Protein AF-A0A5D0HUU2-F1 (afdb_monomer_lite)

pLDDT: mean 89.28, std 7.08, range [41.19, 98.06]

Foldseek 3Di:
DDDDDPVRVVVVLVCCLVPVVVDDLVVLVVQLVCCLPPVLQPLSLLVQCLPDPSSVVRRHALSSLQSNLVCVLVVNRDAPDPVDRLVVVLSNLSSVLSHDVVSCDQSSLLSVLVSLLVNVVCCCVVDQVVVNCVVCVVSLVSSVSVLLVSLQPHDDDPVSVVSNVVSLVSLVCSCCPPNRPRNLSSVQVNLSCAVSPNDDPVSNVCSLPVVLSVLVSDPDLPSVVVSCVVRDDLLVVCVVRVSNVVSLLVCLLVDLNSLQSCLVSDDLVSNQVSLLSQQDAPNPHDLVSSVSSCVSCPLVNSDLLVSLQSLVVRLVPDPDLVSNLSSVVVSVSSVDDLVSLLPHCPQVCLLVQCLDLPVSSVVSSLVCCVPPVSNHDLVVLQVSVLVSVLVCLLAVVSRLVSVLSCLVGPSVHALVSLQCSCVVDVSSLVNLLVNCQVQLDQSSLVSSVVSHDLQSNLVSLQVNLVPDDADPRNVNNLVVCLVCCVVSVHDPVSNVSSVVSVVVD

Radius of gyration: 42.27 Å; chains: 1; bounding box: 96×46×114 Å

Structure (mmCIF, N/CA/C/O backbone):
data_AF-A0A5D0HUU2-F1
#
_entry.id   AF-A0A5D0HUU2-F1
#
loop_
_atom_site.group_PDB
_atom_site.id
_atom_site.type_symbol
_atom_site.label_atom_id
_atom_site.label_alt_id
_atom_site.label_comp_id
_atom_site.label_asym_id
_atom_site.label_entity_id
_atom_site.label_seq_id
_atom_site.pdbx_PDB_ins_code
_atom_site.Cartn_x
_atom_site.Cartn_y
_atom_site.Cartn_z
_atom_site.occupancy
_atom_site.B_iso_or_equiv
_atom_site.auth_seq_id
_atom_site.auth_comp_id
_atom_site.auth_asym_id
_atom_site.auth_atom_id
_atom_site.pdbx_PDB_model_num
ATOM 1 N N . MET A 1 1 ? -49.785 -19.272 50.748 1.00 41.19 1 MET A N 1
ATOM 2 C CA . MET A 1 1 ? -50.166 -18.572 49.500 1.00 41.19 1 MET A CA 1
ATOM 3 C C . MET A 1 1 ? -49.820 -19.509 48.365 1.00 41.19 1 MET A C 1
ATOM 5 O O . MET A 1 1 ? -48.668 -19.909 48.309 1.00 41.19 1 MET A O 1
ATOM 9 N N . ALA A 1 2 ? -50.800 -19.926 47.565 1.00 46.53 2 ALA A N 1
ATOM 10 C CA . ALA A 1 2 ? -50.538 -20.751 46.389 1.00 46.53 2 ALA A CA 1
ATOM 11 C C . ALA A 1 2 ? -49.686 -19.955 45.386 1.00 46.53 2 ALA A C 1
ATOM 13 O O . ALA A 1 2 ? -49.955 -18.769 45.179 1.00 46.53 2 ALA A O 1
ATOM 14 N N . ASP A 1 3 ? -48.660 -20.584 44.813 1.00 62.78 3 ASP A N 1
ATOM 15 C CA . ASP A 1 3 ? -47.908 -19.994 43.707 1.00 62.78 3 ASP A CA 1
ATOM 16 C C . ASP A 1 3 ? -48.813 -19.925 42.474 1.00 62.78 3 ASP A C 1
ATOM 18 O O . ASP A 1 3 ? -49.464 -20.903 42.108 1.00 62.78 3 ASP A O 1
ATOM 22 N N . LEU A 1 4 ? -48.882 -18.744 41.862 1.00 70.19 4 LEU A N 1
ATOM 23 C CA . LEU A 1 4 ? -49.635 -18.524 40.630 1.00 70.19 4 LEU A CA 1
ATOM 24 C C . LEU A 1 4 ? -48.918 -19.224 39.473 1.00 70.19 4 LEU A C 1
ATOM 26 O O . LEU A 1 4 ? -47.693 -19.142 39.362 1.00 70.19 4 LEU A O 1
ATOM 30 N N . ASP A 1 5 ? -49.652 -19.868 38.571 1.00 79.00 5 ASP A N 1
ATOM 31 C CA . ASP A 1 5 ? -49.052 -20.389 37.339 1.00 79.00 5 ASP A CA 1
ATOM 32 C C . ASP A 1 5 ? -48.636 -19.243 36.386 1.00 79.00 5 ASP A C 1
ATOM 34 O O . ASP A 1 5 ? -48.906 -18.060 36.625 1.00 79.00 5 ASP A O 1
ATOM 38 N N . GLU A 1 6 ? -47.904 -19.567 35.319 1.00 70.94 6 GLU A N 1
ATOM 39 C CA . GLU A 1 6 ? -47.414 -18.577 34.350 1.00 70.94 6 GLU A CA 1
ATOM 40 C C . GLU A 1 6 ? -48.557 -17.801 33.674 1.00 70.94 6 GLU A C 1
ATOM 42 O O . GLU A 1 6 ? -48.507 -16.573 33.576 1.00 70.94 6 GLU A O 1
ATOM 47 N N . LYS A 1 7 ? -49.625 -18.496 33.257 1.00 77.56 7 LYS A N 1
ATOM 48 C CA . LYS A 1 7 ? -50.785 -17.875 32.599 1.00 77.56 7 LYS A CA 1
ATOM 49 C C . LYS A 1 7 ? -51.502 -16.917 33.542 1.00 77.56 7 LYS A C 1
ATOM 51 O O . LYS A 1 7 ? -51.958 -15.862 33.108 1.00 77.56 7 LYS A O 1
ATOM 56 N N . GLN A 1 8 ? -51.603 -17.264 34.819 1.00 80.19 8 GLN A N 1
ATOM 57 C CA . GLN A 1 8 ? -52.198 -16.426 35.852 1.00 80.19 8 GLN A CA 1
ATOM 58 C C . GLN A 1 8 ? -51.351 -15.178 36.116 1.00 80.19 8 GLN A C 1
ATOM 60 O O . GLN A 1 8 ? -51.899 -14.077 36.155 1.00 80.19 8 GLN A O 1
ATOM 65 N N . ARG A 1 9 ? -50.023 -15.321 36.234 1.00 74.44 9 ARG A N 1
ATOM 66 C CA . ARG A 1 9 ? -49.088 -14.190 36.387 1.00 74.44 9 ARG A CA 1
ATOM 67 C C . ARG A 1 9 ? -49.177 -13.215 35.214 1.00 74.44 9 ARG A C 1
ATOM 69 O O . ARG A 1 9 ? -49.318 -12.012 35.425 1.00 74.44 9 ARG A O 1
ATOM 76 N N . SER A 1 10 ? -49.147 -13.738 33.992 1.00 72.56 10 SER A N 1
ATOM 77 C CA . SER A 1 10 ? -49.221 -12.946 32.761 1.00 72.56 10 SER A CA 1
ATOM 78 C C . SER A 1 10 ? -50.565 -12.214 32.625 1.00 72.56 10 SER A C 1
ATOM 80 O O . SER A 1 10 ? -50.578 -11.000 32.434 1.00 72.56 10 SER A O 1
ATOM 82 N N . ARG A 1 11 ? -51.692 -12.893 32.884 1.00 80.12 11 ARG A N 1
ATOM 83 C CA . ARG A 1 11 ? -53.027 -12.263 32.916 1.00 80.12 11 ARG A CA 1
ATOM 84 C C . ARG A 1 11 ? -53.148 -11.155 33.958 1.00 80.12 11 ARG A C 1
ATOM 86 O O . ARG A 1 11 ? -53.824 -10.160 33.711 1.00 80.12 11 ARG A O 1
ATOM 93 N N . LEU A 1 12 ? -52.533 -11.327 35.128 1.00 79.25 12 LEU A N 1
ATOM 94 C CA . LEU A 1 12 ? -52.546 -10.301 36.170 1.00 79.25 12 LEU A CA 1
ATOM 95 C C . LEU A 1 12 ? -51.761 -9.065 35.729 1.00 79.25 12 LEU A C 1
ATOM 97 O O . LEU A 1 12 ? -52.286 -7.961 35.837 1.00 79.25 12 LEU A O 1
ATOM 101 N N . LEU A 1 13 ? -50.552 -9.240 35.187 1.00 81.12 13 LEU A N 1
ATOM 102 C CA . LEU A 1 13 ? -49.765 -8.125 34.649 1.00 81.12 13 LEU A CA 1
ATOM 103 C C . LEU A 1 13 ? -50.507 -7.396 33.518 1.00 81.12 13 LEU A C 1
ATOM 105 O O . LEU A 1 13 ? -50.524 -6.167 33.504 1.00 81.12 13 LEU A O 1
ATOM 109 N N . ASP A 1 14 ? -51.180 -8.126 32.627 1.00 81.25 14 ASP A N 1
ATOM 110 C CA . ASP A 1 14 ? -51.993 -7.531 31.558 1.00 81.25 14 ASP A CA 1
ATOM 111 C C . ASP A 1 14 ? -53.165 -6.725 32.098 1.00 81.25 14 ASP A C 1
ATOM 113 O O . ASP A 1 14 ? -53.433 -5.626 31.621 1.00 81.25 14 ASP A O 1
ATOM 117 N N . ASN A 1 15 ? -53.843 -7.233 33.127 1.00 84.19 15 ASN A N 1
ATOM 118 C CA . ASN A 1 15 ? -54.938 -6.509 33.755 1.00 84.19 15 ASN A CA 1
ATOM 119 C C . ASN A 1 15 ? -54.452 -5.162 34.317 1.00 84.19 15 ASN A C 1
ATOM 121 O O . ASN A 1 15 ? -55.028 -4.117 34.011 1.00 84.19 15 ASN A O 1
ATOM 125 N N . PHE A 1 16 ? -53.325 -5.165 35.034 1.00 83.44 16 PHE A N 1
ATOM 126 C CA . PHE A 1 16 ? -52.700 -3.932 35.513 1.00 83.44 16 PHE A CA 1
ATOM 127 C C . PHE A 1 16 ? -52.261 -2.992 34.370 1.00 83.44 16 PHE A C 1
ATOM 129 O O . PHE A 1 16 ? -52.280 -1.775 34.551 1.00 83.44 16 PHE A O 1
ATOM 136 N N . LEU A 1 17 ? -51.885 -3.511 33.191 1.00 80.50 17 LEU A N 1
ATOM 137 C CA . LEU A 1 17 ? -51.526 -2.695 32.016 1.00 80.50 17 LEU A CA 1
ATOM 138 C C . LEU A 1 17 ? -52.728 -2.082 31.304 1.00 80.50 17 LEU A C 1
ATOM 140 O O . LEU A 1 17 ? -52.629 -0.960 30.790 1.00 80.50 17 LEU A O 1
ATOM 144 N N . SER A 1 18 ? -53.823 -2.829 31.216 1.00 81.50 18 SER A N 1
ATOM 145 C CA . SER A 1 18 ? -55.033 -2.435 30.498 1.00 81.50 18 SER A CA 1
ATOM 146 C C . SER A 1 18 ? -55.937 -1.530 31.331 1.00 81.50 18 SER A C 1
ATOM 148 O O . SER A 1 18 ? -56.608 -0.681 30.756 1.00 81.50 18 SER A O 1
ATOM 150 N N . ASN A 1 19 ? -55.906 -1.648 32.661 1.00 84.19 19 ASN A N 1
ATOM 151 C CA . ASN A 1 19 ? -56.810 -0.937 33.571 1.00 84.19 19 ASN A CA 1
ATOM 152 C C . ASN A 1 19 ? -56.056 -0.000 34.527 1.00 84.19 19 ASN A C 1
ATOM 154 O O . ASN A 1 19 ? -56.311 0.008 35.725 1.00 84.19 19 ASN A O 1
ATOM 158 N N . VAL A 1 20 ? -55.106 0.788 34.010 1.00 81.31 20 VAL A N 1
ATOM 159 C CA . VAL A 1 20 ? -54.230 1.640 34.842 1.00 81.31 20 VAL A CA 1
ATOM 160 C C . VAL A 1 20 ? -55.020 2.606 35.729 1.00 81.31 20 VAL A C 1
ATOM 162 O O . VAL A 1 20 ? -54.658 2.783 36.886 1.00 81.31 20 VAL A O 1
ATOM 165 N N . ASP A 1 21 ? -56.113 3.170 35.212 1.00 83.25 21 ASP A N 1
ATOM 166 C CA . ASP A 1 21 ? -56.949 4.148 35.923 1.00 83.25 21 ASP A CA 1
ATOM 167 C C . ASP A 1 21 ? -57.823 3.520 37.022 1.00 83.25 21 ASP A C 1
ATOM 169 O O . ASP A 1 21 ? -58.372 4.233 37.859 1.00 83.25 21 ASP A O 1
ATOM 173 N N . PHE A 1 22 ? -57.963 2.190 37.025 1.00 83.81 22 PHE A N 1
ATOM 174 C CA . PHE A 1 22 ? -58.721 1.457 38.040 1.00 83.81 22 PHE A CA 1
ATOM 175 C C . PHE A 1 22 ? -57.921 1.255 39.334 1.00 83.81 22 PHE A C 1
ATOM 177 O O . PHE A 1 22 ? -58.512 1.082 40.396 1.00 83.81 22 PHE A O 1
ATOM 184 N N . TYR A 1 23 ? -56.589 1.269 39.247 1.00 82.94 23 TYR A N 1
ATOM 185 C CA . TYR A 1 23 ? -55.704 0.943 40.361 1.00 82.94 23 TYR A CA 1
ATOM 186 C C . TYR A 1 23 ? -55.071 2.191 40.969 1.00 82.94 23 TYR A C 1
ATOM 188 O O . TYR A 1 23 ? -54.572 3.079 40.273 1.00 82.94 23 TYR A O 1
ATOM 196 N N . GLU A 1 24 ? -55.002 2.229 42.294 1.00 83.12 24 GLU A N 1
ATOM 197 C CA . GLU A 1 24 ? -54.299 3.296 42.990 1.00 83.12 24 GLU A CA 1
ATOM 198 C C . GLU A 1 24 ? -52.780 3.139 42.841 1.00 83.12 24 GLU A C 1
ATOM 200 O O . GLU A 1 24 ? -52.225 2.037 42.810 1.00 83.12 24 GLU A O 1
ATOM 205 N N . LYS A 1 25 ? -52.051 4.261 42.860 1.00 79.75 25 LYS A N 1
ATOM 206 C CA . LYS A 1 25 ? -50.578 4.264 42.812 1.00 79.75 25 LYS A CA 1
ATOM 207 C C . LYS A 1 25 ? -49.946 3.332 43.862 1.00 79.75 25 LYS A C 1
ATOM 209 O O . LYS A 1 25 ? -48.964 2.649 43.571 1.00 79.75 25 LYS A O 1
ATOM 214 N N . GLY A 1 26 ? -50.526 3.273 45.064 1.00 81.56 26 GLY A N 1
ATOM 215 C CA . GLY A 1 26 ? -50.055 2.411 46.150 1.00 81.56 26 GLY A CA 1
ATOM 216 C C . GLY A 1 26 ? -50.175 0.910 45.856 1.00 81.56 26 GLY A C 1
ATOM 217 O O . GLY A 1 26 ? -49.399 0.120 46.399 1.00 81.56 26 GLY A O 1
ATOM 218 N N . GLU A 1 27 ? -51.096 0.500 44.982 1.00 84.44 27 GLU A N 1
ATOM 219 C CA . GLU A 1 27 ? -51.244 -0.892 44.548 1.00 84.44 27 GLU A CA 1
ATOM 220 C C . GLU A 1 27 ? -50.119 -1.291 43.595 1.00 84.44 27 GLU A C 1
ATOM 222 O O . GLU A 1 27 ? -49.478 -2.322 43.809 1.00 84.44 27 GLU A O 1
ATOM 227 N N . PHE A 1 28 ? -49.775 -0.429 42.633 1.00 86.25 28 PHE A N 1
ATOM 228 C CA . PHE A 1 28 ? -48.599 -0.632 41.782 1.00 86.25 28 PHE A CA 1
ATOM 229 C C . PHE A 1 28 ? -47.306 -0.733 42.605 1.00 86.25 28 PHE A C 1
ATOM 231 O O . PHE A 1 28 ? -46.468 -1.595 42.339 1.00 86.25 28 PHE A O 1
ATOM 238 N N . ASP A 1 29 ? -47.153 0.069 43.663 1.00 86.06 29 ASP A N 1
ATOM 239 C CA . ASP A 1 29 ? -45.990 -0.009 44.559 1.00 86.06 29 ASP A CA 1
ATOM 240 C C . ASP A 1 29 ? -45.944 -1.316 45.376 1.00 86.06 29 ASP A C 1
ATOM 242 O O . ASP A 1 29 ? -44.866 -1.812 45.726 1.00 86.06 29 ASP A O 1
ATOM 246 N N . ARG A 1 30 ? -47.099 -1.918 45.692 1.00 86.44 30 ARG A N 1
ATOM 247 C CA . ARG A 1 30 ? -47.159 -3.265 46.289 1.00 86.44 30 ARG A CA 1
ATOM 248 C C . ARG A 1 30 ? -46.770 -4.330 45.267 1.00 86.44 30 ARG A C 1
ATOM 250 O O . ARG A 1 30 ? -45.947 -5.184 45.590 1.00 86.44 30 ARG A O 1
ATOM 257 N N . VAL A 1 31 ? -47.295 -4.249 44.044 1.00 88.06 31 VAL A N 1
ATOM 258 C CA . VAL A 1 31 ? -46.964 -5.178 42.950 1.00 88.06 31 VAL A CA 1
ATOM 259 C C . VAL A 1 31 ? -45.462 -5.162 42.664 1.00 88.06 31 VAL A C 1
ATOM 261 O O . VAL A 1 31 ? -44.833 -6.218 42.684 1.00 88.06 31 VAL A O 1
ATOM 264 N N . LYS A 1 32 ? -44.849 -3.980 42.528 1.00 91.00 32 LYS A N 1
ATOM 265 C CA . LYS A 1 32 ? -43.392 -3.818 42.355 1.00 91.00 32 LYS A CA 1
ATOM 266 C C . LYS A 1 32 ? -42.580 -4.518 43.444 1.00 91.00 32 LYS A C 1
ATOM 268 O O . LYS A 1 32 ? -41.596 -5.192 43.147 1.00 91.00 32 LYS A O 1
ATOM 273 N N . ARG A 1 33 ? -42.991 -4.390 44.712 1.00 90.06 33 ARG A N 1
ATOM 274 C CA . ARG A 1 33 ? -42.326 -5.059 45.845 1.00 90.06 33 ARG A CA 1
ATOM 275 C C . ARG A 1 33 ? -42.474 -6.577 45.795 1.00 90.06 33 ARG A C 1
ATOM 277 O O . ARG A 1 33 ? -41.518 -7.291 46.094 1.00 90.06 33 ARG A O 1
ATOM 284 N N . VAL A 1 34 ? -43.645 -7.082 45.412 1.00 89.31 34 VAL A N 1
ATOM 285 C CA . VAL A 1 34 ? -43.867 -8.525 45.233 1.00 89.31 34 VAL A CA 1
ATOM 286 C C . VAL A 1 34 ? -42.999 -9.063 44.098 1.00 89.31 34 VAL A C 1
ATOM 288 O O . VAL A 1 34 ? -42.329 -10.074 44.287 1.00 89.31 34 VAL A O 1
ATOM 291 N N . ILE A 1 35 ? -42.941 -8.363 42.962 1.00 90.75 35 ILE A N 1
ATOM 292 C CA . ILE A 1 35 ? -42.085 -8.735 41.830 1.00 90.75 35 ILE A CA 1
ATOM 293 C C . ILE A 1 35 ? -40.617 -8.779 42.264 1.00 90.75 35 ILE A C 1
ATOM 295 O O . ILE A 1 35 ? -39.972 -9.813 42.119 1.00 90.75 35 ILE A O 1
ATOM 299 N N . ALA A 1 36 ? -40.113 -7.714 42.893 1.00 91.88 36 ALA A N 1
ATOM 300 C CA . ALA A 1 36 ? -38.730 -7.654 43.362 1.00 91.88 36 ALA A CA 1
ATOM 301 C C . ALA A 1 36 ? -38.387 -8.727 44.413 1.00 91.88 36 ALA A C 1
ATOM 303 O O . ALA A 1 36 ? -37.258 -9.200 44.457 1.00 91.88 36 ALA A O 1
ATOM 304 N N . SER A 1 37 ? -39.331 -9.123 45.271 1.00 88.75 37 SER A N 1
ATOM 305 C CA . SER A 1 37 ? -39.059 -10.090 46.348 1.00 88.75 37 SER A CA 1
ATOM 306 C C . SER A 1 37 ? -39.228 -11.550 45.933 1.00 88.75 37 SER A C 1
ATOM 308 O O . SER A 1 37 ? -38.483 -12.396 46.425 1.00 88.75 37 SER A O 1
ATOM 310 N N . LYS A 1 38 ? -40.188 -11.857 45.052 1.00 87.25 38 LYS A N 1
ATOM 311 C CA . LYS A 1 38 ? -40.573 -13.240 44.719 1.00 87.25 38 LYS A CA 1
ATOM 312 C C . LYS A 1 38 ? -40.295 -13.649 43.279 1.00 87.25 38 LYS A C 1
ATOM 314 O O . LYS A 1 38 ? -40.115 -14.833 43.032 1.00 87.25 38 LYS A O 1
ATOM 319 N N . TYR A 1 39 ? -40.266 -12.695 42.353 1.00 89.44 39 TYR A N 1
ATOM 320 C CA . TYR A 1 39 ? -40.248 -12.960 40.912 1.00 89.44 39 TYR A CA 1
ATOM 321 C C . TYR A 1 39 ? -39.049 -12.323 40.202 1.00 89.44 39 TYR A C 1
ATOM 323 O O . TYR A 1 39 ? -39.049 -12.171 38.985 1.00 89.44 39 TYR A O 1
ATOM 331 N N . TYR A 1 40 ? -38.007 -11.949 40.949 1.00 89.69 40 TYR A N 1
ATOM 332 C CA . TYR A 1 40 ? -36.815 -11.305 40.395 1.00 89.69 40 TYR A CA 1
ATOM 333 C C . TYR A 1 40 ? -36.016 -12.213 39.448 1.00 89.69 40 TYR A C 1
ATOM 335 O O . TYR A 1 40 ? -35.188 -11.707 38.708 1.00 89.69 40 TYR A O 1
ATOM 343 N N . ASN A 1 41 ? -36.236 -13.529 39.476 1.00 87.81 41 ASN A N 1
ATOM 344 C CA . ASN A 1 41 ? -35.607 -14.532 38.609 1.00 87.81 41 ASN A CA 1
ATOM 345 C C . ASN A 1 41 ? -36.612 -15.223 37.666 1.00 87.81 41 ASN A C 1
ATOM 347 O O . ASN A 1 41 ? -36.292 -16.239 37.056 1.00 87.81 41 ASN A O 1
ATOM 351 N N . ASP A 1 42 ? -37.834 -14.694 37.554 1.00 88.81 42 ASP A N 1
ATOM 352 C CA . ASP A 1 42 ? -38.853 -15.210 36.642 1.00 88.81 42 ASP A CA 1
ATOM 353 C C . ASP A 1 42 ? -38.698 -14.542 35.269 1.00 88.81 42 ASP A C 1
ATOM 355 O O . ASP A 1 42 ? -39.109 -13.396 35.067 1.00 88.81 42 ASP A O 1
ATOM 359 N N . PHE A 1 43 ? -38.081 -15.255 34.326 1.00 86.69 43 PHE A N 1
ATOM 360 C CA . PHE A 1 43 ? -37.769 -14.734 32.992 1.00 86.69 43 PHE A CA 1
ATOM 361 C C . PHE A 1 43 ? -39.007 -14.265 32.225 1.00 86.69 43 PHE A C 1
ATOM 363 O O . PHE A 1 43 ? -38.941 -13.223 31.581 1.00 86.69 43 PHE A O 1
ATOM 370 N N . ASN A 1 44 ? -40.148 -14.945 32.363 1.00 85.00 44 ASN A N 1
ATOM 371 C CA . ASN A 1 44 ? -41.381 -14.552 31.678 1.00 85.00 44 ASN A CA 1
ATOM 372 C C . ASN A 1 44 ? -41.894 -13.205 32.203 1.00 85.00 44 ASN A C 1
ATOM 374 O O . ASN A 1 44 ? -42.350 -12.355 31.438 1.00 85.00 44 ASN A O 1
ATOM 378 N N . ILE A 1 45 ? -41.792 -12.980 33.518 1.00 87.19 45 ILE A N 1
ATOM 379 C CA . ILE A 1 45 ? -42.129 -11.687 34.125 1.00 87.19 45 ILE A CA 1
ATOM 380 C C . ILE A 1 45 ? -41.129 -10.610 33.688 1.00 87.19 45 ILE A C 1
ATOM 382 O O . ILE A 1 45 ? -41.546 -9.523 33.286 1.00 87.19 45 ILE A O 1
ATOM 386 N N . ILE A 1 46 ? -39.826 -10.894 33.741 1.00 89.25 46 ILE A N 1
ATOM 387 C CA . ILE A 1 46 ? -38.758 -9.962 33.342 1.00 89.25 46 ILE A CA 1
ATOM 388 C C . ILE A 1 46 ? -38.940 -9.523 31.884 1.00 89.25 46 ILE A C 1
ATOM 390 O O . ILE A 1 46 ? -38.930 -8.322 31.594 1.00 89.25 46 ILE A O 1
ATOM 394 N N . GLU A 1 47 ? -39.155 -10.470 30.970 1.00 87.81 47 GLU A N 1
ATOM 395 C CA . GLU A 1 47 ? -39.371 -10.198 29.550 1.00 87.81 47 GLU A CA 1
ATOM 396 C C . GLU A 1 47 ? -40.600 -9.321 29.336 1.00 87.81 47 GLU A C 1
ATOM 398 O O . GLU A 1 47 ? -40.473 -8.270 28.701 1.00 87.81 47 GLU A O 1
ATOM 403 N N . ARG A 1 48 ? -41.736 -9.672 29.954 1.00 85.88 48 ARG A N 1
ATOM 404 C CA . ARG A 1 48 ? -42.992 -8.918 29.826 1.00 85.88 48 ARG A CA 1
ATOM 405 C C . ARG A 1 48 ? -42.874 -7.494 30.361 1.00 85.88 48 ARG A C 1
ATOM 407 O O . ARG A 1 48 ? -43.339 -6.543 29.737 1.00 85.88 48 ARG A O 1
ATOM 414 N N . ILE A 1 49 ? -42.191 -7.303 31.494 1.00 89.44 49 ILE A N 1
ATOM 415 C CA . ILE A 1 49 ? -41.895 -5.959 32.012 1.00 89.44 49 ILE A CA 1
ATOM 416 C C . ILE A 1 49 ? -41.084 -5.167 30.980 1.00 89.44 49 ILE A C 1
ATOM 418 O O . ILE A 1 49 ? -41.343 -3.980 30.788 1.00 89.44 49 ILE A O 1
ATOM 422 N N . SER A 1 50 ? -40.145 -5.813 30.286 1.00 88.25 50 SER A N 1
ATOM 423 C CA . SER A 1 50 ? -39.234 -5.176 29.332 1.00 88.25 50 SER A CA 1
ATOM 424 C C . SER A 1 50 ? -39.875 -4.741 28.005 1.00 88.25 50 SER A C 1
ATOM 426 O O . SER A 1 50 ? -39.263 -3.942 27.290 1.00 88.25 50 SER A O 1
ATOM 428 N N . GLU A 1 51 ? -41.063 -5.246 27.657 1.00 87.75 51 GLU A N 1
ATOM 429 C CA . GLU A 1 51 ? -41.677 -5.083 26.329 1.00 87.75 51 GLU A CA 1
ATOM 430 C C . GLU A 1 51 ? -41.930 -3.620 25.952 1.00 87.75 51 GLU A C 1
ATOM 432 O O . GLU A 1 51 ? -41.570 -3.192 24.856 1.00 87.75 51 GLU A O 1
ATOM 437 N N . THR A 1 52 ? -42.501 -2.828 26.862 1.00 88.19 52 THR A N 1
ATOM 438 C CA . THR A 1 52 ? -42.921 -1.448 26.581 1.00 88.19 52 THR A CA 1
ATOM 439 C C . THR A 1 52 ? -42.446 -0.476 27.660 1.00 88.19 52 THR A C 1
ATOM 441 O O . THR A 1 52 ? -42.178 -0.849 28.800 1.00 88.19 52 THR A O 1
ATOM 444 N N . GLU A 1 53 ? -42.363 0.815 27.335 1.00 88.00 53 GLU A N 1
ATOM 445 C CA . GLU A 1 53 ? -42.088 1.847 28.347 1.00 88.00 53 GLU A CA 1
ATOM 446 C C . GLU A 1 53 ? -43.187 1.910 29.419 1.00 88.00 53 GLU A C 1
ATOM 448 O O . GLU A 1 53 ? -42.904 2.132 30.602 1.00 88.00 53 GLU A O 1
ATOM 453 N N . LYS A 1 54 ? -44.441 1.647 29.024 1.00 87.50 54 LYS A N 1
ATOM 454 C CA . LYS A 1 54 ? -45.589 1.587 29.933 1.00 87.50 54 LYS A CA 1
ATOM 455 C C . LYS A 1 54 ? -45.419 0.463 30.960 1.00 87.50 54 LYS A C 1
ATOM 457 O O . LYS A 1 54 ? -45.522 0.722 32.158 1.00 87.50 54 LYS A O 1
ATOM 462 N N . SER A 1 55 ? -45.089 -0.753 30.517 1.00 89.19 55 SER A N 1
ATOM 463 C CA . SER A 1 55 ? -44.859 -1.899 31.409 1.00 89.19 55 SER A CA 1
ATOM 464 C C . SER A 1 55 ? -43.670 -1.683 32.339 1.00 89.19 55 SER A C 1
ATOM 466 O O . SER A 1 55 ? -43.798 -1.894 33.547 1.00 89.19 55 SER A O 1
ATOM 468 N N . ARG A 1 56 ? -42.549 -1.158 31.829 1.00 91.31 56 ARG A N 1
ATOM 469 C CA . ARG A 1 56 ? -41.403 -0.794 32.678 1.00 91.31 56 ARG A CA 1
ATOM 470 C C . ARG A 1 56 ? -41.782 0.256 33.714 1.00 91.31 56 ARG A C 1
ATOM 472 O O . ARG A 1 56 ? -41.416 0.126 34.880 1.00 91.31 56 ARG A O 1
ATOM 479 N N . THR A 1 57 ? -42.569 1.258 33.325 1.00 87.44 57 THR A N 1
ATOM 480 C CA . THR A 1 57 ? -42.974 2.328 34.240 1.00 87.44 57 THR A CA 1
ATOM 481 C C . THR A 1 57 ? -43.840 1.820 35.398 1.00 87.44 57 THR A C 1
ATOM 483 O O . THR A 1 57 ? -43.651 2.225 36.556 1.00 87.44 57 THR A O 1
ATOM 486 N N . LEU A 1 58 ? -44.759 0.905 35.092 1.00 87.81 58 LEU A N 1
ATOM 487 C CA . LEU A 1 58 ? -45.739 0.378 36.039 1.00 87.81 58 LEU A CA 1
ATOM 488 C C . LEU A 1 58 ? -45.203 -0.745 36.926 1.00 87.81 58 LEU A C 1
ATOM 490 O O . LEU A 1 58 ? -45.625 -0.834 38.075 1.00 87.81 58 LEU A O 1
ATOM 494 N N . PHE A 1 59 ? -44.266 -1.567 36.447 1.00 90.44 59 PHE A N 1
ATOM 495 C CA . PHE A 1 59 ? -43.864 -2.786 37.164 1.00 90.44 59 PHE A CA 1
ATOM 496 C C . PHE A 1 59 ? -42.389 -2.873 37.521 1.00 90.44 59 PHE A C 1
ATOM 498 O O . PHE A 1 59 ? -42.030 -3.661 38.395 1.00 90.44 59 PHE A O 1
ATOM 505 N N . SER A 1 60 ? -41.532 -2.070 36.891 1.00 91.06 60 SER A N 1
ATOM 506 C CA . SER A 1 60 ? -40.122 -2.045 37.259 1.00 91.06 60 SER A CA 1
ATOM 507 C C . SER A 1 60 ? -39.877 -1.192 38.503 1.00 91.06 60 SER A C 1
ATOM 509 O O . SER A 1 60 ? -40.646 -0.281 38.844 1.00 91.06 60 SER A O 1
ATOM 511 N N . SER A 1 61 ? -38.785 -1.491 39.200 1.00 92.38 61 SER A N 1
ATOM 512 C CA . SER A 1 61 ? -38.369 -0.797 40.415 1.00 92.38 61 SER A CA 1
ATOM 513 C C . SER A 1 61 ? -36.859 -0.869 40.606 1.00 92.38 61 SER A C 1
ATOM 515 O O . SER A 1 61 ? -36.190 -1.771 40.103 1.00 92.38 61 SER A O 1
ATOM 517 N N . LYS A 1 62 ? -36.310 0.082 41.369 1.00 93.38 62 LYS A N 1
ATOM 518 C CA . LYS A 1 62 ? -34.882 0.083 41.722 1.00 93.38 62 LYS A CA 1
ATOM 519 C C . LYS A 1 62 ? -34.527 -1.186 42.497 1.00 93.38 62 LYS A C 1
ATOM 521 O O . LYS A 1 62 ? -33.476 -1.776 42.277 1.00 93.38 62 LYS A O 1
ATOM 526 N N . GLU A 1 63 ? -35.436 -1.619 43.365 1.00 93.81 63 GLU A N 1
ATOM 527 C CA . GLU A 1 63 ? -35.327 -2.832 44.164 1.00 93.81 63 GLU A CA 1
ATOM 528 C C . GLU A 1 63 ? -35.234 -4.081 43.287 1.00 93.81 63 GLU A C 1
ATOM 530 O O . GLU A 1 63 ? -34.410 -4.940 43.575 1.00 93.81 63 GLU A O 1
ATOM 535 N N . LEU A 1 64 ? -36.023 -4.173 42.209 1.00 94.56 64 LEU A N 1
ATOM 536 C CA . LEU A 1 64 ? -35.968 -5.298 41.275 1.00 94.56 64 LEU A CA 1
ATOM 537 C C . LEU A 1 64 ? -34.601 -5.378 40.590 1.00 94.56 64 LEU A C 1
ATOM 539 O O . LEU A 1 64 ? -33.959 -6.425 40.635 1.00 94.56 64 LEU A O 1
ATOM 543 N N . LEU A 1 65 ? -34.134 -4.269 40.005 1.00 94.56 65 LEU A N 1
ATOM 544 C CA . LEU A 1 65 ? -32.838 -4.229 39.320 1.00 94.56 65 LEU A CA 1
ATOM 545 C C . LEU A 1 65 ? -31.689 -4.559 40.283 1.00 94.56 65 LEU A C 1
ATOM 547 O O . LEU A 1 65 ? -30.837 -5.386 39.967 1.00 94.56 65 LEU A O 1
ATOM 551 N N . TYR A 1 66 ? -31.693 -3.951 41.474 1.00 94.44 66 TYR A N 1
ATOM 552 C CA . TYR A 1 66 ? -30.701 -4.224 42.514 1.00 94.44 66 TYR A CA 1
ATOM 553 C C . TYR A 1 66 ? -30.714 -5.697 42.939 1.00 94.44 66 TYR A C 1
ATOM 555 O O . TYR A 1 66 ? -29.658 -6.318 43.042 1.00 94.44 66 TYR A O 1
ATOM 563 N N . LYS A 1 67 ? -31.904 -6.273 43.152 1.00 94.38 67 LYS A N 1
ATOM 564 C CA . LYS A 1 67 ? -32.054 -7.668 43.572 1.00 94.38 67 LYS A CA 1
ATOM 565 C C . LYS A 1 67 ? -31.516 -8.633 42.520 1.00 94.38 67 LYS A C 1
ATOM 567 O O . LYS A 1 67 ? -30.785 -9.542 42.887 1.00 94.38 67 LYS A O 1
ATOM 572 N N . ILE A 1 68 ? -31.822 -8.412 41.240 1.00 93.88 68 ILE A N 1
ATOM 573 C CA . ILE A 1 68 ? -31.293 -9.225 40.134 1.00 93.88 68 ILE A CA 1
ATOM 574 C C . ILE A 1 68 ? -29.760 -9.239 40.168 1.00 93.88 68 ILE A C 1
ATOM 576 O O . ILE A 1 68 ? -29.164 -10.310 40.224 1.00 93.88 68 ILE A O 1
ATOM 580 N N . ILE A 1 69 ? -29.132 -8.059 40.206 1.00 93.50 69 ILE A N 1
ATOM 581 C CA . ILE A 1 69 ? -27.668 -7.914 40.201 1.00 93.50 69 ILE A CA 1
ATOM 582 C C . ILE A 1 69 ? -27.037 -8.642 41.397 1.00 93.50 69 ILE A C 1
ATOM 584 O O . ILE A 1 69 ? -26.160 -9.484 41.216 1.00 93.50 69 ILE A O 1
ATOM 588 N N . VAL A 1 70 ? -27.522 -8.371 42.612 1.00 92.38 70 VAL A N 1
ATOM 589 C CA . VAL A 1 70 ? -26.940 -8.920 43.849 1.00 92.38 70 VAL A CA 1
ATOM 590 C C . VAL A 1 70 ? -27.138 -10.430 43.969 1.00 92.38 70 VAL A C 1
ATOM 592 O O . VAL A 1 70 ? -26.246 -11.137 44.442 1.00 92.38 70 VAL A O 1
ATOM 595 N N . GLU A 1 71 ? -28.294 -10.954 43.561 1.00 91.94 71 GLU A N 1
ATOM 596 C CA . GLU A 1 71 ? -28.559 -12.395 43.628 1.00 91.94 71 GLU A CA 1
ATOM 597 C C . GLU A 1 71 ? -27.743 -13.166 42.586 1.00 91.94 71 GLU A C 1
ATOM 599 O O . GLU A 1 71 ? -27.300 -14.275 42.887 1.00 91.94 71 GLU A O 1
ATOM 604 N N . ILE A 1 72 ? -27.482 -12.585 41.405 1.00 89.94 72 ILE A N 1
ATOM 605 C CA . ILE A 1 72 ? -26.565 -13.186 40.422 1.00 89.94 72 ILE A CA 1
ATOM 606 C C . ILE A 1 72 ? -25.142 -13.218 40.982 1.00 89.94 72 ILE A C 1
ATOM 608 O O . ILE A 1 72 ? -24.508 -14.268 40.962 1.00 89.94 72 ILE A O 1
ATOM 612 N N . GLN A 1 73 ? -24.664 -12.104 41.547 1.00 86.38 73 GLN A N 1
ATOM 613 C CA . GLN A 1 73 ? -23.339 -12.033 42.179 1.00 86.38 73 GLN A CA 1
ATOM 614 C C . GLN A 1 73 ? -23.166 -13.026 43.328 1.00 86.38 73 GLN A C 1
ATOM 616 O O . GLN A 1 73 ? -22.077 -13.541 43.538 1.00 86.38 73 GLN A O 1
ATOM 621 N N . SER A 1 74 ? -24.239 -13.282 44.076 1.00 86.75 74 SER A N 1
ATOM 622 C CA . SER A 1 74 ? -24.230 -14.217 45.203 1.00 86.75 74 SER A CA 1
ATOM 623 C C . SER A 1 74 ? -24.475 -15.674 44.787 1.00 86.75 74 SER A C 1
ATOM 625 O O . SER A 1 74 ? -24.726 -16.493 45.666 1.00 86.75 74 SER A O 1
ATOM 627 N N . GLU A 1 75 ? -24.528 -15.982 43.485 1.00 85.00 75 GLU A N 1
ATOM 628 C CA . GLU A 1 75 ? -24.861 -17.310 42.934 1.00 85.00 75 GLU A CA 1
ATOM 629 C C . GLU A 1 75 ? -26.222 -17.881 43.383 1.00 85.00 75 GLU A C 1
ATOM 631 O O . GLU A 1 75 ? -26.491 -19.078 43.291 1.00 85.00 75 GLU A O 1
ATOM 636 N N . ARG A 1 76 ? -27.124 -17.018 43.856 1.00 86.62 76 ARG A N 1
ATOM 637 C CA . ARG A 1 76 ? -28.465 -17.386 44.340 1.00 86.62 76 ARG A CA 1
ATOM 638 C C . ARG A 1 76 ? -29.551 -17.188 43.284 1.00 86.62 76 ARG A C 1
ATOM 640 O O . ARG A 1 76 ? -30.685 -17.642 43.461 1.00 86.62 76 ARG A O 1
ATOM 647 N N . PHE A 1 77 ? -29.214 -16.529 42.179 1.00 86.31 77 PHE A N 1
ATOM 648 C CA . PHE A 1 77 ? -30.106 -16.369 41.041 1.00 86.31 77 PHE A CA 1
ATOM 649 C C . PHE A 1 77 ? -30.353 -17.711 40.341 1.00 86.31 77 PHE A C 1
ATOM 651 O O . PHE A 1 77 ? -29.421 -18.441 40.006 1.00 86.31 77 PHE A O 1
ATOM 658 N N . LYS A 1 78 ? -31.628 -18.038 40.110 1.00 86.75 78 LYS A N 1
ATOM 659 C CA . LYS A 1 78 ? -32.031 -19.298 39.476 1.00 86.75 78 LYS A CA 1
ATOM 660 C C . LYS A 1 78 ? -32.138 -19.102 37.967 1.00 86.75 78 LYS A C 1
ATOM 662 O O . LYS A 1 78 ? -33.100 -18.507 37.495 1.00 86.75 78 LYS A O 1
ATOM 667 N N . PHE A 1 79 ? -31.152 -19.609 37.239 1.00 85.75 79 PHE A N 1
ATOM 668 C CA . PHE A 1 79 ? -31.160 -19.676 35.776 1.00 85.75 79 PHE A CA 1
ATOM 669 C C . PHE A 1 79 ? -32.075 -20.815 35.289 1.00 85.75 79 PHE A C 1
ATOM 671 O O . PHE A 1 79 ? -32.261 -21.800 36.008 1.00 85.75 79 PHE A O 1
ATOM 678 N N . ARG A 1 80 ? -32.653 -20.693 34.085 1.00 84.31 80 ARG A N 1
ATOM 679 C CA . ARG A 1 80 ? -33.512 -21.722 33.465 1.00 84.31 80 ARG A CA 1
ATOM 680 C C . ARG A 1 80 ? -32.720 -22.987 33.156 1.00 84.31 80 ARG A C 1
ATOM 682 O O . ARG A 1 80 ? -33.240 -24.085 33.333 1.00 84.31 80 ARG A O 1
ATOM 689 N N . ASN A 1 81 ? -31.466 -22.827 32.735 1.00 76.81 81 ASN A N 1
ATOM 690 C CA . ASN A 1 81 ? -30.534 -23.923 32.508 1.00 76.81 81 ASN A CA 1
ATOM 691 C C . ASN A 1 81 ? -29.274 -23.730 33.364 1.00 76.81 81 ASN A C 1
ATOM 693 O O . ASN A 1 81 ? -28.553 -22.745 33.233 1.00 76.81 81 ASN A O 1
ATOM 697 N N . THR A 1 82 ? -28.995 -24.678 34.260 1.00 69.62 82 THR A N 1
ATOM 698 C CA . THR A 1 82 ? -27.802 -24.631 35.119 1.00 69.62 82 THR A CA 1
ATOM 699 C C . THR A 1 82 ? -26.504 -24.914 34.370 1.00 69.62 82 THR A C 1
ATOM 701 O O . THR A 1 82 ? -25.452 -24.503 34.857 1.00 69.62 82 THR A O 1
ATOM 704 N N . ASN A 1 83 ? -26.576 -25.587 33.217 1.00 67.56 83 ASN A N 1
ATOM 705 C CA . ASN A 1 83 ? -25.415 -26.022 32.436 1.00 67.56 83 ASN A CA 1
ATOM 706 C C . ASN A 1 83 ? -25.064 -25.061 31.291 1.00 67.56 83 ASN A C 1
ATOM 708 O O . ASN A 1 83 ? -23.944 -25.103 30.801 1.00 67.56 83 ASN A O 1
ATOM 712 N N . ASP A 1 84 ? -25.998 -24.199 30.883 1.00 71.19 84 ASP A N 1
ATOM 713 C CA . ASP A 1 84 ? -25.777 -23.135 29.900 1.00 71.19 84 ASP A CA 1
ATOM 714 C C . ASP A 1 84 ? -26.512 -21.875 30.368 1.00 71.19 84 ASP A C 1
ATOM 716 O O . ASP A 1 84 ? -27.696 -21.667 30.099 1.00 71.19 84 ASP A O 1
ATOM 720 N N . LYS A 1 85 ? -25.811 -21.073 31.174 1.00 82.25 85 LYS A N 1
ATOM 721 C CA . LYS A 1 85 ? -26.356 -19.857 31.796 1.00 82.25 85 LYS A CA 1
ATOM 722 C C . LYS A 1 85 ? -26.228 -18.634 30.885 1.00 82.25 85 LYS A C 1
ATOM 724 O O . LYS A 1 85 ? -26.757 -17.573 31.213 1.00 82.25 85 LYS A O 1
ATOM 729 N N . LEU A 1 86 ? -25.496 -18.756 29.779 1.00 82.31 86 LEU A N 1
ATOM 730 C CA . LEU A 1 86 ? -25.020 -17.629 28.986 1.00 82.31 86 LEU A CA 1
ATOM 731 C C . LEU A 1 86 ? -26.184 -16.859 28.345 1.00 82.31 86 LEU A C 1
ATOM 733 O O . LEU A 1 86 ? -26.257 -15.632 28.413 1.00 82.31 86 LEU A O 1
ATOM 737 N N . GLU A 1 87 ? -27.143 -17.591 27.781 1.00 84.69 87 GLU A N 1
ATOM 738 C CA . GLU A 1 87 ? -28.312 -17.018 27.113 1.00 84.69 87 GLU A CA 1
ATOM 739 C C . GLU A 1 87 ? -29.228 -16.264 28.093 1.00 84.69 87 GLU A C 1
ATOM 741 O O . GLU A 1 87 ? -29.687 -15.151 27.821 1.00 84.69 87 GLU A O 1
ATOM 746 N N . ASP A 1 88 ? -29.412 -16.827 29.286 1.00 87.50 88 ASP A N 1
ATOM 747 C CA . ASP A 1 88 ? -30.155 -16.201 30.376 1.00 87.50 88 ASP A CA 1
ATOM 748 C C . ASP A 1 88 ? -29.461 -14.936 30.899 1.00 87.50 88 ASP A C 1
ATOM 750 O O . ASP A 1 88 ? -30.121 -13.931 31.181 1.00 87.50 88 ASP A O 1
ATOM 754 N N . PHE A 1 89 ? -28.128 -14.947 30.983 1.00 87.50 89 PHE A N 1
ATOM 755 C CA . PHE A 1 89 ? -27.345 -13.753 31.290 1.00 87.50 89 PHE A CA 1
ATOM 756 C C . PHE A 1 89 ? -27.623 -12.643 30.272 1.00 87.50 89 PHE A C 1
ATOM 758 O O . PHE A 1 89 ? -27.918 -11.510 30.660 1.00 87.50 89 PHE A O 1
ATOM 765 N N . PHE A 1 90 ? -27.621 -12.947 28.973 1.00 89.00 90 PHE A N 1
ATOM 766 C CA . PHE A 1 90 ? -27.915 -11.940 27.951 1.00 89.00 90 PHE A CA 1
ATOM 767 C C . PHE A 1 90 ? -29.334 -11.390 28.034 1.00 89.00 90 PHE A C 1
ATOM 769 O O . PHE A 1 90 ? -29.527 -10.191 27.818 1.00 89.00 90 PHE A O 1
ATOM 776 N N . LEU A 1 91 ? -30.322 -12.209 28.401 1.00 89.00 91 LEU A N 1
ATOM 777 C CA . LEU A 1 91 ? -31.677 -11.720 28.668 1.00 89.00 91 LEU A CA 1
ATOM 778 C C . LEU A 1 91 ? -31.704 -10.726 29.830 1.00 89.00 91 LEU A C 1
ATOM 780 O O . LEU A 1 91 ? -32.340 -9.675 29.716 1.00 89.00 91 LEU A O 1
ATOM 784 N N . VAL A 1 92 ? -30.960 -10.996 30.905 1.00 91.44 92 VAL A N 1
ATOM 785 C CA . VAL A 1 92 ? -30.817 -10.058 32.027 1.00 91.44 92 VAL A CA 1
ATOM 786 C C . VAL A 1 92 ? -30.173 -8.748 31.569 1.00 91.44 92 VAL A C 1
ATOM 788 O O . VAL A 1 92 ? -30.684 -7.674 31.882 1.00 91.44 92 VAL A O 1
ATOM 791 N N . PHE A 1 93 ? -29.104 -8.790 30.773 1.00 92.88 93 PHE A N 1
ATOM 792 C CA . PHE A 1 93 ? -28.486 -7.566 30.254 1.00 92.88 93 PHE A CA 1
ATOM 793 C C . PHE A 1 93 ? -29.413 -6.781 29.318 1.00 92.88 93 PHE A C 1
ATOM 795 O O . PHE A 1 93 ? -29.529 -5.560 29.451 1.00 92.88 93 PHE A O 1
ATOM 802 N N . ARG A 1 94 ? -30.134 -7.458 28.412 1.00 92.25 94 ARG A N 1
ATOM 803 C CA . ARG A 1 94 ? -31.164 -6.826 27.564 1.00 92.25 94 ARG A CA 1
ATOM 804 C C . ARG A 1 94 ? -32.224 -6.145 28.422 1.00 92.25 94 ARG A C 1
ATOM 806 O O . ARG A 1 94 ? -32.598 -5.005 28.144 1.00 92.25 94 ARG A O 1
ATOM 813 N N . PHE A 1 95 ? -32.680 -6.818 29.476 1.00 91.88 95 PHE A N 1
ATOM 814 C CA . PHE A 1 95 ? -33.613 -6.251 30.439 1.00 91.88 95 PHE A CA 1
ATOM 815 C C . PHE A 1 95 ? -33.035 -4.987 31.080 1.00 91.88 95 PHE A C 1
ATOM 817 O O . PHE A 1 95 ? -33.655 -3.928 30.990 1.00 91.88 95 PHE A O 1
ATOM 824 N N . LEU A 1 96 ? -31.833 -5.047 31.657 1.00 92.94 96 LEU A N 1
ATOM 825 C CA . LEU A 1 96 ? -31.188 -3.907 32.317 1.00 92.94 96 LEU A CA 1
ATOM 826 C C . LEU A 1 96 ? -30.986 -2.714 31.366 1.00 92.94 96 LEU A C 1
ATOM 828 O O . LEU A 1 96 ? -31.268 -1.571 31.739 1.00 92.94 96 LEU A O 1
ATOM 832 N N . ASN A 1 97 ? -30.581 -2.965 30.120 1.00 92.19 97 ASN A N 1
ATOM 833 C CA . ASN A 1 97 ? -30.353 -1.920 29.120 1.00 92.19 97 ASN A CA 1
ATOM 834 C C . ASN A 1 97 ? -31.627 -1.176 28.710 1.00 92.19 97 ASN A C 1
ATOM 836 O O . ASN A 1 97 ? -31.571 0.037 28.505 1.00 92.19 97 ASN A O 1
ATOM 840 N N . LYS A 1 98 ? -32.781 -1.853 28.662 1.00 92.00 98 LYS A N 1
ATOM 841 C CA . LYS A 1 98 ? -34.065 -1.226 28.303 1.00 92.00 98 LYS A CA 1
ATOM 842 C C . LYS A 1 98 ? -34.609 -0.254 29.358 1.00 92.00 98 LYS A C 1
ATOM 844 O O . LYS A 1 98 ? -35.488 0.540 29.039 1.00 92.00 98 LYS A O 1
ATOM 849 N N . HIS A 1 99 ? -34.135 -0.305 30.604 1.00 89.81 99 HIS A N 1
ATOM 850 C CA . HIS A 1 99 ? -34.689 0.521 31.682 1.00 89.81 99 HIS A CA 1
ATOM 851 C C . HIS A 1 99 ? -34.221 1.970 31.618 1.00 89.81 99 HIS A C 1
ATOM 853 O O . HIS A 1 99 ? -33.059 2.256 31.349 1.00 89.81 99 HIS A O 1
ATOM 859 N N . GLU A 1 100 ? -35.095 2.911 31.955 1.00 86.88 100 GLU A N 1
ATOM 860 C CA . GLU A 1 100 ? -34.807 4.343 31.942 1.00 86.88 100 GLU A CA 1
ATOM 861 C C . GLU A 1 100 ? -33.837 4.738 33.075 1.00 86.88 100 GLU A C 1
ATOM 863 O O . GLU A 1 100 ? -33.739 4.077 34.112 1.00 86.88 100 GLU A O 1
ATOM 868 N N . SER A 1 101 ? -33.119 5.859 32.922 1.00 83.19 101 SER A N 1
ATOM 869 C CA . SER A 1 101 ? -32.120 6.309 33.915 1.00 83.19 101 SER A CA 1
ATOM 870 C C . SER A 1 101 ? -32.709 6.547 35.314 1.00 83.19 101 SER A C 1
ATOM 872 O O . SER A 1 101 ? -31.997 6.389 36.298 1.00 83.19 101 SER A O 1
ATOM 874 N N . LYS A 1 102 ? -34.015 6.842 35.422 1.00 83.88 102 LYS A N 1
ATOM 875 C CA . LYS A 1 102 ? -34.724 7.015 36.706 1.00 83.88 102 LYS A CA 1
ATOM 876 C C . LYS A 1 102 ? -34.688 5.766 37.603 1.00 83.88 102 LYS A C 1
ATOM 878 O O . LYS A 1 102 ? -34.775 5.896 38.826 1.00 83.88 102 LYS A O 1
ATOM 883 N N . TYR A 1 103 ? -34.529 4.576 37.013 1.00 86.12 103 TYR A N 1
ATOM 884 C CA . TYR A 1 103 ? -34.446 3.299 37.729 1.00 86.12 103 TYR A CA 1
ATOM 885 C C . TYR A 1 103 ? -33.024 2.878 38.081 1.00 86.12 103 TYR A C 1
ATOM 887 O O . TYR A 1 103 ? -32.856 2.017 38.931 1.00 86.12 103 TYR A O 1
ATOM 895 N N . ILE A 1 104 ? -32.002 3.480 37.471 1.00 87.38 104 ILE A N 1
ATOM 896 C CA . ILE A 1 104 ? -30.605 3.106 37.698 1.00 87.38 104 ILE A CA 1
ATOM 897 C C . ILE A 1 104 ? -29.941 4.206 38.520 1.00 87.38 104 ILE A C 1
ATOM 899 O O . ILE A 1 104 ? -29.397 5.170 37.987 1.00 87.38 104 ILE A O 1
ATOM 903 N N . ASN A 1 105 ? -30.058 4.079 39.841 1.00 89.94 105 ASN A N 1
ATOM 904 C CA . ASN A 1 105 ? -29.422 4.984 40.790 1.00 89.94 105 ASN A CA 1
ATOM 905 C C . ASN A 1 105 ? -27.970 4.567 41.072 1.00 89.94 105 ASN A C 1
ATOM 907 O O . ASN A 1 105 ? -27.504 3.513 40.647 1.00 89.94 105 ASN A O 1
ATOM 911 N N . ASN A 1 106 ? -27.270 5.385 41.854 1.00 89.88 106 ASN A N 1
ATOM 912 C CA . ASN A 1 106 ? -25.869 5.139 42.164 1.00 89.88 106 ASN A CA 1
ATOM 913 C C . ASN A 1 106 ? -25.609 3.808 42.890 1.00 89.88 106 ASN A C 1
ATOM 915 O O . ASN A 1 106 ? -24.593 3.173 42.643 1.00 89.88 106 ASN A O 1
ATOM 919 N N . THR A 1 107 ? -26.534 3.358 43.742 1.00 91.12 107 THR A N 1
ATOM 920 C CA . THR A 1 107 ? -26.437 2.058 44.422 1.00 91.12 107 THR A CA 1
ATOM 921 C C . THR A 1 107 ? -26.400 0.909 43.419 1.00 91.12 107 THR A C 1
ATOM 923 O O . THR A 1 107 ? -25.509 0.073 43.490 1.00 91.12 107 THR A O 1
ATOM 926 N N . ILE A 1 108 ? -27.315 0.904 42.445 1.00 92.50 108 ILE A N 1
ATOM 927 C CA . ILE A 1 108 ? -27.347 -0.105 41.377 1.00 92.50 108 ILE A CA 1
ATOM 928 C C . ILE A 1 108 ? -26.063 -0.054 40.550 1.00 92.50 108 ILE A C 1
ATOM 930 O O . ILE A 1 108 ? -25.494 -1.095 40.241 1.00 92.50 108 ILE A O 1
ATOM 934 N N . LEU A 1 109 ? -25.589 1.148 40.214 1.00 91.88 109 LEU A N 1
ATOM 935 C CA . LEU A 1 109 ? -24.363 1.328 39.436 1.00 91.88 109 LEU A CA 1
ATOM 936 C C . LEU A 1 109 ? -23.126 0.790 40.170 1.00 91.88 109 LEU A C 1
ATOM 938 O O . LEU A 1 109 ? -22.319 0.107 39.552 1.00 91.88 109 LEU A O 1
ATOM 942 N N . ILE A 1 110 ? -22.998 1.047 41.477 1.00 91.38 110 ILE A N 1
ATOM 943 C CA . ILE A 1 110 ? -21.905 0.511 42.305 1.00 91.38 110 ILE A CA 1
ATOM 944 C C . ILE A 1 110 ? -21.989 -1.014 42.376 1.00 91.38 110 ILE A C 1
ATOM 946 O O . ILE A 1 110 ? -21.001 -1.688 42.103 1.00 91.38 110 ILE A O 1
ATOM 950 N N . SER A 1 111 ? -23.170 -1.568 42.670 1.00 91.50 111 SER A N 1
ATOM 951 C CA . SER A 1 111 ? -23.365 -3.023 42.690 1.00 91.50 111 SER A CA 1
ATOM 952 C C . SER A 1 111 ? -23.103 -3.665 41.331 1.00 91.50 111 SER A C 1
ATOM 954 O O . SER A 1 111 ? -22.715 -4.822 41.276 1.00 91.50 111 SER A O 1
ATOM 956 N N . SER A 1 112 ? -23.260 -2.928 40.231 1.00 94.50 112 SER A N 1
ATOM 957 C CA . SER A 1 112 ? -22.985 -3.445 38.891 1.00 94.50 112 SER A CA 1
ATOM 958 C C . SER A 1 112 ? -21.492 -3.646 38.607 1.00 94.50 112 SER A C 1
ATOM 960 O O . SER A 1 112 ? -21.176 -4.357 37.661 1.00 94.50 112 SER A O 1
ATOM 962 N N . LEU A 1 113 ? -20.576 -3.054 39.386 1.00 92.88 113 LEU A N 1
ATOM 963 C CA . LEU A 1 113 ? -19.133 -3.157 39.131 1.00 92.88 113 LEU A CA 1
ATOM 964 C C . LEU A 1 113 ? -18.645 -4.607 39.236 1.00 92.88 113 LEU A C 1
ATOM 966 O O . LEU A 1 113 ? -18.127 -5.139 38.259 1.00 92.88 113 LEU A O 1
ATOM 970 N N . ASP A 1 114 ? -18.896 -5.282 40.360 1.00 90.38 114 ASP A N 1
ATOM 971 C CA . ASP A 1 114 ? -18.466 -6.680 40.528 1.00 90.38 114 ASP A CA 1
ATOM 972 C C . ASP A 1 114 ? -19.312 -7.640 39.671 1.00 90.38 114 ASP A C 1
ATOM 974 O O . ASP A 1 114 ? -18.866 -8.708 39.271 1.00 90.38 114 ASP A O 1
ATOM 978 N N . PHE A 1 115 ? -20.551 -7.254 39.344 1.00 92.06 115 PHE A N 1
ATOM 979 C CA . PHE A 1 115 ? -21.421 -8.035 38.460 1.00 92.06 115 PHE A CA 1
ATOM 980 C C . PHE A 1 115 ? -20.871 -8.052 37.035 1.00 92.06 115 PHE A C 1
ATOM 982 O O . PHE A 1 115 ? -20.900 -9.088 36.368 1.00 92.06 115 PHE A O 1
ATOM 989 N N . LEU A 1 116 ? -20.333 -6.917 36.583 1.00 94.38 116 LEU A N 1
ATOM 990 C CA . LEU A 1 116 ? -19.631 -6.826 35.314 1.00 94.38 116 LEU A CA 1
ATOM 991 C C . LEU A 1 116 ? -18.366 -7.684 35.322 1.00 94.38 116 LEU A C 1
ATOM 993 O O . LEU A 1 116 ? -18.181 -8.399 34.350 1.00 94.38 116 LEU A O 1
ATOM 997 N N . ILE A 1 117 ? -17.564 -7.695 36.395 1.00 92.62 117 ILE A N 1
ATOM 998 C CA . ILE A 1 117 ? -16.373 -8.570 36.505 1.00 92.62 117 ILE A CA 1
ATOM 999 C C . ILE A 1 117 ? -16.762 -10.029 36.234 1.00 92.62 117 ILE A C 1
ATOM 1001 O O . ILE A 1 117 ? -16.294 -10.620 35.264 1.00 92.62 117 ILE A O 1
ATOM 1005 N N . ASN A 1 118 ? -17.727 -10.555 36.995 1.00 88.00 118 ASN A N 1
ATOM 1006 C CA . ASN A 1 118 ? -18.193 -11.936 36.835 1.00 88.00 118 ASN A CA 1
ATOM 1007 C C . ASN A 1 118 ? -18.741 -12.214 35.423 1.00 88.00 118 ASN A C 1
ATOM 1009 O O . ASN A 1 118 ? -18.604 -13.313 34.893 1.00 88.00 118 ASN A O 1
ATOM 1013 N N . THR A 1 119 ? -19.382 -11.221 34.802 1.00 89.25 119 THR A N 1
ATOM 1014 C CA . THR A 1 119 ? -19.902 -11.361 33.436 1.00 89.25 119 THR A CA 1
ATOM 1015 C C . THR A 1 119 ? -18.778 -11.398 32.406 1.00 89.25 119 THR A C 1
ATOM 1017 O O . THR A 1 119 ? -18.844 -12.182 31.462 1.00 89.25 119 THR A O 1
ATOM 1020 N N . LEU A 1 120 ? -17.763 -10.545 32.548 1.00 93.06 120 LEU A N 1
ATOM 1021 C CA . LEU A 1 120 ? -16.628 -10.501 31.629 1.00 93.06 120 LEU A CA 1
ATOM 1022 C C . LEU A 1 120 ? -15.847 -11.820 31.667 1.00 93.06 120 LEU A C 1
ATOM 1024 O O . LEU A 1 120 ? -15.462 -12.311 30.608 1.00 93.06 120 LEU A O 1
ATOM 1028 N N . ASP A 1 121 ? -15.715 -12.436 32.843 1.00 89.75 121 ASP A N 1
ATOM 1029 C CA . ASP A 1 121 ? -15.130 -13.772 32.994 1.00 89.75 121 ASP A CA 1
ATOM 1030 C C . ASP A 1 121 ? -15.911 -14.846 32.230 1.00 89.75 121 ASP A C 1
ATOM 1032 O O . ASP A 1 121 ? -15.320 -15.638 31.488 1.00 89.75 121 ASP A O 1
ATOM 1036 N N . LEU A 1 122 ? -17.242 -14.857 32.364 1.00 88.12 122 LEU A N 1
ATOM 1037 C CA . LEU A 1 122 ? -18.113 -15.780 31.627 1.00 88.12 122 LEU A CA 1
ATOM 1038 C C . LEU A 1 122 ? -18.005 -15.561 30.114 1.00 88.12 122 LEU A C 1
ATOM 1040 O O . LEU A 1 122 ? -17.779 -16.508 29.366 1.00 88.12 122 LEU A O 1
ATOM 1044 N N . LEU A 1 123 ? -18.086 -14.306 29.658 1.00 91.50 123 LEU A N 1
ATOM 1045 C CA . LEU A 1 123 ? -17.890 -13.955 28.249 1.00 91.50 123 LEU A CA 1
ATOM 1046 C C . LEU A 1 123 ? -16.538 -14.448 27.724 1.00 91.50 123 LEU A C 1
ATOM 1048 O O . LEU A 1 123 ? -16.450 -14.987 26.620 1.00 91.50 123 LEU A O 1
ATOM 1052 N N . ASN A 1 124 ? -15.474 -14.251 28.500 1.00 92.62 124 ASN A N 1
ATOM 1053 C CA . ASN A 1 124 ? -14.136 -14.630 28.084 1.00 92.62 124 ASN A CA 1
ATOM 1054 C C . ASN A 1 124 ? -14.001 -16.144 27.912 1.00 92.62 124 ASN A C 1
ATOM 1056 O O . ASN A 1 124 ? -13.455 -16.605 26.910 1.00 92.62 124 ASN A O 1
ATOM 1060 N N . ASN A 1 125 ? -14.494 -16.912 28.880 1.00 90.81 125 ASN A N 1
ATOM 1061 C CA . ASN A 1 125 ? -14.336 -18.360 28.879 1.00 90.81 125 ASN A CA 1
ATOM 1062 C C . ASN A 1 125 ? -15.287 -19.051 27.896 1.00 90.81 125 ASN A C 1
ATOM 1064 O O . ASN A 1 125 ? -14.836 -19.931 27.173 1.00 90.81 125 ASN A O 1
ATOM 1068 N N . ASP A 1 126 ? -16.542 -18.610 27.793 1.00 89.75 126 ASP A N 1
ATOM 1069 C CA . ASP A 1 126 ? -17.570 -19.342 27.041 1.00 89.75 126 ASP A CA 1
ATOM 1070 C C . ASP A 1 126 ? -17.718 -18.866 25.584 1.00 89.75 126 ASP A C 1
ATOM 1072 O O . ASP A 1 126 ? -18.256 -19.592 24.739 1.00 89.75 126 ASP A O 1
ATOM 1076 N N . ILE A 1 127 ? -17.249 -17.648 25.272 1.00 90.94 127 ILE A N 1
ATOM 1077 C CA . ILE A 1 127 ? -17.319 -17.066 23.921 1.00 90.94 127 ILE A CA 1
ATOM 1078 C C . ILE A 1 127 ? -15.933 -16.820 23.341 1.00 90.94 127 ILE A C 1
ATOM 1080 O O . ILE A 1 127 ? -15.625 -17.325 22.261 1.00 90.94 127 ILE A O 1
ATOM 1084 N N . VAL A 1 128 ? -15.109 -16.018 24.018 1.00 90.81 128 VAL A N 1
ATOM 1085 C CA . VAL A 1 128 ? -13.870 -15.500 23.419 1.00 90.81 128 VAL A CA 1
ATOM 1086 C C . VAL A 1 128 ? -12.838 -16.611 23.229 1.00 90.81 128 VAL A C 1
ATOM 1088 O O . VAL A 1 128 ? -12.333 -16.793 22.121 1.00 90.81 128 VAL A O 1
ATOM 1091 N N . LYS A 1 129 ? -12.563 -17.404 24.272 1.00 91.38 129 LYS A N 1
ATOM 1092 C CA . LYS A 1 129 ? -11.627 -18.541 24.196 1.00 91.38 129 LYS A CA 1
ATOM 1093 C C . LYS A 1 129 ? -12.138 -19.685 23.317 1.00 91.38 129 LYS A C 1
ATOM 1095 O O . LYS A 1 129 ? -11.331 -20.379 22.704 1.00 91.38 129 LYS A O 1
ATOM 1100 N N . GLU A 1 130 ? -13.456 -19.814 23.190 1.00 91.12 130 GLU A N 1
ATOM 1101 C CA . GLU A 1 130 ? -14.127 -20.785 22.315 1.00 91.12 130 GLU A CA 1
ATOM 1102 C C . GLU A 1 130 ? -14.244 -20.311 20.851 1.00 91.12 130 GLU A C 1
ATOM 1104 O O . GLU A 1 130 ? -14.826 -21.006 20.021 1.00 91.12 130 GLU A O 1
ATOM 1109 N N . ASN A 1 131 ? -13.683 -19.143 20.505 1.00 88.69 131 ASN A N 1
ATOM 1110 C CA . ASN A 1 131 ? -13.727 -18.534 19.168 1.00 88.69 131 ASN A CA 1
ATOM 1111 C C . ASN A 1 131 ? -15.150 -18.290 18.622 1.00 88.69 131 ASN A C 1
ATOM 1113 O O . ASN A 1 131 ? -15.374 -18.333 17.414 1.00 88.69 131 ASN A O 1
ATOM 1117 N N . LYS A 1 132 ? -16.114 -17.990 19.498 1.00 90.56 132 LYS A N 1
ATOM 1118 C CA . LYS A 1 132 ? -17.514 -17.697 19.134 1.00 90.56 132 LYS A CA 1
ATOM 1119 C C . LYS A 1 132 ? -17.811 -16.197 19.016 1.00 90.56 132 LYS A C 1
ATOM 1121 O O . LYS A 1 132 ? -18.969 -15.806 18.909 1.00 90.56 132 LYS A O 1
ATOM 1126 N N . THR A 1 133 ? -16.787 -15.340 19.049 1.00 88.56 133 THR A N 1
ATOM 1127 C CA . THR A 1 133 ? -16.941 -13.874 19.062 1.00 88.56 133 THR A CA 1
ATOM 1128 C C . THR A 1 133 ? -17.767 -13.346 17.888 1.00 88.56 133 THR A C 1
ATOM 1130 O O . THR A 1 133 ? -18.605 -12.474 18.093 1.00 88.56 133 THR A O 1
ATOM 1133 N N . GLU A 1 134 ? -17.562 -13.866 16.672 1.00 86.50 134 GLU A N 1
ATOM 1134 C CA . GLU A 1 134 ? -18.331 -13.423 15.497 1.00 86.50 134 GLU A CA 1
ATOM 1135 C C . GLU A 1 134 ? -19.792 -13.889 15.549 1.00 86.50 134 GLU A C 1
ATOM 1137 O O . GLU A 1 134 ? -20.693 -13.116 15.242 1.00 86.50 134 GLU A O 1
ATOM 1142 N N . GLU A 1 135 ? -20.041 -15.124 15.994 1.00 90.25 135 GLU A N 1
ATOM 1143 C CA . GLU A 1 135 ? -21.397 -15.666 16.159 1.00 90.25 135 GLU A CA 1
ATOM 1144 C C . GLU A 1 135 ? -22.194 -14.893 17.224 1.00 90.25 135 GLU A C 1
ATOM 1146 O O . GLU A 1 135 ? -23.400 -14.704 17.085 1.00 90.25 135 GLU A O 1
ATOM 1151 N N . LYS A 1 136 ? -21.511 -14.427 18.278 1.00 90.88 136 LYS A N 1
ATOM 1152 C CA . LYS A 1 136 ? -22.105 -13.780 19.458 1.00 90.88 136 LYS A CA 1
ATOM 1153 C C . LYS A 1 136 ? -21.863 -12.271 19.528 1.00 90.88 136 LYS A C 1
ATOM 1155 O O . LYS A 1 136 ? -21.919 -11.674 20.604 1.00 90.88 136 LYS A O 1
ATOM 1160 N N . GLU A 1 137 ? -21.588 -11.624 18.395 1.00 89.62 137 GLU A N 1
ATOM 1161 C CA . GLU A 1 137 ? -21.258 -10.193 18.355 1.00 89.62 137 GLU A CA 1
ATOM 1162 C C . GLU A 1 137 ? -22.367 -9.320 18.978 1.00 89.62 137 GLU A C 1
ATOM 1164 O O . GLU A 1 137 ? -22.082 -8.379 19.726 1.00 89.62 137 GLU A O 1
ATOM 1169 N N . GLN A 1 138 ? -23.640 -9.655 18.733 1.00 90.69 138 GLN A N 1
ATOM 1170 C CA . GLN A 1 138 ? -24.788 -8.918 19.277 1.00 90.69 138 GLN A CA 1
ATOM 1171 C C . GLN A 1 138 ? -24.848 -8.989 20.806 1.00 90.69 138 GLN A C 1
ATOM 1173 O O . GLN A 1 138 ? -25.140 -7.997 21.475 1.00 90.69 138 GLN A O 1
ATOM 1178 N N . GLU A 1 139 ? -24.556 -10.148 21.374 1.00 91.00 139 GLU A N 1
ATOM 1179 C CA . GLU A 1 139 ? -24.561 -10.392 22.806 1.00 91.00 139 GLU A CA 1
ATOM 1180 C C . GLU A 1 139 ? -23.411 -9.671 23.511 1.00 91.00 139 GLU A C 1
ATOM 1182 O O . GLU A 1 139 ? -23.623 -9.018 24.537 1.00 91.00 139 GLU A O 1
ATOM 1187 N N . ILE A 1 140 ? -22.212 -9.682 22.922 1.00 91.94 140 ILE A N 1
ATOM 1188 C CA . ILE A 1 140 ? -21.084 -8.899 23.440 1.00 91.94 140 ILE A CA 1
ATOM 1189 C C . ILE A 1 140 ? -21.431 -7.398 23.380 1.00 91.94 140 ILE A C 1
ATOM 1191 O O . ILE A 1 140 ? -21.065 -6.645 24.288 1.00 91.94 140 ILE A O 1
ATOM 1195 N N . ASN A 1 141 ? -22.143 -6.932 22.341 1.00 91.38 141 ASN A N 1
ATOM 1196 C CA . ASN A 1 141 ? -22.607 -5.537 22.235 1.00 91.38 141 ASN A CA 1
ATOM 1197 C C . ASN A 1 141 ? -23.593 -5.175 23.350 1.00 91.38 141 ASN A C 1
ATOM 1199 O O . ASN A 1 141 ? -23.444 -4.133 23.981 1.00 91.38 141 ASN A O 1
ATOM 1203 N N . ILE A 1 142 ? -24.535 -6.066 23.659 1.00 93.31 142 ILE A N 1
ATOM 1204 C CA . ILE A 1 142 ? -25.481 -5.892 24.766 1.00 93.31 142 ILE A CA 1
ATOM 1205 C C . ILE A 1 142 ? -24.746 -5.726 26.105 1.00 93.31 142 ILE A C 1
ATOM 1207 O O . ILE A 1 142 ? -25.095 -4.847 26.900 1.00 93.31 142 ILE A O 1
ATOM 1211 N N . VAL A 1 143 ? -23.715 -6.534 26.365 1.00 94.81 143 VAL A N 1
ATOM 1212 C CA . VAL A 1 143 ? -22.913 -6.390 27.591 1.00 94.81 143 VAL A CA 1
ATOM 1213 C C . VAL A 1 143 ? -22.136 -5.073 27.584 1.00 94.81 143 VAL A C 1
ATOM 1215 O O . VAL A 1 143 ? -22.110 -4.373 28.599 1.00 94.81 143 VAL A O 1
ATOM 1218 N N . PHE A 1 144 ? -21.564 -4.688 26.440 1.00 94.00 144 PHE A N 1
ATOM 1219 C CA . PHE A 1 144 ? -20.846 -3.421 26.297 1.00 94.00 144 PHE A CA 1
ATOM 1220 C C . PHE A 1 144 ? -21.742 -2.196 26.542 1.00 94.00 144 PHE A C 1
ATOM 1222 O O . PHE A 1 144 ? -21.315 -1.263 27.220 1.00 94.00 144 PHE A O 1
ATOM 1229 N N . ASP A 1 145 ? -22.994 -2.207 26.080 1.00 92.88 145 ASP A N 1
ATOM 1230 C CA . ASP A 1 145 ? -23.949 -1.116 26.314 1.00 92.88 145 ASP A CA 1
ATOM 1231 C C . ASP A 1 145 ? -24.228 -0.902 27.808 1.00 92.88 145 ASP A C 1
ATOM 1233 O O . ASP A 1 145 ? -24.251 0.237 28.297 1.00 92.88 145 ASP A O 1
ATOM 1237 N N . PHE A 1 146 ? -24.384 -1.996 28.561 1.00 94.31 146 PHE A N 1
ATOM 1238 C CA . PHE A 1 146 ? -24.587 -1.910 30.005 1.00 94.31 146 PHE A CA 1
ATOM 1239 C C . PHE A 1 146 ? -23.311 -1.462 30.715 1.00 94.31 146 PHE A C 1
ATOM 1241 O O . PHE A 1 146 ? -23.358 -0.567 31.559 1.00 94.31 146 PHE A O 1
ATOM 1248 N N . PHE A 1 147 ? -22.166 -2.031 30.331 1.00 95.06 147 PHE A N 1
ATOM 1249 C CA . PHE A 1 147 ? -20.853 -1.631 30.827 1.00 95.06 147 PHE A CA 1
ATOM 1250 C C . PHE A 1 147 ? -20.631 -0.122 30.653 1.00 95.06 147 PHE A C 1
ATOM 1252 O O . PHE A 1 147 ? -20.368 0.584 31.628 1.00 95.06 147 PHE A O 1
ATOM 1259 N N . LYS A 1 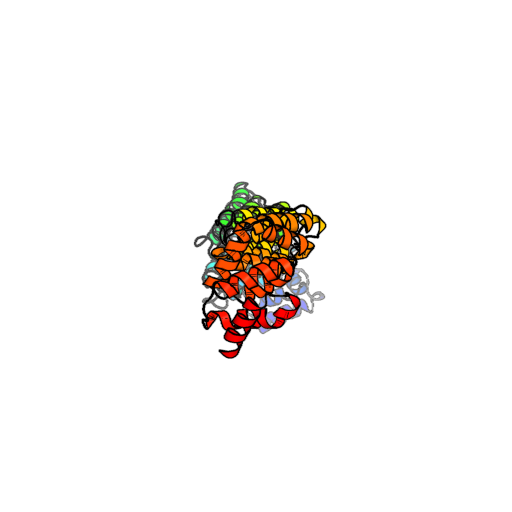148 ? -20.851 0.406 29.444 1.00 92.75 148 LYS A N 1
ATOM 1260 C CA . LYS A 1 148 ? -20.766 1.837 29.130 1.00 92.75 148 LYS A CA 1
ATOM 1261 C C . LYS A 1 148 ? -21.648 2.665 30.056 1.00 92.75 148 LYS A C 1
ATOM 1263 O O . LYS A 1 148 ? -21.187 3.631 30.667 1.00 92.75 148 LYS A O 1
ATOM 1268 N N . ARG A 1 149 ? -22.910 2.261 30.205 1.00 91.38 149 ARG A N 1
ATOM 1269 C CA . ARG A 1 149 ? -23.868 2.942 31.076 1.00 91.38 149 ARG A CA 1
ATOM 1270 C C . ARG A 1 149 ? -23.399 2.985 32.531 1.00 91.38 149 ARG A C 1
ATOM 1272 O O . ARG A 1 149 ? -23.594 4.014 33.184 1.00 91.38 149 ARG A O 1
ATOM 1279 N N . VAL A 1 150 ? -22.799 1.901 33.026 1.00 92.19 150 VAL A N 1
ATOM 1280 C CA . VAL A 1 150 ? -22.248 1.820 34.383 1.00 92.19 150 VAL A CA 1
ATOM 1281 C C . VAL A 1 150 ? -21.066 2.769 34.537 1.00 92.19 150 VAL A C 1
ATOM 1283 O O . VAL A 1 150 ? -21.113 3.671 35.378 1.00 92.19 150 VAL A O 1
ATOM 1286 N N . ILE A 1 151 ? -20.051 2.631 33.683 1.00 91.62 151 ILE A N 1
ATOM 1287 C CA . ILE A 1 151 ? -18.814 3.415 33.764 1.00 91.62 151 ILE A CA 1
ATOM 1288 C C . ILE A 1 151 ? -19.082 4.915 33.599 1.00 91.62 151 ILE A C 1
ATOM 1290 O O . ILE A 1 151 ? -18.537 5.714 34.361 1.00 91.62 151 ILE A O 1
ATOM 1294 N N . GLU A 1 152 ? -19.974 5.331 32.694 1.00 88.69 152 GLU A N 1
ATOM 1295 C CA . GLU A 1 152 ? -20.311 6.749 32.511 1.00 88.69 152 GLU A CA 1
ATOM 1296 C C . GLU A 1 152 ? -20.977 7.349 33.749 1.00 88.69 152 GLU A C 1
ATOM 1298 O O . GLU A 1 152 ? -20.551 8.397 34.240 1.00 88.69 152 GLU A O 1
ATOM 1303 N N . LYS A 1 153 ? -22.004 6.684 34.285 1.00 87.50 153 LYS A N 1
ATOM 1304 C CA . LYS A 1 153 ? -22.929 7.305 35.245 1.00 87.50 153 LYS A CA 1
ATOM 1305 C C . LYS A 1 153 ? -22.554 7.101 36.709 1.00 87.50 153 LYS A C 1
ATOM 1307 O O . LYS A 1 153 ? -23.068 7.827 37.554 1.00 87.50 153 LYS A O 1
ATOM 1312 N N . VAL A 1 154 ? -21.695 6.131 37.034 1.00 85.94 154 VAL A N 1
ATOM 1313 C CA . VAL A 1 154 ? -21.413 5.779 38.436 1.00 85.94 154 VAL A CA 1
ATOM 1314 C C . VAL A 1 154 ? -20.679 6.904 39.180 1.00 85.94 154 VAL A C 1
ATOM 1316 O O . VAL A 1 154 ? -19.604 7.335 38.783 1.00 85.94 154 VAL A O 1
ATOM 1319 N N . SER A 1 155 ? -21.223 7.396 40.282 1.00 86.44 155 SER A N 1
ATOM 1320 C CA . SER A 1 155 ? -20.486 8.243 41.222 1.00 86.44 155 SER A CA 1
ATOM 1321 C C . SER A 1 155 ? -19.876 7.333 42.281 1.00 86.44 155 SER A C 1
ATOM 1323 O O . SER A 1 155 ? -20.619 6.627 42.955 1.00 86.44 155 SER A O 1
ATOM 1325 N N . ILE A 1 156 ? -18.553 7.307 42.448 1.00 82.50 156 ILE A N 1
ATOM 1326 C CA . ILE A 1 156 ? -17.905 6.291 43.301 1.00 82.50 156 ILE A CA 1
ATOM 1327 C C . ILE A 1 156 ? -17.376 6.931 44.591 1.00 82.50 156 ILE A C 1
ATOM 1329 O O . ILE A 1 156 ? -16.379 7.655 44.555 1.00 82.50 156 ILE A O 1
ATOM 1333 N N . PRO A 1 157 ? -18.029 6.685 45.742 1.00 83.81 157 PRO A N 1
ATOM 1334 C CA . PRO A 1 157 ? -17.473 7.014 47.049 1.00 83.81 157 PRO A CA 1
ATOM 1335 C C . PRO A 1 157 ? -16.149 6.280 47.295 1.00 83.81 157 PRO A C 1
ATOM 1337 O O . PRO A 1 157 ? -15.963 5.173 46.791 1.00 83.81 157 PRO A O 1
ATOM 1340 N N . ASN A 1 158 ? -15.287 6.841 48.150 1.00 82.88 158 ASN A N 1
ATOM 1341 C CA . ASN A 1 158 ? -13.956 6.294 48.465 1.00 82.88 158 ASN A CA 1
ATOM 1342 C C . ASN A 1 158 ? -13.964 4.798 48.813 1.00 82.88 158 ASN A C 1
ATOM 1344 O O . ASN A 1 158 ? -13.108 4.050 48.354 1.00 82.88 158 ASN A O 1
ATOM 1348 N N . GLN A 1 159 ? -14.967 4.340 49.563 1.00 84.69 159 GLN A N 1
ATOM 1349 C CA . GLN A 1 159 ? -15.088 2.938 49.976 1.00 84.69 159 GLN A CA 1
ATOM 1350 C C . GLN A 1 159 ? -15.303 1.939 48.820 1.00 84.69 159 GLN A C 1
ATOM 1352 O O . GLN A 1 159 ? -15.142 0.745 49.034 1.00 84.69 159 GLN A O 1
ATOM 1357 N N . TYR A 1 160 ? -15.662 2.403 47.617 1.00 85.25 160 TYR A N 1
ATOM 1358 C CA . TYR A 1 160 ? -15.896 1.563 46.432 1.00 85.25 160 TYR A CA 1
ATOM 1359 C C . TYR A 1 160 ? -14.872 1.801 45.312 1.00 85.25 160 TYR A C 1
ATOM 1361 O O . TYR A 1 160 ? -15.038 1.301 44.198 1.00 85.25 160 TYR A O 1
ATOM 1369 N N . HIS A 1 161 ? -13.806 2.567 45.577 1.00 87.31 161 HIS A N 1
ATOM 1370 C CA . HIS A 1 161 ? -12.734 2.792 44.596 1.00 87.31 161 HIS A CA 1
ATOM 1371 C C . HIS A 1 161 ? -12.065 1.484 44.179 1.00 87.31 161 HIS A C 1
ATOM 1373 O O . HIS A 1 161 ? -11.793 1.291 42.995 1.00 87.31 161 HIS A O 1
ATOM 1379 N N . THR A 1 162 ? -11.870 0.563 45.125 1.00 88.06 162 THR A N 1
ATOM 1380 C CA . THR A 1 162 ? -11.290 -0.758 44.862 1.00 88.06 162 THR A CA 1
ATOM 1381 C C . THR A 1 162 ? -12.114 -1.558 43.856 1.00 88.06 162 THR A C 1
ATOM 1383 O O . THR A 1 162 ? -11.537 -2.119 42.937 1.00 88.06 162 THR A O 1
ATOM 1386 N N . ASN A 1 163 ? -13.448 -1.555 43.942 1.00 89.25 163 ASN A N 1
ATOM 1387 C CA . ASN A 1 163 ? -14.310 -2.281 42.998 1.00 89.25 163 ASN A CA 1
ATOM 1388 C C . ASN A 1 163 ? -14.161 -1.752 41.563 1.00 89.25 163 ASN A C 1
ATOM 1390 O O . ASN A 1 163 ? -14.079 -2.522 40.609 1.00 89.25 163 ASN A O 1
ATOM 1394 N N . TYR A 1 164 ? -14.074 -0.429 41.399 1.00 89.81 164 TYR A N 1
ATOM 1395 C CA . TYR A 1 164 ? -13.852 0.179 40.085 1.00 89.81 164 TYR A CA 1
ATOM 1396 C C . TYR A 1 164 ? -12.472 -0.160 39.517 1.00 89.81 164 TYR A C 1
ATOM 1398 O O . TYR A 1 164 ? -12.354 -0.479 38.335 1.00 89.81 164 TYR A O 1
ATOM 1406 N N . LEU A 1 165 ? -11.438 -0.108 40.364 1.00 89.44 165 LEU A N 1
ATOM 1407 C CA . LEU A 1 165 ? -10.080 -0.503 39.993 1.00 89.44 165 LEU A CA 1
ATOM 1408 C C . LEU A 1 165 ? -10.001 -1.989 39.637 1.00 89.44 165 LEU A C 1
ATOM 1410 O O . LEU A 1 165 ? -9.327 -2.331 38.673 1.00 89.44 165 LEU A O 1
ATOM 1414 N N . ASN A 1 166 ? -10.713 -2.856 40.356 1.00 91.69 166 ASN A N 1
ATOM 1415 C CA . ASN A 1 166 ? -10.786 -4.281 40.050 1.00 91.69 166 ASN A CA 1
ATOM 1416 C C . ASN A 1 166 ? -11.413 -4.519 38.676 1.00 91.69 166 ASN A C 1
ATOM 1418 O O . ASN A 1 166 ? -10.839 -5.253 37.883 1.00 91.69 166 ASN A O 1
ATOM 1422 N N . LEU A 1 167 ? -12.521 -3.844 38.351 1.00 93.69 167 LEU A N 1
ATOM 1423 C CA . LEU A 1 167 ? -13.137 -3.965 37.027 1.00 93.69 167 LEU A CA 1
ATOM 1424 C C . LEU A 1 167 ? -12.208 -3.466 35.913 1.00 93.69 167 LEU A C 1
ATOM 1426 O O . LEU A 1 167 ? -12.097 -4.108 34.871 1.00 93.69 167 LEU A O 1
ATOM 1430 N N . PHE A 1 168 ? -11.504 -2.353 36.135 1.00 93.12 168 PHE A N 1
ATOM 1431 C CA . PHE A 1 168 ? -10.495 -1.879 35.188 1.00 93.12 168 PHE A CA 1
ATOM 1432 C C . PHE A 1 168 ? -9.358 -2.898 35.008 1.00 93.12 168 PHE A C 1
ATOM 1434 O O . PHE A 1 168 ? -8.990 -3.212 33.877 1.00 93.12 168 PHE A O 1
ATOM 1441 N N . ASN A 1 169 ? -8.825 -3.437 36.108 1.00 92.75 169 ASN A N 1
ATOM 1442 C CA . ASN A 1 169 ? -7.758 -4.435 36.080 1.00 92.75 169 ASN A CA 1
ATOM 1443 C C . ASN A 1 169 ? -8.203 -5.734 35.402 1.00 92.75 169 ASN A C 1
ATOM 1445 O O . ASN A 1 169 ? -7.396 -6.337 34.699 1.00 92.75 169 ASN A O 1
ATOM 1449 N N . GLU A 1 170 ? -9.469 -6.126 35.551 1.00 95.50 170 GLU A N 1
ATOM 1450 C CA . GLU A 1 170 ? -10.036 -7.279 34.853 1.00 95.50 170 GLU A CA 1
ATOM 1451 C C . GLU A 1 170 ? -10.075 -7.033 33.344 1.00 95.50 170 GLU A C 1
ATOM 1453 O O . GLU A 1 170 ? -9.475 -7.770 32.567 1.00 95.50 170 GLU A O 1
ATOM 1458 N N . VAL A 1 171 ? -10.665 -5.916 32.906 1.00 95.12 171 VAL A N 1
ATOM 1459 C CA . VAL A 1 171 ? -10.695 -5.542 31.482 1.00 95.12 171 VAL A CA 1
ATOM 1460 C C . VAL A 1 171 ? -9.279 -5.448 30.895 1.00 95.12 171 VAL A C 1
ATOM 1462 O O . VAL A 1 171 ? -9.037 -5.896 29.773 1.00 95.12 171 VAL A O 1
ATOM 1465 N N . LYS A 1 172 ? -8.324 -4.896 31.651 1.00 93.94 172 LYS A N 1
ATOM 1466 C CA . LYS A 1 172 ? -6.905 -4.842 31.278 1.00 93.94 172 LYS A CA 1
ATOM 1467 C C . LYS A 1 172 ? -6.302 -6.241 31.141 1.00 93.94 172 LYS A C 1
ATOM 1469 O O . LYS A 1 172 ? -5.638 -6.510 30.142 1.00 93.94 172 LYS A O 1
ATOM 1474 N N . SER A 1 173 ? -6.532 -7.118 32.115 1.00 94.12 173 SER A N 1
ATOM 1475 C CA . SER A 1 173 ? -6.073 -8.511 32.106 1.00 94.12 173 SER A CA 1
ATOM 1476 C C . SER A 1 173 ? -6.580 -9.241 30.861 1.00 94.12 173 SER A C 1
ATOM 1478 O O . SER A 1 173 ? -5.787 -9.802 30.106 1.00 94.12 173 SER A O 1
ATOM 1480 N N . LEU A 1 174 ? -7.878 -9.126 30.574 1.00 94.94 174 LEU A N 1
ATOM 1481 C CA . LEU A 1 174 ? -8.523 -9.695 29.392 1.00 94.94 174 LEU A CA 1
ATOM 1482 C C . LEU A 1 174 ? -7.951 -9.141 28.081 1.00 94.94 174 LEU A C 1
ATOM 1484 O O . LEU A 1 174 ? -7.693 -9.899 27.146 1.00 94.94 174 LEU A O 1
ATOM 1488 N N . PHE A 1 175 ? -7.689 -7.833 28.013 1.00 92.50 175 PHE A N 1
ATOM 1489 C CA . PHE A 1 175 ? -7.066 -7.206 26.845 1.00 92.50 175 PHE A CA 1
ATOM 1490 C C . PHE A 1 175 ? -5.636 -7.706 26.591 1.00 92.50 175 PHE A C 1
ATOM 1492 O O . PHE A 1 175 ? -5.238 -7.888 25.441 1.00 92.50 175 PHE A O 1
ATOM 1499 N N . GLN A 1 176 ? -4.861 -7.938 27.652 1.00 91.81 176 GLN A N 1
ATOM 1500 C CA . GLN A 1 176 ? -3.466 -8.384 27.566 1.00 91.81 176 GLN A CA 1
ATOM 1501 C C . GLN A 1 176 ? -3.313 -9.914 27.507 1.00 91.81 176 GLN A C 1
ATOM 1503 O O . GLN A 1 176 ? -2.208 -10.406 27.252 1.00 91.81 176 GLN A O 1
ATOM 1508 N N . ALA A 1 177 ? -4.400 -10.662 27.722 1.00 89.38 177 ALA A N 1
ATOM 1509 C CA . ALA A 1 177 ? -4.406 -12.116 27.821 1.00 89.38 177 ALA A CA 1
ATOM 1510 C C . ALA A 1 177 ? -3.784 -12.797 26.593 1.00 89.38 177 ALA A C 1
ATOM 1512 O O . ALA A 1 177 ? -3.939 -12.343 25.455 1.00 89.38 177 ALA A O 1
ATOM 1513 N N . ASP A 1 178 ? -3.071 -13.901 26.841 1.00 85.12 178 ASP A N 1
ATOM 1514 C CA . ASP A 1 178 ? -2.416 -14.726 25.820 1.00 85.12 178 ASP A CA 1
ATOM 1515 C C . ASP A 1 178 ? -1.593 -13.904 24.812 1.00 85.12 178 ASP A C 1
ATOM 1517 O O . ASP 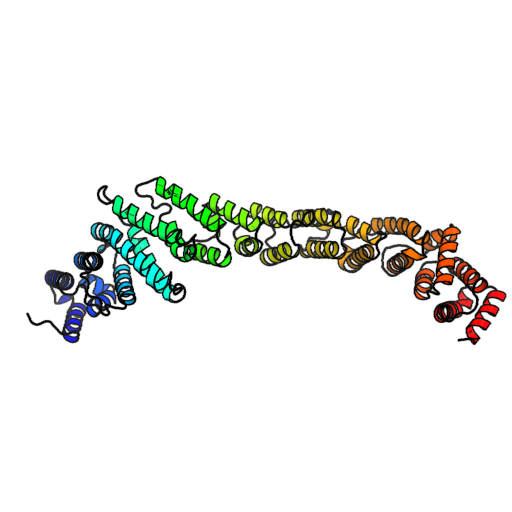A 1 178 ? -1.645 -14.124 23.604 1.00 85.12 178 ASP A O 1
ATOM 1521 N N . SER A 1 179 ? -0.828 -12.923 25.305 1.00 84.69 179 SER A N 1
ATOM 1522 C CA . SER A 1 179 ? -0.045 -11.999 24.467 1.00 84.69 179 SER A CA 1
ATOM 1523 C C . SER A 1 179 ? -0.897 -11.236 23.446 1.00 84.69 179 SER A C 1
ATOM 1525 O O . SER A 1 179 ? -0.498 -11.081 22.291 1.00 84.69 179 SER A O 1
ATOM 1527 N N . TYR A 1 180 ? -2.046 -10.720 23.891 1.00 87.75 180 TYR A N 1
ATOM 1528 C CA . TYR A 1 180 ? -3.018 -9.972 23.087 1.00 87.75 180 TYR A CA 1
ATOM 1529 C C . TYR A 1 180 ? -3.779 -10.801 22.040 1.00 87.75 180 TYR A C 1
ATOM 1531 O O . TYR A 1 180 ? -4.337 -10.232 21.101 1.00 87.75 180 TYR A O 1
ATOM 1539 N N . LYS A 1 181 ? -3.852 -12.132 22.187 1.00 84.81 181 LYS A N 1
ATOM 1540 C CA . LYS A 1 181 ? -4.558 -13.012 21.236 1.00 84.81 181 LYS A CA 1
ATOM 1541 C C . LYS A 1 181 ? -6.018 -12.600 21.004 1.00 84.81 181 LYS A C 1
ATOM 1543 O O . LYS A 1 181 ? -6.509 -12.708 19.886 1.00 84.81 181 LYS A O 1
ATOM 1548 N N . TYR A 1 182 ? -6.696 -12.119 22.046 1.00 86.88 182 TYR A N 1
ATOM 1549 C CA . TYR A 1 182 ? -8.117 -11.747 22.007 1.00 86.88 182 TYR A CA 1
ATOM 1550 C C . TYR A 1 182 ? -8.362 -10.238 22.126 1.00 86.88 182 TYR A C 1
ATOM 1552 O O . TYR A 1 182 ? -9.487 -9.792 22.373 1.00 86.88 182 TYR A O 1
ATOM 1560 N N . ALA A 1 183 ? -7.306 -9.441 21.972 1.00 87.25 183 ALA A N 1
ATOM 1561 C CA . ALA A 1 183 ? -7.330 -8.012 22.241 1.00 87.25 183 ALA A CA 1
ATOM 1562 C C . ALA A 1 183 ? -8.363 -7.251 21.399 1.00 87.25 183 ALA A C 1
ATOM 1564 O O . ALA A 1 183 ? -8.944 -6.297 21.904 1.00 87.25 183 ALA A O 1
ATOM 1565 N N . ASP A 1 184 ? -8.670 -7.691 20.175 1.00 84.44 184 ASP A N 1
ATOM 1566 C CA . ASP A 1 184 ? -9.688 -7.053 19.325 1.00 84.44 184 ASP A CA 1
ATOM 1567 C C . ASP A 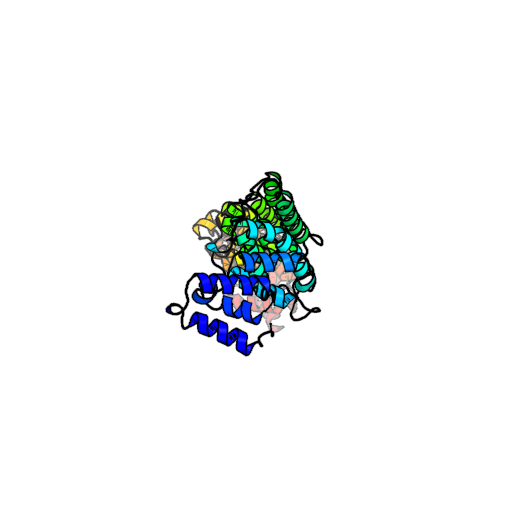1 184 ? -11.081 -7.006 19.975 1.00 84.44 184 ASP A C 1
ATOM 1569 O O . ASP A 1 184 ? -11.798 -6.018 19.820 1.00 84.44 184 ASP A O 1
ATOM 1573 N N . THR A 1 185 ? -11.450 -8.028 20.757 1.00 87.75 185 THR A N 1
ATOM 1574 C CA . THR A 1 185 ? -12.744 -8.059 21.467 1.00 87.75 185 THR A CA 1
ATOM 1575 C C . THR A 1 185 ? -12.751 -7.081 22.640 1.00 87.75 185 THR A C 1
ATOM 1577 O O . THR A 1 185 ? -13.716 -6.347 22.867 1.00 87.75 185 THR A O 1
ATOM 1580 N N . TRP A 1 186 ? -11.651 -7.058 23.392 1.00 91.81 186 TRP A N 1
ATOM 1581 C CA . TRP A 1 186 ? -11.545 -6.321 24.648 1.00 91.81 186 TRP A CA 1
ATOM 1582 C C . TRP A 1 186 ? -11.110 -4.866 24.472 1.00 91.81 186 TRP A C 1
ATOM 1584 O O . TRP A 1 186 ? -11.341 -4.054 25.369 1.00 91.81 186 TRP A O 1
ATOM 1594 N N . LEU A 1 187 ? -10.557 -4.503 23.308 1.00 88.69 187 LEU A N 1
ATOM 1595 C CA . LEU A 1 187 ? -10.055 -3.160 23.012 1.00 88.69 187 LEU A CA 1
ATOM 1596 C C . LEU A 1 187 ? -11.108 -2.091 23.303 1.00 88.69 187 LEU A C 1
ATOM 1598 O O . LEU A 1 187 ? -10.806 -1.092 23.949 1.00 88.69 187 LEU A O 1
ATOM 1602 N N . ARG A 1 188 ? -12.359 -2.314 22.889 1.00 88.06 188 ARG A N 1
ATOM 1603 C CA . ARG A 1 188 ? -13.441 -1.346 23.109 1.00 88.06 188 ARG A CA 1
ATOM 1604 C C . ARG A 1 188 ? -13.793 -1.156 24.584 1.00 88.06 188 ARG A C 1
ATOM 1606 O O . ARG A 1 188 ? -14.102 -0.040 24.980 1.00 88.06 188 ARG A O 1
ATOM 1613 N N . PHE A 1 189 ? -13.738 -2.218 25.394 1.00 92.19 189 PHE A N 1
ATOM 1614 C CA . PHE A 1 189 ? -13.988 -2.142 26.837 1.00 92.19 189 PHE A CA 1
ATOM 1615 C C . PHE A 1 189 ? -12.853 -1.387 27.522 1.00 92.19 189 PHE A C 1
ATOM 1617 O O . PHE A 1 189 ? -13.100 -0.495 28.330 1.00 92.19 189 PHE A O 1
ATOM 1624 N N . PHE A 1 190 ? -11.615 -1.705 27.144 1.00 91.25 190 PHE A N 1
ATOM 1625 C CA . PHE A 1 190 ? -10.419 -1.088 27.699 1.00 91.25 190 PHE A CA 1
ATOM 1626 C C . PHE A 1 190 ? -10.344 0.409 27.371 1.00 91.25 190 PHE A C 1
ATOM 1628 O O . PHE A 1 190 ? -10.216 1.238 28.271 1.00 91.25 190 PHE A O 1
ATOM 1635 N N . MET A 1 191 ? -10.525 0.771 26.098 1.00 86.25 191 MET A N 1
ATOM 1636 C CA . MET A 1 191 ? -10.497 2.165 25.645 1.00 86.25 191 MET A CA 1
ATOM 1637 C C . MET A 1 191 ? -11.685 2.987 26.154 1.00 86.25 191 MET A C 1
ATOM 1639 O O . MET A 1 191 ? -11.602 4.209 26.208 1.00 86.25 191 MET A O 1
ATOM 1643 N N . PHE A 1 192 ? -12.783 2.361 26.588 1.00 88.44 192 PHE A N 1
ATOM 1644 C CA . PHE A 1 192 ? -13.929 3.097 27.124 1.00 88.44 192 PHE A CA 1
ATOM 1645 C C . PHE A 1 192 ? -13.622 3.864 28.421 1.00 88.44 192 PHE A C 1
ATOM 1647 O O . PHE A 1 192 ? -14.298 4.843 28.740 1.00 88.44 192 PHE A O 1
ATOM 1654 N N . TYR A 1 193 ? -12.600 3.443 29.165 1.00 88.25 193 TYR A N 1
ATOM 1655 C CA . TYR A 1 193 ? -12.137 4.166 30.347 1.00 88.25 193 TYR A CA 1
ATOM 1656 C C . TYR A 1 193 ? -11.437 5.495 30.010 1.00 88.25 193 TYR A C 1
ATOM 1658 O O . TYR A 1 193 ? -11.265 6.336 30.896 1.00 88.25 193 TYR A O 1
ATOM 1666 N N . GLU A 1 194 ? -11.056 5.716 28.749 1.00 82.00 194 GLU A N 1
ATOM 1667 C CA . GLU A 1 194 ? -10.385 6.934 28.301 1.00 82.00 194 GLU A CA 1
ATOM 1668 C C . GLU A 1 194 ? -11.256 8.173 28.568 1.00 82.00 194 GLU A C 1
ATOM 1670 O O . GLU A 1 194 ? -12.441 8.226 28.229 1.00 82.00 194 GLU A O 1
ATOM 1675 N N . GLY A 1 195 ? -10.691 9.179 29.242 1.00 75.31 195 GLY A N 1
ATOM 1676 C CA . GLY A 1 195 ? -11.427 10.385 29.633 1.00 75.31 195 GLY A CA 1
ATOM 1677 C C . GLY A 1 195 ? -12.551 10.145 30.654 1.00 75.31 195 GLY A C 1
ATOM 1678 O O . GLY A 1 195 ? -13.313 11.065 30.955 1.00 75.31 195 GLY A O 1
ATOM 1679 N N . LYS A 1 196 ? -12.674 8.928 31.207 1.00 79.38 196 LYS A N 1
ATOM 1680 C CA . LYS A 1 196 ? -13.609 8.563 32.288 1.00 79.38 196 LYS A CA 1
ATOM 1681 C C . LYS A 1 196 ? -12.890 8.365 33.622 1.00 79.38 196 LYS A C 1
ATOM 1683 O O . LYS A 1 196 ? -13.429 7.727 34.524 1.00 79.38 196 LYS A O 1
ATOM 1688 N N . ASN A 1 197 ? -11.678 8.897 33.765 1.00 66.62 197 ASN A N 1
ATOM 1689 C CA . ASN A 1 197 ? -10.852 8.722 34.955 1.00 66.62 197 ASN A CA 1
ATOM 1690 C C . ASN A 1 197 ? -11.468 9.436 36.153 1.00 66.62 197 ASN A C 1
ATOM 1692 O O . ASN A 1 197 ? -11.314 10.639 36.338 1.00 66.62 197 ASN A O 1
ATOM 1696 N N . LYS A 1 198 ? -12.184 8.675 36.979 1.00 67.56 198 LYS A N 1
ATOM 1697 C CA . LYS A 1 198 ? -12.842 9.221 38.165 1.00 67.56 198 LYS A CA 1
ATOM 1698 C C . LYS A 1 198 ? -11.887 9.376 39.356 1.00 67.56 198 LYS A C 1
ATOM 1700 O O . LYS A 1 198 ? -12.188 10.183 40.227 1.00 67.56 198 LYS A O 1
ATOM 1705 N N . PHE A 1 199 ? -10.750 8.656 39.388 1.00 61.50 199 PHE A N 1
ATOM 1706 C CA . PHE A 1 199 ? -9.906 8.579 40.599 1.00 61.50 199 PHE A CA 1
ATOM 1707 C C . PHE A 1 199 ? -8.379 8.517 40.412 1.00 61.50 199 PHE A C 1
ATOM 1709 O O . PHE A 1 199 ? -7.679 8.841 41.367 1.00 61.50 199 PHE A O 1
ATOM 1716 N N . ALA A 1 200 ? -7.821 8.108 39.261 1.00 61.81 200 ALA A N 1
ATOM 1717 C CA . ALA A 1 200 ? -6.377 7.843 39.174 1.00 61.81 200 ALA A CA 1
ATOM 1718 C C . ALA A 1 200 ? -5.734 8.205 37.827 1.00 61.81 200 ALA A C 1
ATOM 1720 O O . ALA A 1 200 ? -6.081 7.638 36.793 1.00 61.81 200 ALA A O 1
ATOM 1721 N N . ASN A 1 201 ? -4.686 9.037 37.877 1.00 64.38 201 ASN A N 1
ATOM 1722 C CA . ASN A 1 201 ? -3.799 9.323 36.738 1.00 64.38 201 ASN A CA 1
ATOM 1723 C C . ASN A 1 201 ? -3.104 8.054 36.199 1.00 64.38 201 ASN A C 1
ATOM 1725 O O . ASN A 1 201 ? -2.710 8.004 35.038 1.00 64.38 201 ASN A O 1
ATOM 1729 N N . ALA A 1 202 ? -2.948 7.018 37.034 1.00 69.69 202 ALA A N 1
ATOM 1730 C CA . ALA A 1 202 ? -2.349 5.743 36.638 1.00 69.69 202 ALA A CA 1
ATOM 1731 C C . ALA A 1 202 ? -3.165 5.020 35.553 1.00 69.69 202 ALA A C 1
ATOM 1733 O O . ALA A 1 202 ? -2.577 4.507 34.607 1.00 69.69 202 ALA A O 1
ATOM 1734 N N . ILE A 1 203 ? -4.501 5.050 35.641 1.00 77.56 203 ILE A N 1
ATOM 1735 C CA . ILE A 1 203 ? -5.393 4.455 34.633 1.00 77.56 203 ILE A CA 1
ATOM 1736 C C . ILE A 1 203 ? -5.194 5.156 33.283 1.00 77.56 203 ILE A C 1
ATOM 1738 O O . ILE A 1 203 ? -5.049 4.498 32.258 1.00 77.56 203 ILE A O 1
ATOM 1742 N N . GLU A 1 204 ? -5.109 6.489 33.282 1.00 74.25 204 GLU A N 1
ATOM 1743 C CA . GLU A 1 204 ? -4.876 7.274 32.063 1.00 74.25 204 GLU A CA 1
ATOM 1744 C C . GLU A 1 204 ? -3.559 6.902 31.381 1.00 74.25 204 GLU A C 1
ATOM 1746 O O . GLU A 1 204 ? -3.520 6.634 30.180 1.00 74.25 204 GLU A O 1
ATOM 1751 N N . ASN A 1 205 ? -2.486 6.807 32.167 1.00 77.19 205 ASN A N 1
ATOM 1752 C CA . ASN A 1 205 ? -1.174 6.412 31.665 1.00 77.19 205 ASN A CA 1
ATOM 1753 C C . ASN A 1 205 ? -1.185 4.991 31.079 1.00 77.19 205 ASN A C 1
ATOM 1755 O O . ASN A 1 205 ? -0.528 4.724 30.068 1.00 77.19 205 ASN A O 1
ATOM 1759 N N . GLU A 1 206 ? -1.926 4.068 31.690 1.00 82.94 206 GLU A N 1
ATOM 1760 C CA . GLU A 1 206 ? -2.060 2.696 31.203 1.00 82.94 206 GLU A CA 1
ATOM 1761 C C . GLU A 1 206 ? -2.875 2.608 29.909 1.00 82.94 206 GLU A C 1
ATOM 1763 O O . GLU A 1 206 ? -2.438 1.945 28.967 1.00 82.94 206 GLU A O 1
ATOM 1768 N N . ILE A 1 207 ? -3.992 3.334 29.811 1.00 79.94 207 ILE A N 1
ATOM 1769 C CA . ILE A 1 207 ? -4.819 3.389 28.594 1.00 79.94 207 ILE A CA 1
ATOM 1770 C C . ILE A 1 207 ? -4.037 3.969 27.416 1.00 79.94 207 ILE A C 1
ATOM 1772 O O . ILE A 1 207 ? -4.206 3.528 26.286 1.00 79.94 207 ILE A O 1
ATOM 1776 N N . VAL A 1 208 ? -3.118 4.903 27.662 1.00 72.81 208 VAL A N 1
ATOM 1777 C CA . VAL A 1 208 ? -2.256 5.452 26.607 1.00 72.81 208 VAL A CA 1
ATOM 1778 C C . VAL A 1 208 ? -1.117 4.493 26.225 1.00 72.81 208 VAL A C 1
ATOM 1780 O O . VAL A 1 208 ? -0.721 4.434 25.057 1.00 72.81 208 VAL A O 1
ATOM 1783 N N . SER A 1 209 ? -0.550 3.750 27.180 1.00 75.81 209 SER A N 1
ATOM 1784 C CA . SER A 1 209 ? 0.685 2.974 26.967 1.00 75.81 209 SER A CA 1
ATOM 1785 C C . SER A 1 209 ? 0.465 1.525 26.521 1.00 75.81 209 SER A C 1
ATOM 1787 O O . SER A 1 209 ? 1.253 1.006 25.727 1.00 75.81 209 SER A O 1
ATOM 1789 N N . ILE A 1 210 ? -0.595 0.865 26.984 1.00 81.81 210 ILE A N 1
ATOM 1790 C CA . ILE A 1 210 ? -0.860 -0.555 26.715 1.00 81.81 210 ILE A CA 1
ATOM 1791 C C . ILE A 1 210 ? -1.297 -0.815 25.259 1.00 81.81 210 ILE A C 1
ATOM 1793 O O . ILE A 1 210 ? -0.722 -1.712 24.632 1.00 81.81 210 ILE A O 1
ATOM 1797 N N . PRO A 1 211 ? -2.197 -0.020 24.641 1.00 81.50 211 PRO A N 1
ATOM 1798 C CA . PRO A 1 211 ? -2.579 -0.209 23.240 1.00 81.50 211 PRO A CA 1
ATOM 1799 C C . PRO A 1 211 ? -1.400 -0.056 22.276 1.00 81.50 211 PRO A C 1
ATOM 1801 O O . PRO A 1 211 ? -1.353 -0.710 21.239 1.00 81.50 211 PRO A O 1
ATOM 1804 N N . ARG A 1 212 ? -0.387 0.743 22.634 1.00 81.50 212 ARG A N 1
ATOM 1805 C CA . ARG A 1 212 ? 0.867 0.832 21.873 1.00 81.50 212 ARG A CA 1
ATOM 1806 C C . ARG A 1 212 ? 1.581 -0.518 21.782 1.00 81.50 212 ARG A C 1
ATOM 1808 O O . ARG A 1 212 ? 2.066 -0.875 20.710 1.00 81.50 212 ARG A O 1
ATOM 1815 N N . ASN A 1 213 ? 1.658 -1.268 22.880 1.00 82.56 213 ASN A N 1
ATOM 1816 C CA . ASN A 1 213 ? 2.282 -2.592 22.875 1.00 82.56 213 ASN A CA 1
ATOM 1817 C C . ASN A 1 213 ? 1.464 -3.583 22.048 1.00 82.56 213 ASN A C 1
ATOM 1819 O O . ASN A 1 213 ? 2.048 -4.369 21.306 1.00 82.56 213 ASN A O 1
ATOM 1823 N N . TYR A 1 214 ? 0.136 -3.472 22.112 1.00 85.50 214 TYR A N 1
ATOM 1824 C CA . TYR A 1 214 ? -0.759 -4.259 21.278 1.00 85.50 214 TYR A CA 1
ATOM 1825 C C . TYR A 1 214 ? -0.520 -4.030 19.777 1.00 85.50 214 TYR A C 1
ATOM 1827 O O . TYR A 1 214 ? -0.312 -4.987 19.037 1.00 85.50 214 TYR A O 1
ATOM 1835 N N . ILE A 1 215 ? -0.457 -2.774 19.317 1.00 85.19 215 ILE A N 1
ATOM 1836 C CA . ILE A 1 215 ? -0.169 -2.460 17.902 1.00 85.19 215 ILE A CA 1
ATOM 1837 C C . ILE A 1 215 ? 1.156 -3.089 17.465 1.00 85.19 215 ILE A C 1
ATOM 1839 O O . ILE A 1 215 ? 1.258 -3.649 16.374 1.00 85.19 215 ILE A O 1
ATOM 1843 N N . ARG A 1 216 ? 2.188 -3.000 18.313 1.00 82.88 216 ARG A N 1
ATOM 1844 C CA . ARG A 1 216 ? 3.514 -3.550 18.013 1.00 82.88 216 ARG A CA 1
ATOM 1845 C C . ARG A 1 216 ? 3.468 -5.060 17.808 1.00 82.88 216 ARG A C 1
ATOM 1847 O O . ARG A 1 216 ? 4.045 -5.531 16.827 1.00 82.88 216 ARG A O 1
ATOM 1854 N N . SER A 1 217 ? 2.785 -5.794 18.687 1.00 83.12 217 SER A N 1
ATOM 1855 C CA . SER A 1 217 ? 2.712 -7.259 18.637 1.00 83.12 217 SER A CA 1
ATOM 1856 C C . SER A 1 217 ? 1.717 -7.795 17.604 1.00 83.12 217 SER A C 1
ATOM 1858 O O . SER A 1 217 ? 1.953 -8.872 17.056 1.00 83.12 217 SER A O 1
ATOM 1860 N N . ASN A 1 218 ? 0.650 -7.053 17.299 1.00 85.50 218 ASN A N 1
ATOM 1861 C CA . ASN A 1 218 ? -0.415 -7.475 16.390 1.00 85.50 218 ASN A CA 1
ATOM 1862 C C . ASN A 1 218 ? 0.124 -7.745 14.968 1.00 85.50 218 ASN A C 1
ATOM 1864 O O . ASN A 1 218 ? 0.944 -6.989 14.456 1.00 85.50 218 ASN A O 1
ATOM 1868 N N . GLN A 1 219 ? -0.312 -8.826 14.322 1.00 86.56 219 GLN A N 1
ATOM 1869 C CA . GLN A 1 219 ? 0.079 -9.178 12.943 1.00 86.56 219 GLN A CA 1
ATOM 1870 C C . GLN A 1 219 ? -1.095 -9.112 11.950 1.00 86.56 219 GLN A C 1
ATOM 1872 O O . GLN A 1 219 ? -0.905 -9.300 10.749 1.00 86.56 219 GLN A O 1
ATOM 1877 N N . ASP A 1 220 ? -2.304 -8.844 12.442 1.00 89.00 220 ASP A N 1
ATOM 1878 C CA . ASP A 1 220 ? -3.538 -8.738 11.674 1.00 89.00 220 ASP A CA 1
ATOM 1879 C C . ASP A 1 220 ? -3.992 -7.273 11.578 1.00 89.00 220 ASP A C 1
ATOM 1881 O O . ASP A 1 220 ? -4.790 -6.770 12.373 1.00 89.00 220 ASP A O 1
ATOM 1885 N N . ALA A 1 221 ? -3.482 -6.581 10.556 1.00 91.00 221 ALA A N 1
ATOM 1886 C CA . ALA A 1 221 ? -3.832 -5.191 10.277 1.00 91.00 221 ALA A CA 1
ATOM 1887 C C . ALA A 1 221 ? -5.346 -4.981 10.098 1.00 91.00 221 ALA A C 1
ATOM 1889 O O . ALA A 1 221 ? -5.879 -3.953 10.520 1.00 91.00 221 ALA A O 1
ATOM 1890 N N . LYS A 1 222 ? -6.040 -5.952 9.490 1.00 90.81 222 LYS A N 1
ATOM 1891 C CA . LYS A 1 222 ? -7.474 -5.864 9.204 1.00 90.81 222 LYS A CA 1
ATOM 1892 C C . LYS A 1 222 ? -8.296 -6.066 10.475 1.00 90.81 222 LYS A C 1
ATOM 1894 O O . LYS A 1 222 ? -9.235 -5.303 10.703 1.00 90.81 222 LYS A O 1
ATOM 1899 N N . GLY A 1 223 ? -7.924 -7.046 11.302 1.00 86.31 223 GLY A N 1
ATOM 1900 C CA . GLY A 1 223 ? -8.502 -7.266 12.632 1.00 86.31 223 GLY A CA 1
ATOM 1901 C C . GLY A 1 223 ? -8.386 -6.021 13.511 1.00 86.31 223 GLY A C 1
ATOM 1902 O O . GLY A 1 223 ? -9.403 -5.495 13.970 1.00 86.31 223 GLY A O 1
ATOM 1903 N N . LEU A 1 224 ? -7.180 -5.444 13.595 1.00 88.25 224 LEU A N 1
ATOM 1904 C CA . LEU A 1 224 ? -6.942 -4.207 14.342 1.00 88.25 224 LEU A CA 1
ATOM 1905 C C . LEU A 1 224 ? -7.804 -3.046 13.825 1.00 88.25 224 LEU A C 1
ATOM 1907 O O . LEU A 1 224 ? -8.407 -2.320 14.616 1.00 88.25 224 LEU A O 1
ATOM 1911 N N . LEU A 1 225 ? -7.875 -2.852 12.503 1.00 90.38 225 LEU A N 1
ATOM 1912 C CA . LEU A 1 225 ? -8.687 -1.785 11.918 1.00 90.38 225 LEU A CA 1
ATOM 1913 C C . LEU A 1 225 ? -10.179 -1.970 12.243 1.00 90.38 225 LEU A C 1
ATOM 1915 O O . LEU A 1 225 ? -10.840 -1.008 12.647 1.00 90.38 225 LEU A O 1
ATOM 1919 N N . LYS A 1 226 ? -10.695 -3.203 12.131 1.00 86.81 226 LYS A N 1
ATOM 1920 C CA . LYS A 1 226 ? -12.076 -3.559 12.496 1.00 86.81 226 LYS A CA 1
ATOM 1921 C C . LYS A 1 226 ? -12.342 -3.240 13.971 1.00 86.81 226 LYS A C 1
ATOM 1923 O O . LYS A 1 226 ? -13.307 -2.535 14.269 1.00 86.81 226 LYS A O 1
ATOM 1928 N N . ALA A 1 227 ? -11.461 -3.664 14.876 1.00 82.12 227 ALA A N 1
ATOM 1929 C CA . ALA A 1 227 ? -11.589 -3.413 16.310 1.00 82.12 227 ALA A CA 1
ATOM 1930 C C . ALA A 1 227 ? -11.625 -1.913 16.645 1.00 82.12 227 ALA A C 1
ATOM 1932 O O . ALA A 1 227 ? -12.512 -1.467 17.376 1.00 82.12 227 ALA A O 1
ATOM 1933 N N . LEU A 1 228 ? -10.737 -1.107 16.054 1.00 84.50 228 LEU A N 1
ATOM 1934 C CA . LEU A 1 228 ? -10.732 0.350 16.246 1.00 84.50 228 LEU A CA 1
ATOM 1935 C C . LEU A 1 228 ? -12.021 0.999 15.742 1.00 84.50 228 LEU A C 1
ATOM 1937 O O . LEU A 1 228 ? -12.616 1.822 16.442 1.00 84.50 228 LEU A O 1
ATOM 1941 N N . SER A 1 229 ? -12.464 0.599 14.547 1.00 85.81 229 SER A N 1
ATOM 1942 C CA . SER A 1 229 ? -13.676 1.129 13.918 1.00 85.81 229 SER A CA 1
ATOM 1943 C C . SER A 1 229 ? -14.953 0.805 14.702 1.00 85.81 229 SER A C 1
ATOM 1945 O O . SER A 1 229 ? -15.917 1.563 14.636 1.00 85.81 229 SER A O 1
ATOM 1947 N N . SER A 1 230 ? -14.945 -0.277 15.493 1.00 77.81 230 SER A N 1
ATOM 1948 C CA . SER A 1 230 ? -16.064 -0.659 16.367 1.00 77.81 230 SER A CA 1
ATOM 1949 C C . SER A 1 230 ? -16.240 0.268 17.576 1.00 77.81 230 SER A C 1
ATOM 1951 O O . SER A 1 230 ? -17.320 0.330 18.160 1.00 77.81 230 SER A O 1
ATOM 1953 N N . PHE A 1 231 ? -15.185 0.992 17.957 1.00 75.56 231 PHE A N 1
ATOM 1954 C CA . PHE A 1 231 ? -15.173 1.863 19.130 1.00 75.56 231 PHE A CA 1
ATOM 1955 C C . PHE A 1 231 ? -15.259 3.346 18.752 1.00 75.56 231 PHE A C 1
ATOM 1957 O O . PHE A 1 231 ? -15.931 4.123 19.431 1.00 75.56 231 PHE A O 1
ATOM 1964 N N . SER A 1 232 ? -14.577 3.761 17.682 1.00 79.25 232 SER A N 1
ATOM 1965 C CA . SER A 1 232 ? -14.471 5.174 17.314 1.00 79.25 232 SER A CA 1
ATOM 1966 C C . SER A 1 232 ? -14.172 5.377 15.829 1.00 79.25 232 SER A C 1
ATOM 1968 O O . SER A 1 232 ? -13.701 4.470 15.145 1.00 79.25 232 SER A O 1
ATOM 1970 N N . ASP A 1 233 ? -14.391 6.599 15.334 1.00 88.06 233 ASP A N 1
ATOM 1971 C CA . ASP A 1 233 ? -13.865 6.995 14.027 1.00 88.06 233 ASP A CA 1
ATOM 1972 C C . ASP A 1 233 ? -12.331 6.913 14.043 1.00 88.06 233 ASP A C 1
ATOM 1974 O O . ASP A 1 233 ? -11.669 7.653 14.773 1.00 88.06 233 ASP A O 1
ATOM 1978 N N . VAL A 1 234 ? -11.770 6.013 13.233 1.00 88.88 234 VAL A N 1
ATOM 1979 C CA . VAL A 1 234 ? -10.337 5.674 13.247 1.00 88.88 234 VAL A CA 1
ATOM 1980 C C . VAL A 1 234 ? -9.472 6.901 12.963 1.00 88.88 234 VAL A C 1
ATOM 1982 O O . VAL A 1 234 ? -8.454 7.111 13.622 1.00 88.88 234 VAL A O 1
ATOM 1985 N N . LYS A 1 235 ? -9.890 7.759 12.024 1.00 89.00 235 LYS A N 1
ATOM 1986 C CA . LYS A 1 235 ? -9.141 8.970 11.668 1.00 89.00 235 LYS A CA 1
ATOM 1987 C C . LYS A 1 235 ? -9.101 9.950 12.838 1.00 89.00 235 LYS A C 1
ATOM 1989 O O . LYS A 1 235 ? -8.032 10.442 13.199 1.00 89.00 235 LYS A O 1
ATOM 1994 N N . LYS A 1 236 ? -10.253 10.224 13.454 1.00 86.12 236 LYS A N 1
ATOM 1995 C CA . LYS A 1 236 ? -10.356 11.059 14.653 1.00 86.12 236 LYS A CA 1
ATOM 1996 C C . LYS A 1 236 ? -9.529 10.469 15.792 1.00 86.12 236 LYS A C 1
ATOM 1998 O O . LYS A 1 236 ? -8.756 11.197 16.403 1.00 86.12 236 LYS A O 1
ATOM 2003 N N . PHE A 1 237 ? -9.634 9.164 16.021 1.00 83.81 237 PHE A N 1
ATOM 2004 C CA . PHE A 1 237 ? -8.909 8.465 17.074 1.00 83.81 237 PHE A CA 1
ATOM 2005 C C . PHE A 1 237 ? -7.391 8.596 16.929 1.00 83.81 237 PHE A C 1
ATOM 2007 O O . PHE A 1 237 ? -6.721 9.006 17.876 1.00 83.81 237 PHE A O 1
ATOM 2014 N N . MET A 1 238 ? -6.851 8.323 15.738 1.00 86.38 238 MET A N 1
ATOM 2015 C CA . MET A 1 238 ? -5.419 8.464 15.457 1.00 86.38 238 MET A CA 1
ATOM 2016 C C . MET A 1 238 ? -4.945 9.917 15.601 1.00 86.38 238 MET A C 1
ATOM 2018 O O . MET A 1 238 ? -3.843 10.155 16.089 1.00 86.38 238 MET A O 1
ATOM 2022 N N . ASN A 1 239 ? -5.774 10.896 15.228 1.00 82.62 239 ASN A N 1
ATOM 2023 C CA . ASN A 1 239 ? -5.440 12.312 15.390 1.00 82.62 239 ASN A CA 1
ATOM 2024 C C . ASN A 1 239 ? -5.422 12.755 16.861 1.00 82.62 239 ASN A C 1
ATOM 2026 O O . ASN A 1 239 ? -4.597 13.588 17.231 1.00 82.62 239 ASN A O 1
ATOM 2030 N N . THR A 1 240 ? -6.305 12.207 17.700 1.00 80.00 240 THR A N 1
ATOM 2031 C CA . THR A 1 240 ? -6.329 12.481 19.146 1.00 80.00 240 THR A CA 1
ATOM 2032 C C . THR A 1 240 ? -5.187 11.765 19.878 1.00 80.00 240 THR A C 1
ATOM 2034 O O . THR A 1 240 ? -4.612 12.322 20.810 1.00 80.00 240 THR A O 1
ATOM 2037 N N . HIS A 1 241 ? -4.788 10.577 19.415 1.00 79.69 241 HIS A N 1
ATOM 2038 C CA . HIS A 1 241 ? -3.776 9.735 20.056 1.00 79.69 241 HIS A CA 1
ATOM 2039 C C . HIS A 1 241 ? -2.477 9.668 19.253 1.00 79.69 241 HIS A C 1
ATOM 2041 O O . HIS A 1 241 ? -2.189 8.684 18.568 1.00 79.69 241 HIS A O 1
ATOM 2047 N N . SER A 1 242 ? -1.632 10.691 19.393 1.00 81.81 242 SER A N 1
ATOM 2048 C CA . SER A 1 242 ? -0.360 10.797 18.659 1.00 81.81 242 SER A CA 1
ATOM 2049 C C . SER A 1 242 ? 0.574 9.592 18.857 1.00 81.81 242 SER A C 1
ATOM 2051 O O . SER A 1 242 ? 1.234 9.161 17.911 1.00 81.81 242 SER A O 1
ATOM 2053 N N . ASN A 1 243 ? 0.603 9.000 20.056 1.00 81.75 243 ASN A N 1
ATOM 2054 C CA . ASN A 1 243 ? 1.370 7.781 20.331 1.00 81.75 243 ASN A CA 1
ATOM 2055 C C . ASN A 1 243 ? 0.864 6.595 19.502 1.00 81.75 243 ASN A C 1
ATOM 2057 O O . ASN A 1 243 ? 1.666 5.888 18.898 1.00 81.75 243 ASN A O 1
ATOM 2061 N N . PHE A 1 244 ? -0.455 6.415 19.424 1.00 83.38 244 PHE A N 1
ATOM 2062 C CA . PHE A 1 244 ? -1.079 5.372 18.615 1.00 83.38 244 PHE A CA 1
ATOM 2063 C C . PHE A 1 244 ? -0.763 5.576 17.128 1.00 83.38 244 PHE A C 1
ATOM 2065 O O . PHE A 1 244 ? -0.250 4.673 16.468 1.00 83.38 244 PHE A O 1
ATOM 2072 N N . LEU A 1 245 ? -0.976 6.797 16.623 1.00 89.81 245 LEU A N 1
ATOM 2073 C CA . LEU A 1 245 ? -0.638 7.199 15.256 1.00 89.81 245 LEU A CA 1
ATOM 2074 C C . LEU A 1 245 ? 0.819 6.879 14.904 1.00 89.81 245 LEU A C 1
ATOM 2076 O O . LEU A 1 245 ? 1.085 6.317 13.843 1.00 89.81 245 LEU A O 1
ATOM 2080 N N . ASN A 1 246 ? 1.763 7.230 15.779 1.00 90.94 246 ASN A N 1
ATOM 2081 C CA . ASN A 1 246 ? 3.186 7.005 15.541 1.00 90.94 246 ASN A CA 1
ATOM 2082 C C . ASN A 1 246 ? 3.549 5.517 15.503 1.00 90.94 246 ASN A C 1
ATOM 2084 O O . ASN A 1 246 ? 4.395 5.126 14.702 1.00 90.94 246 ASN A O 1
ATOM 2088 N N . GLU A 1 247 ? 2.909 4.685 16.319 1.00 91.06 247 GLU A N 1
ATOM 2089 C CA . GLU A 1 247 ? 3.161 3.242 16.344 1.00 91.06 247 GLU A CA 1
ATOM 2090 C C . GLU A 1 247 ? 2.562 2.534 15.129 1.00 91.06 247 GLU A C 1
ATOM 2092 O O . GLU A 1 247 ? 3.260 1.760 14.473 1.00 91.06 247 GLU A O 1
ATOM 2097 N N . VAL A 1 248 ? 1.324 2.871 14.746 1.00 93.25 248 VAL A N 1
ATOM 2098 C CA . VAL A 1 248 ? 0.731 2.370 13.495 1.00 93.25 248 VAL A CA 1
ATOM 2099 C C . VAL A 1 248 ? 1.544 2.841 12.293 1.00 93.25 248 VAL A C 1
ATOM 2101 O O . VAL A 1 248 ? 1.784 2.057 11.379 1.00 93.25 248 VAL A O 1
ATOM 2104 N N . PHE A 1 249 ? 2.031 4.085 12.291 1.00 95.19 249 PHE A N 1
ATOM 2105 C CA . PHE A 1 249 ? 2.902 4.601 11.234 1.00 95.19 249 PHE A CA 1
ATOM 2106 C C . PHE A 1 249 ? 4.245 3.864 11.167 1.00 95.19 249 PHE A C 1
ATOM 2108 O O . PHE A 1 249 ? 4.683 3.482 10.082 1.00 95.19 249 PHE A O 1
ATOM 2115 N N . SER A 1 250 ? 4.891 3.641 12.314 1.00 93.56 250 SER A N 1
ATOM 2116 C CA . SER A 1 250 ? 6.149 2.892 12.408 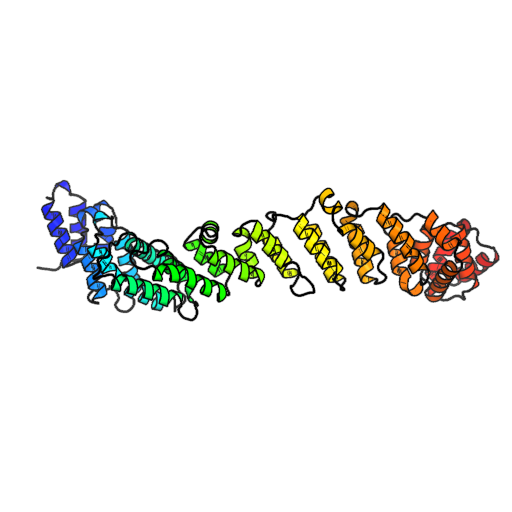1.00 93.56 250 SER A CA 1
ATOM 2117 C C . SER A 1 250 ? 5.984 1.483 11.841 1.00 93.56 250 SER A C 1
ATOM 2119 O O . SER A 1 250 ? 6.746 1.065 10.971 1.00 93.56 250 SER A O 1
ATOM 2121 N N . LYS A 1 251 ? 4.911 0.794 12.241 1.00 93.44 251 LYS A N 1
ATOM 2122 C CA . LYS A 1 251 ? 4.576 -0.541 11.745 1.00 93.44 251 LYS A CA 1
ATOM 2123 C C . LYS A 1 251 ? 4.205 -0.543 10.264 1.00 93.44 251 LYS A C 1
ATOM 2125 O O . LYS A 1 251 ? 4.690 -1.378 9.517 1.00 93.44 251 LYS A O 1
ATOM 2130 N N . SER A 1 252 ? 3.443 0.447 9.804 1.00 94.75 252 SER A N 1
ATOM 2131 C CA . SER A 1 252 ? 3.145 0.640 8.377 1.00 94.75 252 SER A CA 1
ATOM 2132 C C . SER A 1 252 ? 4.410 0.901 7.556 1.00 94.75 252 SER A C 1
ATOM 2134 O O . SER A 1 252 ? 4.476 0.561 6.382 1.00 94.75 252 SER A O 1
ATOM 2136 N N . SER A 1 253 ? 5.449 1.492 8.146 1.00 93.25 253 SER A N 1
ATOM 2137 C CA . SER A 1 253 ? 6.715 1.750 7.450 1.00 93.25 253 SER A CA 1
ATOM 2138 C C . SER A 1 253 ? 7.562 0.484 7.259 1.00 93.25 253 SER A C 1
ATOM 2140 O O . SER A 1 253 ? 8.479 0.495 6.432 1.00 93.25 253 SER A O 1
ATOM 2142 N N . SER A 1 254 ? 7.271 -0.602 7.986 1.00 90.44 254 SER A N 1
ATOM 2143 C CA . SER A 1 254 ? 7.987 -1.885 7.913 1.00 90.44 254 SER A CA 1
ATOM 2144 C C . SER A 1 254 ? 7.139 -3.056 7.398 1.00 90.44 254 SER A C 1
ATOM 2146 O O . SER A 1 254 ? 7.702 -3.990 6.833 1.00 90.44 254 SER A O 1
ATOM 2148 N N . ASP A 1 255 ? 5.813 -2.994 7.519 1.00 91.75 255 ASP A N 1
ATOM 2149 C CA . ASP A 1 255 ? 4.864 -4.024 7.089 1.00 91.75 255 ASP A CA 1
ATOM 2150 C C . ASP A 1 255 ? 3.874 -3.466 6.053 1.00 91.75 255 ASP A C 1
ATOM 2152 O O . ASP A 1 255 ? 3.104 -2.536 6.318 1.00 91.75 255 ASP A O 1
ATOM 2156 N N . SER A 1 256 ? 3.890 -4.047 4.851 1.00 91.56 256 SER A N 1
ATOM 2157 C CA . SER A 1 256 ? 3.062 -3.599 3.730 1.00 91.56 256 SER A CA 1
ATOM 2158 C C . SER A 1 256 ? 1.569 -3.841 3.951 1.00 91.56 256 SER A C 1
ATOM 2160 O O . SER A 1 256 ? 0.765 -3.064 3.435 1.00 91.56 256 SER A O 1
ATOM 2162 N N . LYS A 1 257 ? 1.175 -4.851 4.742 1.00 92.69 257 LYS A N 1
ATOM 2163 C CA . LYS A 1 257 ? -0.238 -5.102 5.077 1.00 92.69 257 LYS A CA 1
ATOM 2164 C C . LYS A 1 257 ? -0.792 -3.976 5.942 1.00 92.69 257 LYS A C 1
ATOM 2166 O O . LYS A 1 257 ? -1.879 -3.472 5.678 1.00 92.69 257 LYS A O 1
ATOM 2171 N N . PHE A 1 258 ? -0.012 -3.525 6.924 1.00 94.38 258 PHE A N 1
ATOM 2172 C CA . PHE A 1 258 ? -0.371 -2.369 7.747 1.00 94.38 258 PHE A CA 1
ATOM 2173 C C . PHE A 1 258 ? -0.424 -1.085 6.923 1.00 94.38 258 PHE A C 1
ATOM 2175 O O . PHE A 1 258 ? -1.392 -0.337 7.034 1.00 94.38 258 PHE A O 1
ATOM 2182 N N . ALA A 1 259 ? 0.564 -0.8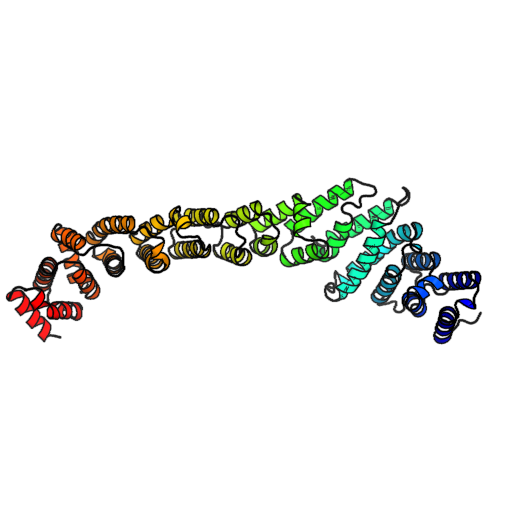56 6.052 1.00 95.00 259 ALA A N 1
ATOM 2183 C CA . ALA A 1 259 ? 0.537 0.292 5.150 1.00 95.00 259 ALA A CA 1
ATOM 2184 C C . ALA A 1 259 ? -0.718 0.307 4.272 1.00 95.00 259 ALA A C 1
ATOM 2186 O O . ALA A 1 259 ? -1.334 1.358 4.119 1.00 95.00 259 ALA A O 1
ATOM 2187 N N . TYR A 1 260 ? -1.103 -0.846 3.723 1.00 94.25 260 TYR A N 1
ATOM 2188 C CA . TYR A 1 260 ? -2.286 -0.985 2.882 1.00 94.25 260 TYR A CA 1
ATOM 2189 C C . TYR A 1 260 ? -3.583 -0.678 3.643 1.00 94.25 260 TYR A C 1
ATOM 2191 O O . TYR A 1 260 ? -4.389 0.117 3.170 1.00 94.25 260 TYR A O 1
ATOM 2199 N N . GLU A 1 261 ? -3.784 -1.259 4.827 1.00 94.75 261 GLU A N 1
ATOM 2200 C CA . GLU A 1 261 ? -5.025 -1.056 5.587 1.00 94.75 261 GLU A CA 1
ATOM 2201 C C . GLU A 1 261 ? -5.126 0.363 6.169 1.00 94.75 261 GLU A C 1
ATOM 2203 O O . GLU A 1 261 ? -6.192 0.976 6.135 1.00 94.75 261 GLU A O 1
ATOM 2208 N N . PHE A 1 262 ? -4.016 0.932 6.656 1.00 94.44 262 PHE A N 1
ATOM 2209 C CA . PHE A 1 262 ? -4.050 2.189 7.412 1.00 94.44 262 PHE A CA 1
ATOM 2210 C C . PHE A 1 262 ? -3.784 3.464 6.596 1.00 94.44 262 PHE A C 1
ATOM 2212 O O . PHE A 1 262 ? -3.979 4.562 7.125 1.00 94.44 262 PHE A O 1
ATOM 2219 N N . TYR A 1 263 ? -3.375 3.360 5.323 1.00 94.81 263 TYR A N 1
ATOM 2220 C CA . TYR A 1 263 ? -2.952 4.510 4.506 1.00 94.81 263 TYR A CA 1
ATOM 2221 C C . TYR A 1 263 ? -3.919 5.704 4.562 1.00 94.81 263 TYR A C 1
ATOM 2223 O O . TYR A 1 263 ? -3.508 6.851 4.751 1.00 94.81 263 TYR A O 1
ATOM 2231 N N . GLU A 1 264 ? -5.217 5.443 4.399 1.00 93.12 264 GLU A N 1
ATOM 2232 C CA . GLU A 1 264 ? -6.242 6.483 4.252 1.00 93.12 264 GLU A CA 1
ATOM 2233 C C . GLU A 1 264 ? -6.438 7.321 5.525 1.00 93.12 264 GLU A C 1
ATOM 2235 O O . GLU A 1 264 ? -6.824 8.493 5.428 1.00 93.12 264 GLU A O 1
ATOM 2240 N N . TYR A 1 265 ? -6.108 6.758 6.692 1.00 92.94 265 TYR A N 1
ATOM 2241 C CA . TYR A 1 265 ? -6.300 7.383 8.003 1.00 92.94 265 TYR A CA 1
ATOM 2242 C C . TYR A 1 265 ? -5.141 8.292 8.421 1.00 92.94 265 TYR A C 1
ATOM 2244 O O . TYR A 1 265 ? -5.298 9.097 9.338 1.00 92.94 265 TYR A O 1
ATOM 2252 N N . PHE A 1 266 ? -3.993 8.217 7.741 1.00 93.62 266 PHE A N 1
ATOM 2253 C CA . PHE A 1 266 ? -2.869 9.103 8.021 1.00 93.62 266 PHE A CA 1
ATOM 2254 C C . PHE A 1 266 ? -3.123 10.544 7.533 1.00 93.62 266 PHE A C 1
ATOM 2256 O O . PHE A 1 266 ? -3.757 10.749 6.491 1.00 93.62 266 PHE A O 1
ATOM 2263 N N . PRO A 1 267 ? -2.598 11.565 8.239 1.00 92.50 267 PRO A N 1
ATOM 2264 C CA . PRO A 1 267 ? -2.522 12.921 7.702 1.00 92.50 267 PRO A CA 1
ATOM 2265 C C . PRO A 1 267 ? -1.571 12.978 6.497 1.00 92.50 267 PRO A C 1
ATOM 2267 O O . PRO A 1 267 ? -0.676 12.141 6.360 1.00 92.50 267 PRO A O 1
ATOM 2270 N N . ASP A 1 268 ? -1.739 13.974 5.627 1.00 94.12 268 ASP A N 1
ATOM 2271 C CA . ASP A 1 268 ? -1.044 14.038 4.331 1.00 94.12 268 ASP A CA 1
ATOM 2272 C C . ASP A 1 268 ? 0.487 14.025 4.454 1.00 94.12 268 ASP A C 1
ATOM 2274 O O . ASP A 1 268 ? 1.171 13.352 3.683 1.00 94.12 268 ASP A O 1
ATOM 2278 N N . ASN A 1 269 ? 1.050 14.668 5.479 1.00 94.31 269 ASN A N 1
ATOM 2279 C CA . ASN A 1 269 ? 2.490 14.603 5.745 1.00 94.31 269 ASN A CA 1
ATOM 2280 C C . ASN A 1 269 ? 2.973 13.165 6.024 1.00 94.31 269 ASN A C 1
ATOM 2282 O O . ASN A 1 269 ? 4.008 12.750 5.504 1.00 94.31 269 ASN A O 1
ATOM 2286 N N . LYS A 1 270 ? 2.220 12.384 6.806 1.00 94.44 270 LYS A N 1
ATOM 2287 C CA . LYS A 1 270 ? 2.515 10.977 7.104 1.00 94.44 270 LYS A CA 1
ATOM 2288 C C . LYS A 1 270 ? 2.239 10.088 5.892 1.00 94.44 270 LYS A C 1
ATOM 2290 O O . LYS A 1 270 ? 3.042 9.206 5.625 1.00 94.44 270 LYS A O 1
ATOM 2295 N N . LYS A 1 271 ? 1.183 10.339 5.110 1.00 95.62 271 LYS A N 1
ATOM 2296 C CA . LYS A 1 271 ? 0.942 9.631 3.836 1.00 95.62 271 LYS A CA 1
ATOM 2297 C C . LYS A 1 271 ? 2.134 9.753 2.896 1.00 95.62 271 LYS A C 1
ATOM 2299 O O . LYS A 1 271 ? 2.630 8.742 2.403 1.00 95.62 271 LYS A O 1
ATOM 2304 N N . GLN A 1 272 ? 2.632 10.977 2.716 1.00 95.50 272 GLN A N 1
ATOM 2305 C CA . GLN A 1 272 ? 3.810 11.234 1.896 1.00 95.50 272 GLN A CA 1
ATOM 2306 C C . GLN A 1 272 ? 5.036 10.493 2.447 1.00 95.50 272 GLN A C 1
ATOM 2308 O O . GLN A 1 272 ? 5.660 9.725 1.721 1.00 95.50 272 GLN A O 1
ATOM 2313 N N . GLN A 1 273 ? 5.344 10.649 3.740 1.00 95.38 273 GLN A N 1
ATOM 2314 C CA . GLN A 1 273 ? 6.475 9.956 4.372 1.00 95.38 273 GLN A CA 1
ATOM 2315 C C . GLN A 1 273 ? 6.379 8.428 4.238 1.00 95.38 273 GLN A C 1
ATOM 2317 O O . GLN A 1 273 ? 7.391 7.772 3.993 1.00 95.38 273 GLN A O 1
ATOM 2322 N N . LEU A 1 274 ? 5.176 7.860 4.366 1.00 95.81 274 LEU A N 1
ATOM 2323 C CA . LEU A 1 274 ? 4.938 6.426 4.235 1.00 95.81 274 LEU A CA 1
ATOM 2324 C C . LEU A 1 274 ? 5.264 5.945 2.820 1.00 95.81 274 LEU A C 1
ATOM 2326 O O . LEU A 1 274 ? 6.090 5.047 2.675 1.00 95.81 274 LEU A O 1
ATOM 2330 N N . LEU A 1 275 ? 4.682 6.555 1.783 1.00 94.94 275 LEU A N 1
ATOM 2331 C CA . LEU A 1 275 ? 4.966 6.181 0.392 1.00 94.94 275 LEU A CA 1
ATOM 2332 C C . LEU A 1 275 ? 6.460 6.285 0.075 1.00 94.94 275 LEU A C 1
ATOM 2334 O O . LEU A 1 275 ? 7.046 5.361 -0.484 1.00 94.94 275 LEU A O 1
ATOM 2338 N N . GLU A 1 276 ? 7.096 7.375 0.499 1.00 93.00 276 GLU A N 1
ATOM 2339 C CA . GLU A 1 276 ? 8.523 7.599 0.289 1.00 93.00 276 GLU A CA 1
ATOM 2340 C C . GLU A 1 276 ? 9.404 6.580 1.016 1.00 93.00 276 GLU A C 1
ATOM 2342 O O . GLU A 1 276 ? 10.426 6.163 0.475 1.00 93.00 276 GLU A O 1
ATOM 2347 N N . SER A 1 277 ? 9.011 6.152 2.221 1.00 92.50 277 SER A N 1
ATOM 2348 C CA . SER A 1 277 ? 9.713 5.101 2.966 1.00 92.50 277 SER A CA 1
ATOM 2349 C C . SER A 1 277 ? 9.690 3.757 2.240 1.00 92.50 277 SER A C 1
ATOM 2351 O O . SER A 1 277 ? 10.556 2.919 2.487 1.00 92.50 277 SER A O 1
ATOM 2353 N N . TRP A 1 278 ? 8.687 3.521 1.389 1.00 93.19 278 TRP A N 1
ATOM 2354 C CA . TRP A 1 278 ? 8.505 2.281 0.637 1.00 93.19 278 TRP A CA 1
ATOM 2355 C C . TRP A 1 278 ? 9.180 2.300 -0.735 1.00 93.19 278 TRP A C 1
ATOM 2357 O O . TRP A 1 278 ? 9.283 1.243 -1.357 1.00 93.19 278 TRP A O 1
ATOM 2367 N N . VAL A 1 279 ? 9.706 3.449 -1.175 1.00 91.62 279 VAL A N 1
ATOM 2368 C CA . VAL A 1 279 ? 10.570 3.527 -2.359 1.00 91.62 279 VAL A CA 1
ATOM 2369 C C . VAL A 1 279 ? 11.835 2.708 -2.090 1.00 91.62 279 VAL A C 1
ATOM 2371 O O . VAL A 1 279 ? 12.583 3.030 -1.163 1.00 91.62 279 VAL A O 1
ATOM 2374 N N . PRO A 1 280 ? 12.108 1.641 -2.864 1.00 84.44 280 PRO A N 1
ATOM 2375 C CA . PRO A 1 280 ? 13.254 0.800 -2.576 1.00 84.44 280 PRO A CA 1
ATOM 2376 C C . PRO A 1 280 ? 14.562 1.520 -2.884 1.00 84.44 280 PRO A C 1
ATOM 2378 O O . PRO A 1 280 ? 14.878 1.782 -4.042 1.00 84.44 280 PRO A O 1
ATOM 2381 N N . VAL A 1 281 ? 15.349 1.783 -1.846 1.00 79.44 281 VAL A N 1
ATOM 2382 C CA . VAL A 1 281 ? 16.729 2.259 -1.964 1.00 79.44 281 VAL A CA 1
ATOM 2383 C C . VAL A 1 281 ? 17.653 1.060 -1.757 1.00 79.44 281 VAL A C 1
ATOM 2385 O O . VAL A 1 281 ? 17.528 0.355 -0.756 1.00 79.44 281 VAL A O 1
ATOM 2388 N N . ASN A 1 282 ? 18.549 0.800 -2.714 1.00 67.75 282 ASN A N 1
ATOM 2389 C CA . ASN A 1 282 ? 19.556 -0.274 -2.666 1.00 67.75 282 ASN A CA 1
ATOM 2390 C C . ASN A 1 282 ? 19.001 -1.691 -2.392 1.00 67.75 282 ASN A C 1
ATOM 2392 O O . ASN A 1 282 ? 19.680 -2.515 -1.794 1.00 67.75 282 ASN A O 1
ATOM 2396 N N . GLY A 1 283 ? 17.761 -1.982 -2.803 1.00 66.69 283 GLY A N 1
ATOM 2397 C CA . GLY A 1 283 ? 17.163 -3.318 -2.661 1.00 66.69 283 GLY A CA 1
ATOM 2398 C C . GLY A 1 283 ? 16.595 -3.655 -1.276 1.00 66.69 283 GLY A C 1
ATOM 2399 O O . GLY A 1 283 ? 16.073 -4.749 -1.095 1.00 66.69 283 GLY A O 1
ATOM 2400 N N . ASN A 1 284 ? 16.600 -2.723 -0.315 1.00 77.12 284 ASN A N 1
ATOM 2401 C CA . ASN A 1 284 ? 16.105 -2.971 1.052 1.00 77.12 284 ASN A CA 1
ATOM 2402 C C . ASN A 1 284 ? 14.587 -3.231 1.150 1.00 77.12 284 ASN A C 1
ATOM 2404 O O . ASN A 1 284 ? 14.087 -3.614 2.206 1.00 77.12 284 ASN A O 1
ATOM 2408 N N . LYS A 1 285 ? 13.837 -2.987 0.071 1.00 82.81 285 LYS A N 1
ATOM 2409 C CA . LYS A 1 285 ? 12.391 -3.214 -0.020 1.00 82.81 285 LYS A CA 1
ATOM 2410 C C . LYS A 1 285 ? 12.037 -3.780 -1.391 1.00 82.81 285 LYS A C 1
ATOM 2412 O O . LYS A 1 285 ? 12.722 -3.524 -2.378 1.00 82.81 285 LYS A O 1
ATOM 2417 N N . LEU A 1 286 ? 10.937 -4.521 -1.466 1.00 84.50 286 LEU A N 1
ATOM 2418 C CA . LEU A 1 286 ? 10.421 -5.025 -2.736 1.00 84.50 286 LEU A CA 1
ATOM 2419 C C . LEU A 1 286 ? 9.536 -3.971 -3.404 1.00 84.50 286 LEU A C 1
ATOM 2421 O O . LEU A 1 286 ? 8.663 -3.387 -2.761 1.00 84.50 286 LEU A O 1
ATOM 2425 N N . MET A 1 287 ? 9.721 -3.766 -4.710 1.00 85.56 287 MET A N 1
ATOM 2426 C CA . MET A 1 287 ? 8.897 -2.834 -5.491 1.00 85.56 287 MET A CA 1
ATOM 2427 C C . MET A 1 287 ? 7.410 -3.229 -5.483 1.00 85.56 287 MET A C 1
ATOM 2429 O O . MET A 1 287 ? 6.529 -2.369 -5.489 1.00 85.56 287 MET A O 1
ATOM 2433 N N . SER A 1 288 ? 7.122 -4.532 -5.409 1.00 87.19 288 SER A N 1
ATOM 2434 C CA . SER A 1 288 ? 5.763 -5.076 -5.310 1.00 87.19 288 SER A CA 1
ATOM 2435 C C . SER A 1 288 ? 4.989 -4.541 -4.101 1.00 87.19 288 SER A C 1
ATOM 2437 O O . SER A 1 288 ? 3.793 -4.283 -4.221 1.00 87.19 288 SER A O 1
ATOM 2439 N N . HIS A 1 289 ? 5.652 -4.306 -2.964 1.00 90.06 289 HIS A N 1
ATOM 2440 C CA . HIS A 1 289 ? 5.007 -3.756 -1.770 1.00 90.06 289 HIS A CA 1
ATOM 2441 C C . HIS A 1 289 ? 4.567 -2.306 -1.982 1.00 90.06 289 HIS A C 1
ATOM 2443 O O . HIS A 1 289 ? 3.434 -1.957 -1.662 1.00 90.06 289 HIS A O 1
ATOM 2449 N N . LEU A 1 290 ? 5.416 -1.469 -2.589 1.00 90.69 290 LEU A N 1
ATOM 2450 C CA . LEU A 1 290 ? 5.035 -0.093 -2.919 1.00 90.69 290 LEU A CA 1
ATOM 2451 C C . LEU A 1 290 ? 3.871 -0.062 -3.918 1.00 90.69 290 LEU A C 1
ATOM 2453 O O . LEU A 1 290 ? 2.922 0.693 -3.722 1.00 90.69 290 LEU A O 1
ATOM 2457 N N . LYS A 1 291 ? 3.896 -0.928 -4.941 1.00 88.25 291 LYS A N 1
ATOM 2458 C CA . LYS A 1 291 ? 2.784 -1.063 -5.897 1.00 88.25 291 LYS A CA 1
ATOM 2459 C C . LYS A 1 291 ? 1.464 -1.394 -5.188 1.00 88.25 291 LYS A C 1
ATOM 2461 O O . LYS A 1 291 ? 0.458 -0.753 -5.473 1.00 88.25 291 LYS A O 1
ATOM 2466 N N . GLN A 1 292 ? 1.463 -2.326 -4.232 1.00 89.25 292 GLN A N 1
ATOM 2467 C CA . GLN A 1 292 ? 0.266 -2.660 -3.443 1.00 89.25 292 GLN A CA 1
ATOM 2468 C C . GLN A 1 292 ? -0.265 -1.461 -2.648 1.00 89.25 292 GLN A C 1
ATOM 2470 O O . GLN A 1 292 ? -1.467 -1.204 -2.653 1.00 89.25 292 GLN A O 1
ATOM 2475 N N . ILE A 1 293 ? 0.615 -0.696 -1.999 1.00 91.31 293 ILE A N 1
ATOM 2476 C CA . ILE A 1 293 ? 0.214 0.479 -1.211 1.00 91.31 293 ILE A CA 1
ATOM 2477 C C . ILE A 1 293 ? -0.357 1.573 -2.125 1.00 91.31 293 ILE A C 1
ATOM 2479 O O . ILE A 1 293 ? -1.363 2.198 -1.793 1.00 91.31 293 ILE A O 1
ATOM 2483 N N . LEU A 1 294 ? 0.221 1.769 -3.314 1.00 90.19 294 LEU A N 1
ATOM 2484 C CA . LEU A 1 294 ? -0.281 2.741 -4.290 1.00 90.19 294 LEU A CA 1
ATOM 2485 C C . LEU A 1 294 ? -1.665 2.385 -4.842 1.00 90.19 294 LEU A C 1
ATOM 2487 O O . LEU A 1 294 ? -2.451 3.292 -5.108 1.00 90.19 294 LEU A O 1
ATOM 2491 N N . VAL A 1 295 ? -2.010 1.095 -4.942 1.00 87.06 295 VAL A N 1
ATOM 2492 C CA . VAL A 1 295 ? -3.379 0.665 -5.293 1.00 87.06 295 VAL A CA 1
ATOM 2493 C C . VAL A 1 295 ? -4.403 1.201 -4.289 1.00 87.06 295 VAL A C 1
ATOM 2495 O O . VAL A 1 295 ? -5.508 1.569 -4.687 1.00 87.06 295 VAL A O 1
ATOM 2498 N N . LYS A 1 296 ? -4.047 1.271 -3.000 1.00 86.25 296 LYS A N 1
ATOM 2499 C CA . LYS A 1 296 ? -4.892 1.893 -1.975 1.00 86.25 296 LYS A CA 1
ATOM 2500 C C . LYS A 1 296 ? -4.844 3.418 -2.056 1.00 86.25 296 LYS A C 1
ATOM 2502 O O . LYS A 1 296 ? -5.883 4.060 -1.938 1.00 86.25 296 LYS A O 1
ATOM 2507 N N . ALA A 1 297 ? -3.662 3.993 -2.285 1.00 89.31 297 ALA A N 1
ATOM 2508 C CA . ALA A 1 297 ? -3.496 5.440 -2.360 1.00 89.31 297 ALA A CA 1
ATOM 2509 C C . ALA A 1 297 ? -4.300 6.073 -3.506 1.00 89.31 297 ALA A C 1
ATOM 2511 O O . ALA A 1 297 ? -4.867 7.146 -3.308 1.00 89.31 297 ALA A O 1
ATOM 2512 N N . LYS A 1 298 ? -4.394 5.404 -4.667 1.00 85.19 298 LYS A N 1
ATOM 2513 C CA . LYS A 1 298 ? -5.066 5.904 -5.880 1.00 85.19 298 LYS A CA 1
ATOM 2514 C C . LYS A 1 298 ? -4.668 7.361 -6.165 1.00 85.19 298 LYS A C 1
ATOM 2516 O O . LYS A 1 298 ? -3.488 7.651 -6.338 1.00 85.19 298 LYS A O 1
ATOM 2521 N N . ASP A 1 299 ? -5.632 8.279 -6.157 1.00 79.00 299 ASP A N 1
ATOM 2522 C CA . ASP A 1 299 ? -5.418 9.709 -6.392 1.00 79.00 299 ASP A CA 1
ATOM 2523 C C . ASP A 1 299 ? -5.052 10.500 -5.129 1.00 79.00 299 ASP A C 1
ATOM 2525 O O . ASP A 1 299 ? -4.625 11.648 -5.224 1.00 79.00 299 ASP A O 1
ATOM 2529 N N . ASN A 1 300 ? -5.135 9.885 -3.947 1.00 89.38 300 ASN A N 1
ATOM 2530 C CA . ASN A 1 300 ? -4.843 10.510 -2.656 1.00 89.38 300 ASN A CA 1
ATOM 2531 C C . ASN A 1 300 ? -3.341 10.483 -2.325 1.00 89.38 300 ASN A C 1
ATOM 2533 O O . ASN A 1 300 ? -2.954 10.132 -1.207 1.00 89.38 300 ASN A O 1
ATOM 2537 N N . ILE A 1 301 ? -2.490 10.819 -3.295 1.00 93.81 301 ILE A N 1
ATOM 2538 C CA . ILE A 1 301 ? -1.041 10.982 -3.116 1.00 93.81 301 ILE A CA 1
ATOM 2539 C C . ILE A 1 301 ? -0.763 12.481 -2.937 1.00 93.81 301 ILE A C 1
ATOM 2541 O O . ILE A 1 301 ? -0.918 13.223 -3.907 1.00 93.81 301 ILE A O 1
ATOM 2545 N N . PRO A 1 302 ? -0.341 12.944 -1.742 1.00 95.00 302 PRO A N 1
ATOM 2546 C CA . PRO A 1 302 ? -0.215 14.374 -1.451 1.00 95.00 302 PRO A CA 1
ATOM 2547 C C . PRO A 1 302 ? 0.742 15.127 -2.380 1.00 95.00 302 PRO A C 1
ATOM 2549 O O . PRO A 1 302 ? 0.445 16.244 -2.791 1.00 95.00 302 PRO A O 1
ATOM 2552 N N . ASN A 1 303 ? 1.892 14.532 -2.718 1.00 95.25 303 ASN A N 1
ATOM 2553 C CA . ASN A 1 303 ? 2.851 15.122 -3.648 1.00 95.25 303 ASN A CA 1
ATOM 2554 C C . ASN A 1 303 ? 3.414 14.059 -4.605 1.00 95.25 303 ASN A C 1
ATOM 2556 O O . ASN A 1 303 ? 4.434 13.411 -4.337 1.00 95.25 303 ASN A O 1
ATOM 2560 N N . LYS A 1 304 ? 2.722 13.895 -5.739 1.00 95.12 304 LYS A N 1
ATOM 2561 C CA . LYS A 1 304 ? 3.072 12.939 -6.799 1.00 95.12 304 LYS A CA 1
ATOM 2562 C C . LYS A 1 304 ? 4.450 13.227 -7.398 1.00 95.12 304 LYS A C 1
ATOM 2564 O O . LYS A 1 304 ? 5.228 12.293 -7.575 1.00 95.12 304 LYS A O 1
ATOM 2569 N N . LEU A 1 305 ? 4.782 14.495 -7.658 1.00 95.69 305 LEU A N 1
ATOM 2570 C CA . LEU A 1 305 ? 6.062 14.886 -8.259 1.00 95.69 305 LEU A CA 1
ATOM 2571 C C . LEU A 1 305 ? 7.246 14.518 -7.358 1.00 95.69 305 LEU A C 1
ATOM 2573 O O . LEU A 1 305 ? 8.213 13.910 -7.813 1.00 95.69 305 LEU A O 1
ATOM 2577 N N . ASN A 1 306 ? 7.157 14.824 -6.062 1.00 95.69 306 ASN A N 1
ATOM 2578 C CA . ASN A 1 306 ? 8.212 14.496 -5.106 1.00 95.69 306 ASN A CA 1
ATOM 2579 C C . ASN A 1 306 ? 8.402 12.975 -4.963 1.00 95.69 306 ASN A C 1
ATOM 2581 O O . ASN A 1 306 ? 9.532 12.483 -4.956 1.00 95.69 306 ASN A O 1
ATOM 2585 N N . LEU A 1 307 ? 7.302 12.213 -4.925 1.00 95.06 307 LEU A N 1
ATOM 2586 C CA . LEU A 1 307 ? 7.373 10.751 -4.943 1.00 95.06 307 LEU A CA 1
ATOM 2587 C C . LEU A 1 307 ? 8.025 10.241 -6.238 1.00 95.06 307 LEU A C 1
ATOM 2589 O O . LEU A 1 307 ? 8.916 9.394 -6.178 1.00 95.06 307 LEU A O 1
ATOM 2593 N N . GLY A 1 308 ? 7.640 10.795 -7.390 1.00 95.19 308 GLY A N 1
ATOM 2594 C CA . GLY A 1 308 ? 8.226 10.479 -8.691 1.00 95.19 308 GLY A CA 1
ATOM 2595 C C . GLY A 1 308 ? 9.734 10.729 -8.729 1.00 95.19 308 GLY A C 1
ATOM 2596 O O . GLY A 1 308 ? 10.492 9.847 -9.127 1.00 95.19 308 GLY A O 1
ATOM 2597 N N . ASN A 1 309 ? 10.192 11.870 -8.212 1.00 95.38 309 ASN A N 1
ATOM 2598 C CA . ASN A 1 309 ? 11.616 12.186 -8.099 1.00 95.38 309 ASN A CA 1
ATOM 2599 C C . ASN A 1 309 ? 12.367 11.197 -7.198 1.00 95.38 309 ASN A C 1
ATOM 2601 O O . ASN A 1 309 ? 13.473 10.779 -7.544 1.00 95.38 309 ASN A O 1
ATOM 2605 N N . LYS A 1 310 ? 11.773 10.743 -6.086 1.00 93.56 310 LYS A N 1
ATOM 2606 C CA . LYS A 1 310 ? 12.378 9.676 -5.269 1.00 93.56 310 LYS A CA 1
ATOM 2607 C C . LYS A 1 310 ? 12.463 8.345 -6.013 1.00 93.56 310 LYS A C 1
ATOM 2609 O O . LYS A 1 310 ? 13.494 7.672 -5.936 1.00 93.56 310 LYS A O 1
ATOM 2614 N N . VAL A 1 311 ? 11.418 7.970 -6.751 1.00 93.75 311 VAL A N 1
ATOM 2615 C CA . VAL A 1 311 ? 11.418 6.757 -7.584 1.00 93.75 311 VAL A CA 1
ATOM 2616 C C . VAL A 1 311 ? 12.530 6.836 -8.631 1.00 93.75 311 VAL A C 1
ATOM 2618 O O . VAL A 1 311 ? 13.351 5.919 -8.716 1.00 93.75 311 VAL A O 1
ATOM 2621 N N . LEU A 1 312 ? 12.642 7.945 -9.363 1.00 93.75 312 LEU A N 1
ATOM 2622 C CA . LEU A 1 312 ? 13.709 8.164 -10.345 1.00 93.75 312 LEU A CA 1
ATOM 2623 C C . LEU A 1 312 ? 15.102 8.185 -9.707 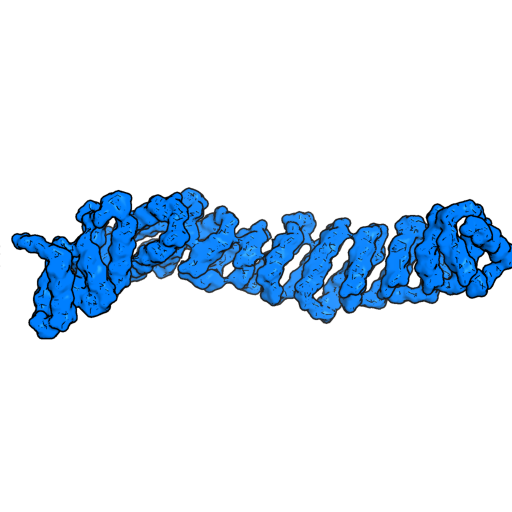1.00 93.75 312 LEU A C 1
ATOM 2625 O O . LEU A 1 312 ? 16.029 7.579 -10.244 1.00 93.75 312 LEU A O 1
ATOM 2629 N N . GLY A 1 313 ? 15.249 8.804 -8.534 1.00 91.69 313 GLY A N 1
ATOM 2630 C CA . GLY A 1 313 ? 16.495 8.789 -7.768 1.00 91.69 313 GLY A CA 1
ATOM 2631 C C . GLY A 1 313 ? 16.939 7.366 -7.421 1.00 91.69 313 GLY A C 1
ATOM 2632 O O . GLY A 1 313 ? 18.103 7.015 -7.606 1.00 91.69 313 GLY A O 1
ATOM 2633 N N . SER A 1 314 ? 16.001 6.504 -7.011 1.00 88.75 314 SER A N 1
ATOM 2634 C CA . SER A 1 314 ? 16.288 5.082 -6.768 1.00 88.75 314 SER A CA 1
ATOM 2635 C C . SER A 1 314 ? 16.613 4.303 -8.049 1.00 88.75 314 SER A C 1
ATOM 2637 O O . SER A 1 314 ? 17.420 3.376 -8.031 1.00 88.75 314 SER A O 1
ATOM 2639 N N . THR A 1 315 ? 16.014 4.692 -9.179 1.00 89.38 315 THR A N 1
ATOM 2640 C CA . THR A 1 315 ? 16.154 4.016 -10.480 1.00 89.38 315 THR A CA 1
ATOM 2641 C C . THR A 1 315 ? 17.564 4.121 -11.032 1.00 89.38 315 THR A C 1
ATOM 2643 O O . THR A 1 315 ? 18.078 3.160 -11.616 1.00 89.38 315 THR A O 1
ATOM 2646 N N . ARG A 1 316 ? 18.220 5.263 -10.800 1.00 85.00 316 ARG A N 1
ATOM 2647 C CA . ARG A 1 316 ? 19.592 5.526 -11.240 1.00 85.00 316 ARG A CA 1
ATOM 2648 C C . ARG A 1 316 ? 20.564 4.434 -10.783 1.00 85.00 316 ARG A C 1
ATOM 2650 O O . ARG A 1 316 ? 21.339 3.944 -11.600 1.00 85.00 316 ARG A O 1
ATOM 2657 N N . ASN A 1 317 ? 20.433 3.985 -9.536 1.00 81.25 317 ASN A N 1
ATOM 2658 C CA . ASN A 1 317 ? 21.350 3.035 -8.897 1.00 81.25 317 ASN A CA 1
ATOM 2659 C C . ASN A 1 317 ? 21.017 1.556 -9.163 1.00 81.25 317 ASN A C 1
ATOM 2661 O O . ASN A 1 317 ? 21.728 0.674 -8.694 1.00 81.25 317 ASN A O 1
ATOM 2665 N N . ARG A 1 318 ? 19.938 1.253 -9.894 1.00 83.12 318 ARG A N 1
ATOM 2666 C CA . ARG A 1 318 ? 19.565 -0.134 -10.211 1.00 83.12 318 ARG A CA 1
ATOM 2667 C C . ARG A 1 318 ? 20.406 -0.675 -11.360 1.00 83.12 318 ARG A C 1
ATOM 2669 O O . ARG A 1 318 ? 20.506 -0.034 -12.406 1.00 83.12 318 ARG A O 1
ATOM 2676 N N . HIS A 1 319 ? 20.954 -1.876 -11.184 1.00 84.31 319 HIS A N 1
ATOM 2677 C CA . HIS A 1 319 ? 21.813 -2.540 -12.173 1.00 84.31 319 HIS A CA 1
ATOM 2678 C C . HIS A 1 319 ? 21.083 -3.570 -13.040 1.00 84.31 319 HIS A C 1
ATOM 2680 O O . HIS A 1 319 ? 21.623 -3.988 -14.061 1.00 84.31 319 HIS A O 1
ATOM 2686 N N . TYR A 1 320 ? 19.856 -3.955 -12.678 1.00 89.50 320 TYR A N 1
ATOM 2687 C CA . TYR A 1 320 ? 19.066 -4.936 -13.421 1.00 89.50 320 TYR A CA 1
ATOM 2688 C C . TYR A 1 320 ? 18.002 -4.257 -14.290 1.00 89.50 320 TYR A C 1
ATOM 2690 O O . TYR A 1 320 ? 17.266 -3.382 -13.831 1.00 89.50 320 TYR A O 1
ATOM 2698 N N . ALA A 1 321 ? 17.903 -4.682 -15.553 1.00 92.31 321 ALA A N 1
ATOM 2699 C CA . ALA A 1 321 ? 16.990 -4.098 -16.538 1.00 92.31 321 ALA A CA 1
ATOM 2700 C C . ALA A 1 321 ? 15.514 -4.208 -16.115 1.00 92.31 321 ALA A C 1
ATOM 2702 O O . ALA A 1 321 ? 14.760 -3.242 -16.238 1.00 92.31 321 ALA A O 1
ATOM 2703 N N . GLN A 1 322 ? 15.122 -5.358 -15.558 1.00 90.88 322 GLN A N 1
ATOM 2704 C CA . GLN A 1 322 ? 13.762 -5.590 -15.066 1.00 90.88 322 GLN A CA 1
ATOM 2705 C C . GLN A 1 322 ? 13.381 -4.602 -13.958 1.00 90.88 322 GLN A C 1
ATOM 2707 O O . GLN A 1 322 ? 12.305 -4.015 -13.992 1.00 90.88 322 GLN A O 1
ATOM 2712 N N . GLU A 1 323 ? 14.284 -4.355 -13.012 1.00 88.69 323 GLU A N 1
ATOM 2713 C CA . GLU A 1 323 ? 14.013 -3.424 -11.923 1.00 88.69 323 GLU A CA 1
ATOM 2714 C C . GLU A 1 323 ? 13.901 -1.969 -12.397 1.00 88.69 323 GLU A C 1
ATOM 2716 O O . GLU A 1 323 ? 13.084 -1.213 -11.874 1.00 88.69 323 GLU A O 1
ATOM 2721 N N . LYS A 1 324 ? 14.704 -1.559 -13.392 1.00 91.88 324 LYS A N 1
ATOM 2722 C CA . LYS A 1 324 ? 14.569 -0.223 -13.992 1.00 91.88 324 LYS A CA 1
ATOM 2723 C C . LYS A 1 324 ? 13.217 -0.056 -14.678 1.00 91.88 324 LYS A C 1
ATOM 2725 O O . LYS A 1 324 ? 12.575 0.971 -14.483 1.00 91.88 324 LYS A O 1
ATOM 2730 N N . ARG A 1 325 ? 12.774 -1.070 -15.431 1.00 93.00 325 ARG A N 1
ATOM 2731 C CA . ARG A 1 325 ? 11.443 -1.077 -16.053 1.00 93.00 325 ARG A CA 1
ATOM 2732 C C . ARG A 1 325 ? 10.351 -0.908 -15.001 1.00 93.00 325 ARG A C 1
ATOM 2734 O O . ARG A 1 325 ? 9.531 -0.009 -15.120 1.00 93.00 325 ARG A O 1
ATOM 2741 N N . GLU A 1 326 ? 10.400 -1.691 -13.927 1.00 91.06 326 GLU A N 1
ATOM 2742 C CA . GLU A 1 326 ? 9.403 -1.599 -12.857 1.00 91.06 326 GLU A CA 1
ATOM 2743 C C . GLU A 1 326 ? 9.347 -0.221 -12.190 1.00 91.06 326 GLU A C 1
ATOM 2745 O O . GLU A 1 326 ? 8.266 0.206 -11.780 1.00 91.06 326 GLU A O 1
ATOM 2750 N N . SER A 1 327 ? 10.481 0.477 -12.080 1.00 92.00 327 SER A N 1
ATOM 2751 C CA . SER A 1 327 ? 10.504 1.852 -11.587 1.00 92.00 327 SER A CA 1
ATOM 2752 C C . SER A 1 327 ? 9.928 2.867 -12.576 1.00 92.00 327 SER A C 1
ATOM 2754 O O . SER A 1 327 ? 9.250 3.795 -12.139 1.00 92.00 327 SER A O 1
ATOM 2756 N N . PHE A 1 328 ? 10.172 2.727 -13.883 1.00 94.56 328 PHE A N 1
ATOM 2757 C CA . PHE A 1 328 ? 9.555 3.613 -14.878 1.00 94.56 328 PHE A CA 1
ATOM 2758 C C . PHE A 1 328 ? 8.049 3.379 -14.992 1.00 94.56 328 PHE A C 1
ATOM 2760 O O . PHE A 1 328 ? 7.291 4.348 -15.036 1.00 94.56 328 PHE A O 1
ATOM 2767 N N . ASP A 1 329 ? 7.600 2.123 -14.924 1.00 92.00 329 ASP A N 1
ATOM 2768 C CA . ASP A 1 329 ? 6.176 1.781 -14.828 1.00 92.00 329 ASP A CA 1
ATOM 2769 C C . ASP A 1 329 ? 5.538 2.465 -13.609 1.00 92.00 329 ASP A C 1
ATOM 2771 O O . ASP A 1 329 ? 4.452 3.037 -13.684 1.00 92.00 329 ASP A O 1
ATOM 2775 N N . LEU A 1 330 ? 6.237 2.452 -12.469 1.00 91.81 330 LEU A N 1
ATOM 2776 C CA . LEU A 1 330 ? 5.778 3.129 -11.263 1.00 91.81 330 LEU A CA 1
ATOM 2777 C C . LEU A 1 330 ? 5.709 4.648 -11.459 1.00 91.81 330 LEU A C 1
ATOM 2779 O O . LEU A 1 330 ? 4.687 5.253 -11.148 1.00 91.81 330 LEU A O 1
ATOM 2783 N N . PHE A 1 331 ? 6.775 5.259 -11.979 1.00 93.75 331 PHE A N 1
ATOM 2784 C CA . PHE A 1 331 ? 6.841 6.699 -12.222 1.00 93.75 331 PHE A CA 1
ATOM 2785 C C . PHE A 1 331 ? 5.713 7.165 -13.148 1.00 93.75 331 PHE A C 1
ATOM 2787 O O . PHE A 1 331 ? 5.015 8.128 -12.840 1.00 93.75 331 PHE A O 1
ATOM 2794 N N . THR A 1 332 ? 5.485 6.443 -14.245 1.00 91.62 332 THR A N 1
ATOM 2795 C CA . THR A 1 332 ? 4.420 6.756 -15.206 1.00 91.62 332 THR A CA 1
ATOM 2796 C C . THR A 1 332 ? 3.026 6.542 -14.616 1.00 91.62 332 THR A C 1
ATOM 2798 O O . THR A 1 332 ? 2.137 7.350 -14.877 1.00 91.62 332 THR A O 1
ATOM 2801 N N . SER A 1 333 ? 2.838 5.550 -13.734 1.00 90.06 333 SER A N 1
ATOM 2802 C CA . SER A 1 333 ? 1.560 5.322 -13.035 1.00 90.06 333 SER A CA 1
ATOM 2803 C C . SER A 1 333 ? 1.138 6.455 -12.089 1.00 90.06 333 SER A C 1
ATOM 2805 O O . SER A 1 333 ? -0.038 6.549 -11.738 1.00 90.06 333 SER A O 1
ATOM 2807 N N . LEU A 1 334 ? 2.061 7.345 -11.700 1.00 91.69 334 LEU A N 1
ATOM 2808 C CA . LEU A 1 334 ? 1.731 8.530 -10.901 1.00 91.69 334 LEU A CA 1
ATOM 2809 C C . LEU A 1 334 ? 0.910 9.562 -11.691 1.00 91.69 334 LEU A C 1
ATOM 2811 O O . LEU A 1 334 ? 0.328 10.456 -11.075 1.00 91.69 334 LEU A O 1
ATOM 2815 N N . ASN A 1 335 ? 0.811 9.420 -13.020 1.00 90.69 335 ASN A N 1
ATOM 2816 C CA . ASN A 1 335 ? 0.024 10.283 -13.905 1.00 90.69 335 ASN A CA 1
ATOM 2817 C C . ASN A 1 335 ? 0.374 11.774 -13.753 1.00 90.69 335 ASN A C 1
ATOM 2819 O O . ASN A 1 335 ? -0.510 12.622 -13.630 1.00 90.69 335 ASN A O 1
ATOM 2823 N N . LEU A 1 336 ? 1.673 12.081 -13.735 1.00 94.19 336 LEU A N 1
ATOM 2824 C CA . LEU A 1 336 ? 2.181 13.453 -13.750 1.00 94.19 336 LEU A CA 1
ATOM 2825 C C . LEU A 1 336 ? 1.885 14.136 -15.094 1.00 94.19 336 LEU A C 1
ATOM 2827 O O . LEU A 1 336 ? 1.867 13.497 -16.154 1.00 94.19 336 LEU A O 1
ATOM 2831 N N . THR A 1 337 ? 1.687 15.449 -15.052 1.00 94.50 337 THR A N 1
ATOM 2832 C CA . THR A 1 337 ? 1.560 16.281 -16.254 1.00 94.50 337 THR A CA 1
ATOM 2833 C C . THR A 1 337 ? 2.885 16.357 -17.018 1.00 94.50 337 THR A C 1
ATOM 2835 O O . THR A 1 337 ? 3.958 16.088 -16.480 1.00 94.50 337 THR A O 1
ATOM 2838 N N . GLU A 1 338 ? 2.835 16.725 -18.299 1.00 93.81 338 GLU A N 1
ATOM 2839 C CA . GLU A 1 338 ? 4.048 16.875 -19.117 1.00 93.81 338 GLU A CA 1
ATOM 2840 C C . GLU A 1 338 ? 4.994 17.953 -18.573 1.00 93.81 338 GLU A C 1
ATOM 2842 O O . GLU A 1 338 ? 6.207 17.742 -18.550 1.00 93.81 338 GLU A O 1
ATOM 2847 N N . GLU A 1 339 ? 4.442 19.053 -18.055 1.00 95.12 339 GLU A N 1
ATOM 2848 C CA . GLU A 1 339 ? 5.210 20.110 -17.395 1.00 95.12 339 GLU A CA 1
ATOM 2849 C C . GLU A 1 339 ? 5.938 19.576 -16.156 1.00 95.12 339 GLU A C 1
ATOM 2851 O O . GLU A 1 339 ? 7.153 19.732 -16.051 1.00 95.12 339 GLU A O 1
ATOM 2856 N N . GLU A 1 340 ? 5.245 18.855 -15.271 1.00 96.88 340 GLU A N 1
ATOM 2857 C CA . GLU A 1 340 ? 5.864 18.235 -14.095 1.00 96.88 340 GLU A CA 1
ATOM 2858 C C . GLU A 1 340 ? 6.981 17.263 -14.485 1.00 96.88 340 GLU A C 1
ATOM 2860 O O . GLU A 1 340 ? 8.087 17.369 -13.956 1.00 96.88 340 GLU A O 1
ATOM 2865 N N . VAL A 1 341 ? 6.742 16.361 -15.446 1.00 96.69 341 VAL A N 1
ATOM 2866 C CA . VAL A 1 341 ? 7.761 15.401 -15.905 1.00 96.69 341 VAL A CA 1
ATOM 2867 C C . VAL A 1 341 ? 8.977 16.116 -16.499 1.00 96.69 341 VAL A C 1
ATOM 2869 O O . VAL A 1 341 ? 10.106 15.668 -16.283 1.00 96.69 341 VAL A O 1
ATOM 2872 N N . SER A 1 342 ? 8.786 17.249 -17.184 1.00 92.44 342 SER A N 1
ATOM 2873 C CA . SER A 1 342 ? 9.876 18.030 -17.787 1.00 92.44 342 SER A CA 1
ATOM 2874 C C . SER A 1 342 ? 10.888 18.582 -16.767 1.00 92.44 342 SER A C 1
ATOM 2876 O O . SER A 1 342 ? 12.043 18.830 -17.132 1.00 92.44 342 SER A O 1
ATOM 2878 N N . THR A 1 343 ? 10.471 18.723 -15.500 1.00 94.81 343 THR A N 1
ATOM 2879 C CA . THR A 1 343 ? 11.317 19.152 -14.368 1.00 94.81 343 THR A CA 1
ATOM 2880 C C . THR A 1 343 ? 12.098 18.012 -13.712 1.00 94.81 343 THR A C 1
ATOM 2882 O O . THR A 1 343 ? 12.902 18.255 -12.814 1.00 94.81 343 THR A O 1
ATOM 2885 N N . THR A 1 344 ? 11.877 16.770 -14.149 1.00 96.56 344 THR A N 1
ATOM 2886 C CA . THR A 1 344 ? 12.507 15.572 -13.582 1.00 96.56 344 THR A CA 1
ATOM 2887 C C . THR A 1 344 ? 13.665 15.068 -14.443 1.00 96.56 344 THR A C 1
ATOM 2889 O O . THR A 1 344 ? 13.797 15.412 -15.619 1.00 96.56 344 THR A O 1
ATOM 2892 N N . ASP A 1 345 ? 14.452 14.146 -13.886 1.00 95.00 345 ASP A N 1
ATOM 2893 C CA . ASP A 1 345 ? 15.521 13.441 -14.606 1.00 95.00 345 ASP A CA 1
ATOM 2894 C C . ASP A 1 345 ? 15.009 12.288 -15.497 1.00 95.00 345 ASP A C 1
ATOM 2896 O O . ASP A 1 345 ? 15.805 11.496 -16.000 1.00 95.00 345 ASP A O 1
ATOM 2900 N N . TYR A 1 346 ? 13.693 12.139 -15.707 1.00 97.31 346 TYR A N 1
ATOM 2901 C CA . TYR A 1 346 ? 13.149 11.024 -16.497 1.00 97.31 346 TYR A CA 1
ATOM 2902 C C . TYR A 1 346 ? 13.762 10.967 -17.905 1.00 97.31 346 TYR A C 1
ATOM 2904 O O . TYR A 1 346 ? 14.283 9.931 -18.321 1.00 97.31 346 TYR A O 1
ATOM 2912 N N . SER A 1 347 ? 13.753 12.097 -18.623 1.00 97.12 347 SER A N 1
ATOM 2913 C CA . SER A 1 347 ? 14.264 12.166 -19.997 1.00 97.12 347 SER A CA 1
ATOM 2914 C C . SER A 1 347 ? 15.741 11.784 -20.080 1.00 97.12 347 SER A C 1
ATOM 2916 O O . SER A 1 347 ? 16.114 11.017 -20.964 1.00 97.12 347 SER A O 1
ATOM 2918 N N . SER A 1 348 ? 16.585 12.314 -19.190 1.00 97.06 348 SER A N 1
ATOM 2919 C CA . SER A 1 348 ? 18.025 12.036 -19.203 1.00 97.06 348 SER A CA 1
ATOM 2920 C C . SER A 1 348 ? 18.304 10.571 -18.877 1.00 97.06 348 SER A C 1
ATOM 2922 O O . SER A 1 348 ? 19.058 9.929 -19.599 1.00 97.06 348 SER A O 1
ATOM 2924 N N . GLN A 1 349 ? 17.614 9.995 -17.887 1.00 96.88 349 GLN A N 1
ATOM 2925 C CA . GLN A 1 349 ? 17.771 8.577 -17.555 1.00 96.88 349 GLN A CA 1
ATOM 2926 C C . GLN A 1 349 ? 17.351 7.645 -18.700 1.00 96.88 349 GLN A C 1
ATOM 2928 O O . GLN A 1 349 ? 18.013 6.635 -18.938 1.00 96.88 349 GLN A O 1
ATOM 2933 N N . VAL A 1 350 ? 16.273 7.957 -19.428 1.00 97.56 350 VAL A N 1
ATOM 2934 C CA . VAL A 1 350 ? 15.866 7.160 -20.598 1.00 97.56 350 VAL A CA 1
ATOM 2935 C C . VAL A 1 350 ? 16.886 7.285 -21.731 1.00 97.56 350 VAL A C 1
ATOM 2937 O O . VAL A 1 350 ? 17.231 6.278 -22.351 1.00 97.56 350 VAL A O 1
ATOM 2940 N N . ILE A 1 351 ? 17.408 8.490 -21.980 1.00 98.06 351 ILE A N 1
ATOM 2941 C CA . ILE A 1 351 ? 18.467 8.720 -22.973 1.00 98.06 351 ILE A CA 1
ATOM 2942 C C . ILE A 1 351 ? 19.727 7.917 -22.615 1.00 98.06 351 ILE A C 1
ATOM 2944 O O . ILE A 1 351 ? 20.251 7.208 -23.474 1.00 98.06 351 ILE A O 1
ATOM 2948 N N . ASP A 1 352 ? 20.157 7.936 -21.351 1.00 97.06 352 ASP A N 1
ATOM 2949 C CA . ASP A 1 352 ? 21.307 7.159 -20.867 1.00 97.06 352 ASP A CA 1
ATOM 2950 C C . ASP A 1 352 ? 21.121 5.651 -21.084 1.00 97.06 352 ASP A C 1
ATOM 2952 O O . ASP A 1 352 ? 22.076 4.933 -21.383 1.00 97.06 352 ASP A O 1
ATOM 2956 N N . LEU A 1 353 ? 19.887 5.152 -20.960 1.00 97.56 353 LEU A N 1
ATOM 2957 C CA . LEU A 1 353 ? 19.570 3.752 -21.234 1.00 97.56 353 LEU A CA 1
ATOM 2958 C C . LEU A 1 353 ? 19.610 3.434 -22.723 1.00 97.56 353 LEU A C 1
ATOM 2960 O O . LEU A 1 353 ? 20.188 2.419 -23.097 1.00 97.56 353 LEU A O 1
ATOM 2964 N N . ILE A 1 354 ? 19.053 4.296 -23.577 1.00 97.94 354 ILE A N 1
ATOM 2965 C CA . ILE A 1 354 ? 19.144 4.146 -25.039 1.00 97.94 354 ILE A CA 1
ATOM 2966 C C . ILE A 1 354 ? 20.612 4.130 -25.484 1.00 97.94 354 ILE A C 1
ATOM 2968 O O . ILE A 1 354 ? 20.969 3.375 -26.385 1.00 97.94 354 ILE A O 1
ATOM 2972 N N . CYS A 1 355 ? 21.472 4.906 -24.832 1.00 97.50 355 CYS A N 1
ATOM 2973 C CA . CYS A 1 355 ? 22.902 4.971 -25.125 1.00 97.50 355 CYS A CA 1
ATOM 2974 C C . CYS A 1 355 ? 23.754 4.028 -24.254 1.00 97.50 355 CYS A C 1
ATOM 2976 O O . CYS A 1 355 ? 24.963 4.219 -24.125 1.00 97.50 355 CYS A O 1
ATOM 2978 N N . ASN A 1 356 ? 23.148 3.008 -23.641 1.00 96.56 356 ASN A N 1
ATOM 2979 C CA . ASN A 1 356 ? 23.863 2.021 -22.841 1.00 96.56 356 ASN A CA 1
ATOM 2980 C C . ASN A 1 356 ? 24.431 0.898 -23.722 1.00 96.56 356 ASN A C 1
ATOM 2982 O O . ASN A 1 356 ? 23.768 0.440 -24.649 1.00 96.56 356 ASN A O 1
ATOM 2986 N N . THR A 1 357 ? 25.636 0.416 -23.410 1.00 95.81 357 THR A N 1
ATOM 2987 C CA . THR A 1 357 ? 26.283 -0.697 -24.129 1.00 95.81 357 THR A CA 1
ATOM 2988 C C . THR A 1 357 ? 25.737 -2.077 -23.747 1.00 95.81 357 THR A C 1
ATOM 2990 O O . THR A 1 357 ? 25.949 -3.045 -24.480 1.00 95.81 357 THR A O 1
ATOM 2993 N N . SER A 1 358 ? 25.032 -2.196 -22.616 1.00 95.62 358 SER A N 1
ATOM 2994 C CA . SER A 1 358 ? 24.269 -3.396 -22.271 1.00 95.62 358 SER A CA 1
ATOM 2995 C C . SER A 1 358 ? 22.983 -3.447 -23.088 1.00 95.62 358 SER A C 1
ATOM 2997 O O . SER A 1 358 ? 22.106 -2.590 -22.943 1.00 95.62 358 SER A O 1
ATOM 2999 N N . ILE A 1 359 ? 22.829 -4.503 -23.890 1.00 95.00 359 ILE A N 1
ATOM 3000 C CA . ILE A 1 359 ? 21.668 -4.666 -24.771 1.00 95.00 359 ILE A CA 1
ATOM 3001 C C . ILE A 1 359 ? 20.342 -4.725 -24.004 1.00 95.00 359 ILE A C 1
ATOM 3003 O O . ILE A 1 359 ? 19.321 -4.241 -24.494 1.00 95.00 359 ILE A O 1
ATOM 3007 N N . ASP A 1 360 ? 20.338 -5.272 -22.790 1.00 96.50 360 ASP A N 1
ATOM 3008 C CA . ASP A 1 360 ? 19.124 -5.350 -21.977 1.00 96.50 360 ASP A CA 1
ATOM 3009 C C . ASP A 1 360 ? 18.711 -3.970 -21.456 1.00 96.50 360 ASP A C 1
ATOM 3011 O O . ASP A 1 360 ? 17.529 -3.626 -21.498 1.00 96.50 360 ASP A O 1
ATOM 3015 N N . MET A 1 361 ? 19.676 -3.134 -21.056 1.00 96.88 361 MET A N 1
ATOM 3016 C CA . MET A 1 361 ? 19.419 -1.740 -20.669 1.00 96.88 361 MET A CA 1
ATOM 3017 C C . MET A 1 361 ? 18.983 -0.894 -21.864 1.00 96.88 361 MET A C 1
ATOM 3019 O O . MET A 1 361 ? 18.003 -0.153 -21.768 1.00 96.88 361 MET A O 1
ATOM 3023 N N . HIS A 1 362 ? 19.643 -1.076 -23.008 1.00 97.50 362 HIS A N 1
ATOM 3024 C CA . HIS A 1 362 ? 19.258 -0.457 -24.271 1.00 97.50 362 HIS A CA 1
ATOM 3025 C C . HIS A 1 362 ? 17.803 -0.759 -24.634 1.00 97.50 362 HIS A C 1
ATOM 3027 O O . HIS A 1 362 ? 17.023 0.144 -24.941 1.00 97.50 362 HIS A O 1
ATOM 3033 N N . ARG A 1 363 ? 17.392 -2.028 -24.533 1.00 96.94 363 ARG A N 1
ATOM 3034 C CA . ARG A 1 363 ? 16.009 -2.448 -24.793 1.00 96.94 363 ARG A CA 1
ATOM 3035 C C . ARG A 1 363 ? 15.005 -1.794 -23.845 1.00 96.94 363 ARG A C 1
ATOM 3037 O O . ARG A 1 363 ? 13.903 -1.477 -24.291 1.00 96.94 363 ARG A O 1
ATOM 3044 N N . VAL A 1 364 ? 15.359 -1.568 -22.577 1.00 97.38 364 VAL A N 1
ATOM 3045 C CA . VAL A 1 364 ? 14.511 -0.803 -21.643 1.00 97.38 364 VAL A CA 1
ATOM 3046 C C . VAL A 1 364 ? 14.350 0.635 -22.132 1.00 97.38 364 VAL A C 1
ATOM 3048 O O . VAL A 1 364 ? 13.217 1.069 -22.322 1.00 97.38 364 VAL A O 1
ATOM 3051 N N . GLY A 1 365 ? 15.445 1.338 -22.435 1.00 97.50 365 GLY A N 1
ATOM 3052 C CA . GLY A 1 365 ? 15.385 2.718 -22.931 1.00 97.50 365 GLY A CA 1
ATOM 3053 C C . GLY A 1 365 ? 14.571 2.862 -24.224 1.00 97.50 365 GLY A C 1
ATOM 3054 O O . GLY A 1 365 ? 13.773 3.784 -24.371 1.00 97.50 365 GLY A O 1
ATOM 3055 N N . ILE A 1 366 ? 14.701 1.910 -25.150 1.00 97.69 366 ILE A N 1
ATOM 3056 C CA . ILE A 1 366 ? 13.926 1.889 -26.400 1.00 97.69 366 ILE A CA 1
ATOM 3057 C C . ILE A 1 366 ? 12.440 1.609 -26.154 1.00 97.69 366 ILE A C 1
ATOM 3059 O O . ILE A 1 366 ? 11.589 2.174 -26.842 1.00 97.69 366 ILE A O 1
ATOM 3063 N N . SER A 1 367 ? 12.112 0.752 -25.186 1.00 97.00 367 SER A N 1
ATOM 3064 C CA . SER A 1 367 ? 10.725 0.521 -24.773 1.00 97.00 367 SER A CA 1
ATOM 3065 C C . SER A 1 367 ? 10.099 1.804 -24.225 1.00 97.00 367 SER A C 1
ATOM 3067 O O . SER A 1 367 ? 9.014 2.186 -24.667 1.00 97.00 367 SER A O 1
ATOM 3069 N N . GLU A 1 368 ? 10.816 2.515 -23.350 1.00 96.88 368 GLU A N 1
ATOM 3070 C CA . GLU A 1 368 ? 10.383 3.812 -22.820 1.00 96.88 368 GLU A CA 1
ATOM 3071 C C . GLU A 1 368 ? 10.226 4.853 -23.931 1.00 96.88 368 GLU A C 1
ATOM 3073 O O . GLU A 1 368 ? 9.211 5.541 -23.992 1.00 96.88 368 GLU A O 1
ATOM 3078 N N . LEU A 1 369 ? 11.156 4.916 -24.890 1.00 96.81 369 LEU A N 1
ATOM 3079 C CA . LEU A 1 369 ? 11.027 5.808 -26.044 1.00 96.81 369 LEU A CA 1
ATOM 3080 C C . LEU A 1 369 ? 9.752 5.545 -26.851 1.00 96.81 369 LEU A C 1
ATOM 3082 O O . LEU A 1 369 ? 9.127 6.489 -27.332 1.00 96.81 369 LEU A O 1
ATOM 3086 N N . LYS A 1 370 ? 9.366 4.279 -27.029 1.00 95.75 370 LYS A N 1
ATOM 3087 C CA . LYS A 1 370 ? 8.150 3.918 -27.769 1.00 95.75 370 LYS A CA 1
ATOM 3088 C C . LYS A 1 370 ? 6.883 4.285 -27.003 1.00 95.75 370 LYS A C 1
ATOM 3090 O O . LYS A 1 370 ? 5.960 4.817 -27.613 1.00 95.75 370 LYS A O 1
ATOM 3095 N N . ALA A 1 371 ? 6.843 3.998 -25.704 1.00 95.12 371 ALA A N 1
ATOM 3096 C CA . ALA A 1 371 ? 5.660 4.211 -24.874 1.00 95.12 371 ALA A CA 1
ATOM 3097 C C . ALA A 1 371 ? 5.466 5.688 -24.488 1.00 95.12 371 ALA A C 1
ATOM 3099 O O . ALA A 1 371 ? 4.348 6.197 -24.494 1.00 95.12 371 ALA A O 1
ATOM 3100 N N . ASN A 1 372 ? 6.564 6.391 -24.206 1.00 94.94 372 ASN A N 1
ATOM 3101 C CA . ASN A 1 372 ? 6.577 7.644 -23.454 1.00 94.94 372 ASN A CA 1
ATOM 3102 C C . ASN A 1 372 ? 7.326 8.777 -24.177 1.00 94.94 372 ASN A C 1
ATOM 3104 O O . ASN A 1 372 ? 7.817 9.711 -23.545 1.00 94.94 372 ASN A O 1
ATOM 3108 N N . LYS A 1 373 ? 7.384 8.735 -25.519 1.00 93.25 373 LYS A N 1
ATOM 3109 C CA . LYS A 1 373 ? 8.156 9.680 -26.353 1.00 93.25 373 LYS A CA 1
ATOM 3110 C C . LYS A 1 373 ? 7.970 11.157 -25.987 1.00 93.25 373 LYS A C 1
ATOM 3112 O O . LYS A 1 373 ? 8.933 11.914 -26.044 1.00 93.25 373 LYS A O 1
ATOM 3117 N N . LYS A 1 374 ? 6.744 11.567 -25.649 1.00 92.69 374 LYS A N 1
ATOM 3118 C CA . LYS A 1 374 ? 6.397 12.959 -25.311 1.00 92.69 374 LYS A CA 1
ATOM 3119 C C . LYS A 1 374 ? 7.204 13.519 -24.131 1.00 92.69 374 LYS A C 1
ATOM 3121 O O . LYS A 1 374 ? 7.481 14.705 -24.099 1.00 92.69 374 LYS A O 1
ATOM 3126 N N . TYR A 1 375 ? 7.654 12.664 -23.214 1.00 94.94 375 TYR A N 1
ATOM 3127 C CA . TYR A 1 375 ? 8.441 13.069 -22.049 1.00 94.94 375 TYR A CA 1
ATOM 3128 C C . TYR A 1 375 ? 9.953 13.132 -22.313 1.00 94.94 375 TYR A C 1
ATOM 3130 O O . TYR A 1 375 ? 10.721 13.433 -21.401 1.00 94.94 375 TYR A O 1
ATOM 3138 N N . ILE A 1 376 ? 10.399 12.825 -23.535 1.00 95.56 376 ILE A N 1
ATOM 3139 C CA . ILE A 1 376 ? 11.818 12.745 -23.887 1.00 95.56 376 ILE A CA 1
ATOM 3140 C C . ILE A 1 376 ? 12.201 13.945 -24.751 1.00 95.56 376 ILE A C 1
ATOM 3142 O O . ILE A 1 376 ? 11.669 14.155 -25.847 1.00 95.56 376 ILE A O 1
ATOM 3146 N N . LYS A 1 377 ? 13.184 14.713 -24.277 1.00 94.12 377 LYS A N 1
ATOM 3147 C CA . LYS A 1 377 ? 13.719 15.891 -24.963 1.00 94.12 377 LYS A CA 1
ATOM 3148 C C . LYS A 1 377 ? 14.421 15.464 -26.250 1.00 94.12 377 LYS A C 1
ATOM 3150 O O . LYS A 1 377 ? 15.534 14.945 -26.243 1.00 94.12 377 LYS A O 1
ATOM 3155 N N . SER A 1 378 ? 13.743 15.671 -27.378 1.00 92.62 378 SER A N 1
ATOM 3156 C CA . SER A 1 378 ? 14.207 15.201 -28.691 1.00 92.62 378 SER A CA 1
ATOM 3157 C C . SER A 1 378 ? 15.578 15.758 -29.118 1.00 92.62 378 SER A C 1
ATOM 3159 O O . SER A 1 378 ? 16.357 14.973 -29.660 1.00 92.62 378 SER A O 1
ATOM 3161 N N . PRO A 1 379 ? 15.919 17.047 -28.882 1.00 93.56 379 PRO A N 1
ATOM 3162 C CA . PRO A 1 379 ? 17.259 17.559 -29.181 1.00 93.56 379 PRO A CA 1
ATOM 3163 C C . PRO A 1 379 ? 18.366 16.833 -28.402 1.00 93.56 379 PRO A C 1
ATOM 3165 O O . PRO A 1 379 ? 19.365 16.430 -28.997 1.00 93.56 379 PRO A O 1
ATOM 3168 N N . ASP A 1 380 ? 18.149 16.593 -27.106 1.00 96.31 380 ASP A N 1
ATOM 3169 C CA . ASP A 1 380 ? 19.117 15.928 -26.223 1.00 96.31 380 ASP A CA 1
ATOM 3170 C C . ASP A 1 380 ? 19.301 14.458 -26.618 1.00 96.31 380 ASP A C 1
ATOM 3172 O O . ASP A 1 380 ? 20.426 13.969 -26.719 1.00 96.31 380 ASP A O 1
ATOM 3176 N N . LEU A 1 381 ? 18.192 13.768 -26.916 1.00 97.00 381 LEU A N 1
ATOM 3177 C CA . LEU A 1 381 ? 18.214 12.392 -27.410 1.00 97.00 381 LEU A CA 1
ATOM 3178 C C . LEU A 1 381 ? 19.030 12.284 -28.699 1.00 97.00 381 LEU A C 1
ATOM 3180 O O . LEU A 1 381 ? 19.888 11.410 -28.803 1.00 97.00 381 LEU A O 1
ATOM 3184 N N . LYS A 1 382 ? 18.771 13.166 -29.673 1.00 96.56 382 LYS A N 1
ATOM 3185 C CA . LYS A 1 382 ? 19.484 13.163 -30.954 1.00 96.56 382 LYS A CA 1
ATOM 3186 C C . LYS A 1 382 ? 20.989 13.277 -30.728 1.00 96.56 382 LYS A C 1
ATOM 3188 O O . LYS A 1 382 ? 21.730 12.420 -31.198 1.00 96.56 382 LYS A O 1
ATOM 3193 N N . LEU A 1 383 ? 21.421 14.287 -29.974 1.00 95.94 383 LEU A N 1
ATOM 3194 C CA . LEU A 1 383 ? 22.838 14.539 -29.715 1.00 95.94 383 LEU A CA 1
ATOM 3195 C C . LEU A 1 383 ? 23.515 13.358 -28.999 1.00 95.94 383 LEU A C 1
ATOM 3197 O O . LEU A 1 383 ? 24.603 12.930 -29.387 1.00 95.94 383 LEU A O 1
ATOM 3201 N N . ALA A 1 384 ? 22.869 12.799 -27.973 1.00 97.50 384 ALA A N 1
ATOM 3202 C CA . ALA A 1 384 ? 23.407 11.664 -27.228 1.00 97.50 384 ALA A CA 1
ATOM 3203 C C . ALA A 1 384 ? 23.555 10.413 -28.108 1.00 97.50 384 ALA A C 1
ATOM 3205 O O . ALA A 1 384 ? 24.580 9.730 -28.056 1.00 97.50 384 ALA A O 1
ATOM 3206 N N . VAL A 1 385 ? 22.556 10.131 -28.946 1.00 97.56 385 VAL A N 1
ATOM 3207 C CA . VAL A 1 385 ? 22.575 8.988 -29.864 1.00 97.56 385 VAL A CA 1
ATOM 3208 C C . VAL A 1 385 ? 23.628 9.174 -30.957 1.00 97.56 385 VAL A C 1
ATOM 3210 O O . VAL A 1 385 ? 24.342 8.226 -31.273 1.00 97.56 385 VAL A O 1
ATOM 3213 N N . GLU A 1 386 ? 23.768 10.378 -31.516 1.00 95.56 386 GLU A N 1
ATOM 3214 C CA . GLU A 1 386 ? 24.811 10.699 -32.501 1.00 95.56 386 GLU A CA 1
ATOM 3215 C C . GLU A 1 386 ? 26.217 10.407 -31.952 1.00 95.56 386 GLU A C 1
ATOM 3217 O O . GLU A 1 386 ? 27.031 9.771 -32.630 1.00 95.56 386 GLU A O 1
ATOM 3222 N N . ASN A 1 387 ? 26.473 10.768 -30.692 1.00 95.69 387 ASN A N 1
ATOM 3223 C CA . ASN A 1 387 ? 27.722 10.436 -30.008 1.00 95.69 387 ASN A CA 1
ATOM 3224 C C . ASN A 1 387 ? 27.873 8.921 -29.784 1.00 95.69 387 ASN A C 1
ATOM 3226 O O . ASN A 1 387 ? 28.918 8.349 -30.101 1.00 95.69 387 ASN A O 1
ATOM 3230 N N . PHE A 1 388 ? 26.827 8.250 -29.296 1.00 97.75 388 PHE A N 1
ATOM 3231 C CA . PHE A 1 388 ? 26.852 6.812 -29.005 1.00 97.75 388 PHE A CA 1
ATOM 3232 C C . PHE A 1 388 ? 27.037 5.934 -30.254 1.00 97.75 388 PHE A C 1
ATOM 3234 O O . PHE A 1 388 ? 27.682 4.884 -30.196 1.00 97.75 388 PHE A O 1
ATOM 3241 N N . LEU A 1 389 ? 26.542 6.374 -31.415 1.00 97.38 389 LEU A N 1
ATOM 3242 C CA . LEU A 1 389 ? 26.750 5.675 -32.685 1.00 97.38 389 LEU A CA 1
ATOM 3243 C C . LEU A 1 389 ? 28.235 5.543 -33.038 1.00 97.38 389 LEU A C 1
ATOM 3245 O O . LEU A 1 389 ? 28.624 4.525 -33.607 1.00 97.38 389 LEU A O 1
ATOM 3249 N N . SER A 1 390 ? 29.078 6.505 -32.651 1.00 95.19 390 SER A N 1
ATOM 3250 C CA . SER A 1 390 ? 30.531 6.390 -32.832 1.00 95.19 390 SER A CA 1
ATOM 3251 C C . SER A 1 390 ? 31.095 5.184 -32.075 1.00 95.19 390 SER A C 1
ATOM 3253 O O . SER A 1 390 ? 31.834 4.392 -32.654 1.00 95.19 390 SER A O 1
ATOM 3255 N N . THR A 1 391 ? 30.689 4.981 -30.817 1.00 95.50 391 THR A N 1
ATOM 3256 C CA . THR A 1 391 ? 31.051 3.790 -30.028 1.00 95.50 391 THR A CA 1
ATOM 3257 C C . THR A 1 391 ? 30.536 2.507 -30.678 1.00 95.50 391 THR A C 1
ATOM 3259 O O . THR A 1 391 ? 31.259 1.514 -30.752 1.00 95.50 391 THR A O 1
ATOM 3262 N N . CYS A 1 392 ? 29.307 2.525 -31.200 1.00 97.06 392 CYS A N 1
ATOM 3263 C CA . CYS A 1 392 ? 28.730 1.360 -31.863 1.00 97.06 392 CYS A CA 1
ATOM 3264 C C . CYS A 1 392 ? 29.504 0.971 -33.132 1.00 97.06 392 CYS A C 1
ATOM 3266 O O . CYS A 1 392 ? 29.795 -0.205 -33.338 1.00 97.06 392 CYS A O 1
ATOM 3268 N N . PHE A 1 393 ? 29.875 1.946 -33.967 1.00 96.69 393 PHE A N 1
ATOM 3269 C CA . PHE A 1 393 ? 30.606 1.692 -35.212 1.00 96.69 393 PHE A CA 1
ATOM 3270 C C . PHE A 1 393 ? 32.082 1.336 -35.005 1.00 96.69 393 PHE A C 1
ATOM 3272 O O . PHE A 1 393 ? 32.669 0.694 -35.872 1.00 96.69 393 PHE A O 1
ATOM 3279 N N . GLN A 1 394 ? 32.676 1.669 -33.855 1.00 94.94 394 GLN A N 1
ATOM 3280 C CA . GLN A 1 394 ? 34.005 1.170 -33.479 1.00 94.94 394 GLN A CA 1
ATOM 3281 C C . GLN A 1 394 ? 34.028 -0.347 -33.244 1.00 94.94 394 GLN A C 1
ATOM 3283 O O . GLN A 1 394 ? 35.073 -0.967 -33.424 1.00 94.94 394 GLN A O 1
ATOM 3288 N N . ASN A 1 395 ? 32.898 -0.948 -32.855 1.00 95.12 395 ASN A N 1
ATOM 3289 C CA . ASN A 1 395 ? 32.770 -2.388 -32.639 1.00 95.12 395 ASN A CA 1
ATOM 3290 C C . ASN A 1 395 ? 31.382 -2.881 -33.073 1.00 95.12 395 ASN A C 1
ATOM 3292 O O . ASN A 1 395 ? 30.520 -3.221 -32.255 1.00 95.12 395 ASN A O 1
ATOM 3296 N N . VAL A 1 396 ? 31.175 -2.929 -34.390 1.00 96.62 396 VAL A N 1
ATOM 3297 C CA . VAL A 1 396 ? 29.898 -3.353 -34.988 1.00 96.62 396 VAL A CA 1
ATOM 3298 C C . VAL A 1 396 ? 29.548 -4.786 -34.583 1.00 96.62 396 VAL A C 1
ATOM 3300 O O . VAL A 1 396 ? 28.386 -5.079 -34.313 1.00 96.62 396 VAL A O 1
ATOM 3303 N N . GLN A 1 397 ? 30.542 -5.670 -34.446 1.00 94.25 397 GLN A N 1
ATOM 3304 C CA . GLN A 1 397 ? 30.323 -7.056 -34.026 1.00 94.25 397 GLN A CA 1
ATOM 3305 C C . GLN A 1 397 ? 29.556 -7.143 -32.699 1.00 94.25 397 GLN A C 1
ATOM 3307 O O . GLN A 1 397 ? 28.609 -7.926 -32.599 1.00 94.25 397 GLN A O 1
ATOM 3312 N N . ALA A 1 398 ? 29.933 -6.331 -31.707 1.00 94.00 398 ALA A N 1
ATOM 3313 C CA . ALA A 1 398 ? 29.266 -6.292 -30.409 1.00 94.00 398 ALA A CA 1
ATOM 3314 C C . ALA A 1 398 ? 27.965 -5.471 -30.430 1.00 94.00 398 ALA A C 1
ATOM 3316 O O . ALA A 1 398 ? 26.983 -5.851 -29.792 1.00 94.00 398 ALA A O 1
ATOM 3317 N N . TYR A 1 399 ? 27.944 -4.351 -31.159 1.00 97.38 399 TYR A N 1
ATOM 3318 C CA . TYR A 1 399 ? 26.903 -3.331 -31.006 1.00 97.38 399 TYR A CA 1
ATOM 3319 C C . TYR A 1 399 ? 25.917 -3.211 -32.174 1.00 97.38 399 TYR A C 1
ATOM 3321 O O . TYR A 1 399 ? 25.025 -2.365 -32.106 1.00 97.38 399 TYR A O 1
ATOM 3329 N N . HIS A 1 400 ? 25.977 -4.077 -33.193 1.00 96.00 400 HIS A N 1
ATOM 3330 C CA . HIS A 1 400 ? 24.997 -4.084 -34.289 1.00 96.00 400 HIS A CA 1
ATOM 3331 C C . HIS A 1 400 ? 23.525 -4.047 -33.824 1.00 96.00 400 HIS A C 1
ATOM 3333 O O . HIS A 1 400 ? 22.779 -3.259 -34.407 1.00 96.00 400 HIS A O 1
ATOM 3339 N N . PRO A 1 401 ? 23.079 -4.737 -32.744 1.00 96.25 401 PRO A N 1
ATOM 3340 C CA . PRO A 1 401 ? 21.672 -4.689 -32.345 1.00 96.25 401 PRO A CA 1
ATOM 3341 C C . PRO A 1 401 ? 21.256 -3.302 -31.831 1.00 96.25 401 PRO A C 1
ATOM 3343 O O . PRO A 1 401 ? 20.096 -2.912 -31.963 1.00 96.25 401 PRO A O 1
ATOM 3346 N N . HIS A 1 402 ? 22.200 -2.535 -31.269 1.00 97.75 402 HIS A N 1
ATOM 3347 C CA . HIS A 1 402 ? 21.963 -1.158 -30.829 1.00 97.75 402 HIS A CA 1
ATOM 3348 C C . HIS A 1 402 ? 21.761 -0.250 -32.041 1.00 97.75 402 HIS A C 1
ATOM 3350 O O . HIS A 1 402 ? 20.815 0.530 -32.072 1.00 97.75 402 HIS A O 1
ATOM 3356 N N . VAL A 1 403 ? 22.602 -0.393 -33.072 1.00 96.50 403 VAL A N 1
ATOM 3357 C CA . VAL A 1 403 ? 22.489 0.370 -34.326 1.00 96.50 403 VAL A CA 1
ATOM 3358 C C . VAL A 1 403 ? 21.161 0.081 -35.023 1.00 96.50 403 VAL A C 1
ATOM 3360 O O . VAL A 1 403 ? 20.441 1.015 -35.380 1.00 96.50 403 VAL A O 1
ATOM 3363 N N . GLU A 1 404 ? 20.798 -1.198 -35.172 1.00 95.69 404 GLU A N 1
ATOM 3364 C CA . GLU A 1 404 ? 19.518 -1.594 -35.768 1.00 95.69 404 GLU A CA 1
ATOM 3365 C C . GLU A 1 404 ? 18.339 -0.962 -35.027 1.00 95.69 404 GLU A C 1
ATOM 3367 O O . GLU A 1 404 ? 17.447 -0.361 -35.631 1.00 95.69 404 GLU A O 1
ATOM 3372 N N . SER A 1 405 ? 18.354 -1.060 -33.700 1.00 96.00 405 SER A N 1
ATOM 3373 C CA . SER A 1 405 ? 17.328 -0.490 -32.839 1.00 96.00 405 SER A CA 1
ATOM 3374 C C . SER A 1 405 ? 17.276 1.040 -32.946 1.00 96.00 405 SER A C 1
ATOM 3376 O O . SER A 1 405 ? 16.207 1.611 -33.155 1.00 96.00 405 SER A O 1
ATOM 3378 N N . ILE A 1 406 ? 18.412 1.735 -32.900 1.00 96.38 406 ILE A N 1
ATOM 3379 C CA . ILE A 1 406 ? 18.476 3.199 -33.026 1.00 96.38 406 ILE A CA 1
ATOM 3380 C C . ILE A 1 406 ? 17.917 3.675 -34.369 1.00 96.38 406 ILE A C 1
ATOM 3382 O O . ILE A 1 406 ? 17.202 4.677 -34.409 1.00 96.38 406 ILE A O 1
ATOM 3386 N N . PHE A 1 407 ? 18.227 2.975 -35.462 1.00 95.12 407 PHE A N 1
ATOM 3387 C CA . PHE A 1 407 ? 17.811 3.367 -36.811 1.00 95.12 407 PHE A CA 1
ATOM 3388 C C . PHE A 1 407 ? 16.361 3.023 -37.132 1.00 95.12 407 PHE A C 1
ATOM 3390 O O . PHE A 1 407 ? 15.731 3.738 -37.916 1.00 95.12 407 PHE A O 1
ATOM 3397 N N . THR A 1 408 ? 15.825 1.968 -36.519 1.00 93.75 408 THR A N 1
ATOM 3398 C CA . THR A 1 408 ? 14.414 1.581 -36.657 1.00 93.75 408 THR A CA 1
ATOM 3399 C C . THR A 1 408 ? 13.486 2.415 -35.777 1.00 93.75 408 THR A C 1
ATOM 3401 O O . THR A 1 408 ? 12.310 2.573 -36.104 1.00 93.75 408 THR A O 1
ATOM 3404 N N . ASN A 1 409 ? 13.998 2.998 -34.691 1.00 92.44 409 ASN A N 1
ATOM 3405 C CA . ASN A 1 409 ? 13.227 3.850 -33.792 1.00 92.44 409 ASN A CA 1
ATOM 3406 C C . ASN A 1 409 ? 13.418 5.342 -34.112 1.00 92.44 409 ASN A C 1
ATOM 3408 O O . ASN A 1 409 ? 14.450 5.775 -34.615 1.00 92.44 409 ASN A O 1
ATOM 3412 N N . LYS A 1 410 ? 12.400 6.169 -33.833 1.00 87.81 410 LYS A N 1
ATOM 3413 C CA . LYS A 1 410 ? 12.399 7.615 -34.142 1.00 87.81 410 LYS A CA 1
ATOM 3414 C C . LYS A 1 410 ? 13.273 8.420 -33.161 1.00 87.81 410 LYS A C 1
ATOM 3416 O O . LYS A 1 410 ? 12.747 9.290 -32.467 1.00 87.81 410 LYS A O 1
ATOM 3421 N N . THR A 1 411 ? 14.574 8.130 -33.127 1.00 90.94 411 THR A N 1
ATOM 3422 C CA . THR A 1 411 ? 15.610 8.755 -32.277 1.00 90.94 411 THR A CA 1
ATOM 3423 C C . THR A 1 411 ? 16.043 10.149 -32.745 1.00 90.94 411 THR A C 1
ATOM 3425 O O . THR A 1 411 ? 16.729 10.853 -32.018 1.00 90.94 411 THR A O 1
ATOM 3428 N N . GLY A 1 412 ? 15.621 10.572 -33.944 1.00 88.50 412 GLY A N 1
ATOM 3429 C CA . GLY A 1 412 ? 15.920 11.902 -34.492 1.00 88.50 412 GLY A CA 1
ATOM 3430 C C . GLY A 1 412 ? 17.244 12.001 -35.256 1.00 88.50 412 GLY A C 1
ATOM 3431 O O . GLY A 1 412 ? 17.579 13.080 -35.735 1.00 88.50 412 GLY A O 1
ATOM 3432 N N . VAL A 1 413 ? 17.975 10.891 -35.406 1.00 91.56 413 VAL A N 1
ATOM 3433 C CA . VAL A 1 413 ? 19.219 10.847 -36.184 1.00 91.56 413 VAL A CA 1
ATOM 3434 C C . VAL A 1 413 ? 18.930 10.880 -37.687 1.00 91.56 413 VAL A C 1
ATOM 3436 O O . VAL A 1 413 ? 18.193 10.041 -38.229 1.00 91.56 413 VAL A O 1
ATOM 3439 N N . ASP A 1 414 ? 19.563 11.835 -38.368 1.00 91.19 414 ASP A N 1
ATOM 3440 C CA . ASP A 1 414 ? 19.375 12.090 -39.793 1.00 91.19 414 ASP A CA 1
ATOM 3441 C C . ASP A 1 414 ? 20.307 11.247 -40.672 1.00 91.19 414 ASP A C 1
ATOM 3443 O O . ASP A 1 414 ? 21.480 11.043 -40.357 1.00 91.19 414 ASP A O 1
ATOM 3447 N N . ARG A 1 415 ? 19.816 10.856 -41.859 1.00 93.94 415 ARG A N 1
ATOM 3448 C CA . ARG A 1 415 ? 20.600 10.145 -42.892 1.00 93.94 415 ARG A CA 1
ATOM 3449 C C . ARG A 1 415 ? 21.913 10.866 -43.216 1.00 93.94 415 ARG A C 1
ATOM 3451 O O . ARG A 1 415 ? 22.949 10.230 -43.345 1.00 93.94 415 ARG A O 1
ATOM 3458 N N . ARG A 1 416 ? 21.884 12.202 -43.315 1.00 94.56 416 ARG A N 1
ATOM 3459 C CA . ARG A 1 416 ? 23.073 13.018 -43.631 1.00 94.56 416 ARG A CA 1
ATOM 3460 C C . ARG A 1 416 ? 24.169 12.912 -42.568 1.00 94.56 416 ARG A C 1
ATOM 3462 O O . ARG A 1 416 ? 25.340 12.967 -42.924 1.00 94.56 416 ARG A O 1
ATOM 3469 N N . PHE A 1 417 ? 23.803 12.801 -41.289 1.00 95.62 417 PHE A N 1
ATOM 3470 C CA . PHE A 1 417 ? 24.775 12.649 -40.206 1.00 95.62 417 PHE A CA 1
ATOM 3471 C C . PHE A 1 417 ? 25.435 11.271 -40.272 1.00 95.62 417 PHE A C 1
ATOM 3473 O O . PHE A 1 417 ? 26.658 11.187 -40.336 1.00 95.62 417 PHE A O 1
ATOM 3480 N N . VAL A 1 418 ? 24.626 10.207 -40.321 1.00 96.12 418 VAL A N 1
ATOM 3481 C CA . VAL A 1 418 ? 25.115 8.817 -40.338 1.00 96.12 418 VAL A CA 1
ATOM 3482 C C . VAL A 1 418 ? 26.013 8.569 -41.546 1.00 96.12 418 VAL A C 1
ATOM 3484 O O . VAL A 1 418 ? 27.095 8.005 -41.405 1.00 96.12 418 VAL A O 1
ATOM 3487 N N . ASP A 1 419 ? 25.589 9.042 -42.718 1.00 96.38 419 ASP A N 1
ATOM 3488 C CA . ASP A 1 419 ? 26.371 8.952 -43.946 1.00 96.38 419 ASP A CA 1
ATOM 3489 C C . ASP A 1 419 ? 27.746 9.614 -43.803 1.00 96.38 419 ASP A C 1
ATOM 3491 O O . ASP A 1 419 ? 28.760 8.972 -44.058 1.00 96.38 419 ASP A O 1
ATOM 3495 N N . LYS A 1 420 ? 27.803 10.860 -43.310 1.00 96.31 420 LYS A N 1
ATOM 3496 C CA . LYS A 1 420 ? 29.074 11.560 -43.065 1.00 96.31 420 LYS A CA 1
ATOM 3497 C C . LYS A 1 420 ? 29.937 10.853 -42.024 1.00 96.31 420 LYS A C 1
ATOM 3499 O O . LYS A 1 420 ? 31.146 10.761 -42.219 1.00 96.31 420 LYS A O 1
ATOM 3504 N N . LEU A 1 421 ? 29.337 10.363 -40.937 1.00 95.62 421 LEU A N 1
ATOM 3505 C CA . LEU A 1 421 ? 30.049 9.675 -39.859 1.00 95.62 421 LEU A CA 1
ATOM 3506 C C . LEU A 1 421 ? 30.790 8.437 -40.384 1.00 95.62 421 LEU A C 1
ATOM 3508 O O . LEU A 1 421 ? 31.950 8.223 -40.040 1.00 95.62 421 LEU A O 1
ATOM 3512 N N . ILE A 1 422 ? 30.128 7.645 -41.230 1.00 96.31 422 ILE A N 1
ATOM 3513 C CA . ILE A 1 422 ? 30.696 6.424 -41.810 1.00 96.31 422 ILE A CA 1
ATOM 3514 C C . ILE A 1 422 ? 31.649 6.758 -42.961 1.00 96.31 422 ILE A C 1
ATOM 3516 O O . ILE A 1 422 ? 32.762 6.238 -43.014 1.00 96.31 422 ILE A O 1
ATOM 3520 N N . ASN A 1 423 ? 31.247 7.635 -43.884 1.00 93.94 423 ASN A N 1
ATOM 3521 C CA . ASN A 1 423 ? 32.047 7.951 -45.065 1.00 93.94 423 ASN A CA 1
ATOM 3522 C C . ASN A 1 423 ? 33.394 8.596 -44.698 1.00 93.94 423 ASN A C 1
ATOM 3524 O O . ASN A 1 423 ? 34.418 8.270 -45.289 1.00 93.94 423 ASN A O 1
ATOM 3528 N N . ASN A 1 424 ? 33.416 9.448 -43.668 1.00 93.50 424 ASN A N 1
ATOM 3529 C CA . ASN A 1 424 ? 34.633 10.139 -43.240 1.00 93.50 424 ASN A CA 1
ATOM 3530 C C . ASN A 1 424 ? 35.558 9.280 -42.360 1.00 93.50 424 ASN A C 1
ATOM 3532 O O . ASN A 1 424 ? 36.649 9.733 -42.017 1.00 93.50 424 ASN A O 1
ATOM 3536 N N . ASN A 1 425 ? 35.149 8.070 -41.961 1.00 93.94 425 ASN A N 1
ATOM 3537 C CA . ASN A 1 425 ? 35.933 7.219 -41.072 1.00 93.94 425 ASN A CA 1
ATOM 3538 C C . ASN A 1 425 ? 36.128 5.820 -41.666 1.00 93.94 425 ASN A C 1
ATOM 3540 O O . ASN A 1 425 ? 35.263 4.947 -41.575 1.00 93.94 425 ASN A O 1
ATOM 3544 N N . ILE A 1 426 ? 37.316 5.590 -42.232 1.00 90.69 426 ILE A N 1
ATOM 3545 C CA . ILE A 1 426 ? 37.644 4.314 -42.873 1.00 90.69 426 ILE A CA 1
ATOM 3546 C C . ILE A 1 426 ? 37.596 3.137 -41.894 1.00 90.69 426 ILE A C 1
ATOM 3548 O O . ILE A 1 426 ? 37.182 2.051 -42.277 1.00 90.69 426 ILE A O 1
ATOM 3552 N N . ASN A 1 427 ? 37.920 3.347 -40.612 1.00 93.75 427 ASN A N 1
ATOM 3553 C CA . ASN A 1 427 ? 37.812 2.289 -39.611 1.00 93.75 427 ASN A CA 1
ATOM 3554 C C . ASN A 1 427 ? 36.350 1.854 -39.419 1.00 93.75 427 ASN A C 1
ATOM 3556 O O . ASN A 1 427 ? 36.083 0.663 -39.316 1.00 93.75 427 ASN A O 1
ATOM 3560 N N . TYR A 1 428 ? 35.388 2.781 -39.436 1.00 95.75 428 TYR A N 1
ATOM 3561 C CA . TYR A 1 428 ? 33.966 2.431 -39.311 1.00 95.75 428 TYR A CA 1
ATOM 3562 C C . TYR A 1 428 ? 33.469 1.642 -40.518 1.00 95.75 428 TYR A C 1
ATOM 3564 O O . TYR A 1 428 ? 32.797 0.626 -40.346 1.00 95.75 428 TYR A O 1
ATOM 3572 N N . GLN A 1 429 ? 33.857 2.047 -41.732 1.00 92.12 429 GLN A N 1
ATOM 3573 C CA . GLN A 1 429 ? 33.602 1.243 -42.932 1.00 92.12 429 GLN A CA 1
ATOM 3574 C C . GLN A 1 429 ? 34.204 -0.155 -42.787 1.00 92.12 429 GLN A C 1
ATOM 3576 O O . GLN A 1 429 ? 33.556 -1.138 -43.150 1.00 92.12 429 GLN A O 1
ATOM 3581 N N . ASN A 1 430 ? 35.403 -0.241 -42.198 1.00 91.69 430 ASN A N 1
ATOM 3582 C CA . ASN A 1 430 ? 36.088 -1.506 -42.012 1.00 91.69 430 ASN A CA 1
ATOM 3583 C C . ASN A 1 430 ? 35.387 -2.452 -41.042 1.00 91.69 430 ASN A C 1
ATOM 3585 O O . ASN A 1 430 ? 35.217 -3.637 -41.335 1.00 91.69 430 ASN A O 1
ATOM 3589 N N . GLN A 1 431 ? 34.910 -1.919 -39.921 1.00 95.94 431 GLN A N 1
ATOM 3590 C CA . GLN A 1 431 ? 34.107 -2.668 -38.959 1.00 95.94 431 GLN A CA 1
ATOM 3591 C C . GLN A 1 431 ? 32.778 -3.133 -39.567 1.00 95.94 431 GLN A C 1
ATOM 3593 O O . GLN A 1 431 ? 32.367 -4.273 -39.346 1.00 95.94 431 GLN A O 1
ATOM 3598 N N . ILE A 1 432 ? 32.124 -2.284 -40.370 1.00 95.81 432 ILE A N 1
ATOM 3599 C CA . ILE A 1 432 ? 30.868 -2.621 -41.052 1.00 95.81 432 ILE A CA 1
ATOM 3600 C C . ILE A 1 432 ? 31.078 -3.766 -42.047 1.00 95.81 432 ILE A C 1
ATOM 3602 O O . ILE A 1 432 ? 30.361 -4.764 -41.961 1.00 95.81 432 ILE A O 1
ATOM 3606 N N . TYR A 1 433 ? 32.049 -3.670 -42.966 1.00 90.56 433 TYR A N 1
ATOM 3607 C CA . TYR A 1 433 ? 32.262 -4.755 -43.931 1.00 90.56 433 TYR A CA 1
ATOM 3608 C C . TYR A 1 433 ? 32.698 -6.041 -43.221 1.00 90.56 433 TYR A C 1
ATOM 3610 O O . TYR A 1 433 ? 32.194 -7.113 -43.547 1.00 90.56 433 TYR A O 1
ATOM 3618 N N . SER A 1 434 ? 33.568 -5.947 -42.206 1.00 93.31 434 SER A N 1
ATOM 3619 C CA . SER A 1 434 ? 34.077 -7.122 -41.486 1.00 93.31 434 SER A CA 1
ATOM 3620 C C . SER A 1 434 ? 32.942 -7.872 -40.795 1.00 93.31 434 SER A C 1
ATOM 3622 O O . SER A 1 434 ? 32.887 -9.102 -40.833 1.00 93.31 434 SER A O 1
ATOM 3624 N N . PHE A 1 435 ? 31.994 -7.135 -40.210 1.00 96.25 435 PHE A N 1
ATOM 3625 C CA . PHE A 1 435 ? 30.777 -7.702 -39.641 1.00 96.25 435 PHE A CA 1
ATOM 3626 C C . PHE A 1 435 ? 29.918 -8.407 -40.701 1.00 96.25 435 PHE A C 1
ATOM 3628 O O . PHE A 1 435 ? 29.511 -9.554 -40.495 1.00 96.25 435 PHE A O 1
ATOM 3635 N N . LEU A 1 436 ? 29.680 -7.763 -41.850 1.00 95.44 436 LEU A N 1
ATOM 3636 C CA . LEU A 1 436 ? 28.890 -8.340 -42.944 1.00 95.44 436 LEU A CA 1
ATOM 3637 C C . LEU A 1 436 ? 29.527 -9.621 -43.505 1.00 95.44 436 LEU A C 1
ATOM 3639 O O . LEU A 1 436 ? 28.816 -10.602 -43.714 1.00 95.44 436 LEU A O 1
ATOM 3643 N N . ILE A 1 437 ? 30.852 -9.667 -43.673 1.00 93.62 437 ILE A N 1
ATOM 3644 C CA . ILE A 1 437 ? 31.588 -10.882 -44.071 1.00 93.62 437 ILE A CA 1
ATOM 3645 C C . ILE A 1 437 ? 31.491 -11.952 -42.972 1.00 93.62 437 ILE A C 1
ATOM 3647 O O . ILE A 1 437 ? 31.219 -13.125 -43.228 1.00 93.62 437 ILE A O 1
ATOM 3651 N N . SER A 1 438 ? 31.663 -11.576 -41.708 1.00 92.94 438 SER A N 1
ATOM 3652 C CA . SER A 1 438 ? 31.610 -12.535 -40.602 1.00 92.94 438 SER A CA 1
ATOM 3653 C C . SER A 1 438 ? 30.235 -13.208 -40.488 1.00 92.94 438 SER A C 1
ATOM 3655 O O . SER A 1 438 ? 30.141 -14.441 -40.448 1.00 92.94 438 SER A O 1
ATOM 3657 N N . ARG A 1 439 ? 29.156 -12.417 -40.499 1.00 92.19 439 ARG A N 1
ATOM 3658 C CA . ARG A 1 439 ? 27.800 -12.868 -40.146 1.00 92.19 439 ARG A CA 1
ATOM 3659 C C . ARG A 1 439 ? 26.856 -13.081 -41.326 1.00 92.19 439 ARG A C 1
ATOM 3661 O O . ARG A 1 439 ? 25.932 -13.872 -41.190 1.00 92.19 439 ARG A O 1
ATOM 3668 N N . GLY A 1 440 ? 27.063 -12.404 -42.455 1.00 91.50 440 GLY A N 1
ATOM 3669 C CA . GLY A 1 440 ? 26.093 -12.376 -43.556 1.00 91.50 440 GLY A CA 1
ATOM 3670 C C . GLY A 1 440 ? 24.759 -11.720 -43.183 1.00 91.50 440 GLY A C 1
ATOM 3671 O O . GLY A 1 440 ? 23.725 -12.072 -43.744 1.00 91.50 440 GLY A O 1
ATOM 3672 N N . ASP A 1 441 ? 24.763 -10.793 -42.219 1.00 93.69 441 ASP A N 1
ATOM 3673 C CA . ASP A 1 441 ? 23.542 -10.230 -41.639 1.00 93.69 441 ASP A CA 1
ATOM 3674 C C . ASP A 1 441 ? 22.816 -9.280 -42.608 1.00 93.69 441 ASP A C 1
ATOM 3676 O O . ASP A 1 441 ? 23.118 -8.087 -42.729 1.00 93.69 441 ASP A O 1
ATOM 3680 N N . SER A 1 442 ? 21.819 -9.826 -43.306 1.00 92.56 442 SER A N 1
ATOM 3681 C CA . SER A 1 442 ? 20.996 -9.070 -44.247 1.00 92.56 442 SER A CA 1
ATOM 3682 C C . SER A 1 442 ? 20.108 -8.026 -43.572 1.00 92.56 442 SER A C 1
ATOM 3684 O O . SER A 1 442 ? 19.758 -7.028 -44.205 1.00 92.56 442 SER A O 1
ATOM 3686 N N . ASN A 1 443 ? 19.704 -8.244 -42.315 1.00 93.56 443 ASN A N 1
ATOM 3687 C CA . ASN A 1 443 ? 18.817 -7.310 -41.631 1.00 93.56 443 ASN A CA 1
ATOM 3688 C C . ASN A 1 443 ? 19.574 -6.039 -41.248 1.00 93.56 443 ASN A C 1
ATOM 3690 O O . ASN A 1 443 ? 19.111 -4.942 -41.579 1.00 93.56 443 ASN A O 1
ATOM 3694 N N . PHE A 1 444 ? 20.765 -6.200 -40.671 1.00 95.69 444 PHE A N 1
ATOM 3695 C CA . PHE A 1 444 ? 21.642 -5.086 -40.336 1.00 95.69 444 PHE A CA 1
ATOM 3696 C C . PHE A 1 444 ? 21.968 -4.254 -41.577 1.00 95.69 444 PHE A C 1
ATOM 3698 O O . PHE A 1 444 ? 21.773 -3.036 -41.571 1.00 95.69 444 PHE A O 1
ATOM 3705 N N . TYR A 1 445 ? 22.377 -4.908 -42.674 1.00 95.31 445 TYR A N 1
ATOM 3706 C CA . TYR A 1 445 ? 22.644 -4.229 -43.945 1.00 95.31 445 TYR A CA 1
ATOM 3707 C C . TYR A 1 445 ? 21.431 -3.440 -44.438 1.00 95.31 445 TYR A C 1
ATOM 3709 O O . TYR A 1 445 ? 21.541 -2.251 -44.738 1.00 95.31 445 TYR A O 1
ATOM 3717 N N . ARG A 1 446 ? 20.256 -4.079 -44.496 1.00 93.81 446 ARG A N 1
ATOM 3718 C CA . ARG A 1 446 ? 19.033 -3.435 -44.980 1.00 93.81 446 ARG A CA 1
ATOM 3719 C C . ARG A 1 446 ? 18.719 -2.189 -44.159 1.00 93.81 446 ARG A C 1
ATOM 3721 O O . ARG A 1 446 ? 18.478 -1.142 -44.753 1.00 93.81 446 ARG A O 1
ATOM 3728 N N . ILE A 1 447 ? 18.771 -2.275 -42.829 1.00 94.56 447 ILE A N 1
ATOM 3729 C CA . ILE A 1 447 ? 18.510 -1.138 -41.937 1.00 94.56 447 ILE A CA 1
ATOM 3730 C C . ILE A 1 447 ? 19.548 -0.031 -42.153 1.00 94.56 447 ILE A C 1
ATOM 3732 O O . ILE A 1 447 ? 19.165 1.116 -42.395 1.00 94.56 447 ILE A O 1
ATOM 3736 N N . LEU A 1 448 ? 20.841 -0.366 -42.140 1.00 95.12 448 LEU A N 1
ATOM 3737 C CA . LEU A 1 448 ? 21.932 0.582 -42.371 1.00 95.12 448 LEU A CA 1
ATOM 3738 C C . LEU A 1 448 ? 21.776 1.306 -43.715 1.00 95.12 448 LEU A C 1
ATOM 3740 O O . LEU A 1 448 ? 21.899 2.528 -43.775 1.00 95.12 448 LEU A O 1
ATOM 3744 N N . SER A 1 449 ? 21.430 0.571 -44.774 1.00 93.12 449 SER A N 1
ATOM 3745 C CA . SER A 1 449 ? 21.290 1.095 -46.135 1.00 93.12 449 SER A CA 1
ATOM 3746 C C . SER A 1 449 ? 20.211 2.179 -46.265 1.00 93.12 449 SER A C 1
ATOM 3748 O O . SER A 1 449 ? 20.307 3.040 -47.136 1.00 93.12 449 SER A O 1
ATOM 3750 N N . THR A 1 450 ? 19.213 2.196 -45.370 1.00 91.50 450 THR A N 1
ATOM 3751 C CA . THR A 1 450 ? 18.199 3.268 -45.316 1.00 91.50 450 THR A CA 1
ATOM 3752 C C . THR A 1 450 ? 18.727 4.572 -44.706 1.00 91.50 450 THR A C 1
ATOM 3754 O O . THR A 1 450 ? 18.105 5.628 -44.848 1.00 91.50 450 THR A O 1
ATOM 3757 N N . LYS A 1 451 ? 19.872 4.517 -44.016 1.00 94.06 451 LYS A N 1
ATOM 3758 C CA . LYS A 1 451 ? 20.462 5.625 -43.254 1.00 94.06 451 LYS A CA 1
ATOM 3759 C C . LYS A 1 451 ? 21.768 6.159 -43.836 1.00 94.06 451 LYS A C 1
ATOM 3761 O O . LYS A 1 451 ? 22.289 7.126 -43.295 1.00 94.06 451 LYS A O 1
ATOM 3766 N N . ILE A 1 452 ? 22.242 5.628 -44.959 1.00 94.38 452 ILE A N 1
ATOM 3767 C CA . ILE A 1 452 ? 23.443 6.106 -45.668 1.00 94.38 452 ILE A CA 1
ATOM 3768 C C . ILE A 1 452 ? 23.115 6.512 -47.107 1.00 94.38 452 ILE A C 1
ATOM 3770 O O . ILE A 1 452 ? 22.059 6.152 -47.630 1.00 94.38 452 ILE A O 1
ATOM 3774 N N . SER A 1 453 ? 23.962 7.318 -47.746 1.00 94.06 453 SER A N 1
ATOM 3775 C CA . SER A 1 453 ? 23.831 7.671 -49.166 1.00 94.06 453 SER A CA 1
ATOM 3776 C C . SER A 1 453 ? 24.100 6.461 -50.062 1.00 94.06 453 SER A C 1
ATOM 3778 O O . SER A 1 453 ? 24.733 5.491 -49.639 1.00 94.06 453 SER A O 1
ATOM 3780 N N . ASP A 1 454 ? 23.637 6.513 -51.311 1.00 92.81 454 ASP A N 1
ATOM 3781 C CA . ASP A 1 454 ? 23.878 5.422 -52.261 1.00 92.81 454 ASP A CA 1
ATOM 3782 C C . ASP A 1 454 ? 25.368 5.281 -52.608 1.00 92.81 454 ASP A C 1
ATOM 3784 O O . ASP A 1 454 ? 25.827 4.168 -52.823 1.00 92.81 454 ASP A O 1
ATOM 3788 N N . SER A 1 455 ? 26.151 6.367 -52.531 1.00 91.38 455 SER A N 1
ATOM 3789 C CA . SER A 1 455 ? 27.614 6.338 -52.694 1.00 91.38 455 SER A CA 1
ATOM 3790 C C . SER A 1 455 ? 28.313 5.548 -51.578 1.00 91.38 455 SER A C 1
ATOM 3792 O O . SER A 1 455 ? 29.080 4.621 -51.843 1.00 91.38 455 SER A O 1
ATOM 3794 N N . THR A 1 456 ? 27.996 5.842 -50.312 1.00 93.06 456 THR A N 1
ATOM 3795 C CA . THR A 1 456 ? 28.537 5.083 -49.171 1.00 93.06 456 THR A CA 1
ATOM 3796 C C . THR A 1 456 ? 28.081 3.625 -49.222 1.00 93.06 456 THR A C 1
ATOM 3798 O O . THR A 1 456 ? 28.861 2.712 -48.949 1.00 93.06 456 THR A O 1
ATOM 3801 N N . ASN A 1 457 ? 26.825 3.388 -49.614 1.00 93.19 457 ASN A N 1
ATOM 3802 C CA . ASN A 1 457 ? 26.283 2.042 -49.758 1.00 93.19 457 ASN A CA 1
ATOM 3803 C C . ASN A 1 457 ? 26.986 1.254 -50.874 1.00 93.19 457 ASN A C 1
ATOM 3805 O O . ASN A 1 457 ? 27.356 0.102 -50.655 1.00 93.19 457 ASN A O 1
ATOM 3809 N N . LYS A 1 458 ? 27.229 1.884 -52.031 1.00 93.12 458 LYS A N 1
ATOM 3810 C CA . LYS A 1 458 ? 28.015 1.330 -53.140 1.00 93.12 458 LYS A CA 1
ATOM 3811 C C . LYS A 1 458 ? 29.379 0.848 -52.640 1.00 93.12 458 LYS A C 1
ATOM 3813 O O . LYS A 1 458 ? 29.671 -0.336 -52.763 1.00 93.12 458 LYS A O 1
ATOM 3818 N N . SER A 1 459 ? 30.143 1.719 -51.976 1.00 91.12 459 SER A N 1
ATOM 3819 C CA . SER A 1 459 ? 31.476 1.389 -51.440 1.00 91.12 459 SER A CA 1
ATOM 3820 C C . SER A 1 459 ? 31.461 0.176 -50.496 1.00 91.12 459 SER A C 1
ATOM 3822 O O . SER A 1 459 ? 32.299 -0.722 -50.608 1.00 91.12 459 SER A O 1
ATOM 3824 N N . ILE A 1 460 ? 30.476 0.099 -49.592 1.00 91.69 460 ILE A N 1
ATOM 3825 C CA . ILE A 1 460 ? 30.315 -1.048 -48.682 1.00 91.69 460 ILE A CA 1
ATOM 3826 C C . ILE A 1 460 ? 29.996 -2.332 -49.464 1.00 91.69 460 ILE A C 1
ATOM 3828 O O . ILE A 1 460 ? 30.572 -3.382 -49.175 1.00 91.69 460 ILE A O 1
ATOM 3832 N N . CYS A 1 461 ? 29.095 -2.259 -50.449 1.00 91.69 461 CYS A N 1
ATOM 3833 C CA . CYS A 1 461 ? 28.685 -3.413 -51.252 1.00 91.69 461 CYS A CA 1
ATOM 3834 C C . CYS A 1 461 ? 29.829 -3.957 -52.109 1.00 91.69 461 CYS A C 1
ATOM 3836 O O . CYS A 1 461 ? 30.043 -5.166 -52.130 1.00 91.69 461 CYS A O 1
ATOM 3838 N N . GLU A 1 462 ? 30.572 -3.087 -52.792 1.00 92.12 462 GLU A N 1
ATOM 3839 C CA . GLU A 1 462 ? 31.678 -3.485 -53.670 1.00 92.12 462 GLU A CA 1
ATOM 3840 C C . GLU A 1 462 ? 32.791 -4.174 -52.882 1.00 92.12 462 GLU A C 1
ATOM 3842 O O . GLU A 1 462 ? 33.236 -5.256 -53.268 1.00 92.12 462 GLU A O 1
ATOM 3847 N N . LYS A 1 463 ? 33.172 -3.620 -51.722 1.00 90.88 463 LYS A N 1
ATOM 3848 C CA . LYS A 1 463 ? 34.133 -4.266 -50.815 1.00 90.88 463 LYS A CA 1
ATOM 3849 C C . LYS A 1 463 ? 33.643 -5.635 -50.348 1.00 90.88 463 LYS A C 1
ATOM 3851 O O . LYS A 1 463 ? 34.369 -6.616 -50.470 1.00 90.88 463 LYS A O 1
ATOM 3856 N N . PHE A 1 464 ? 32.398 -5.720 -49.874 1.00 92.81 464 PHE A N 1
ATOM 3857 C CA . PHE A 1 464 ? 31.812 -6.985 -49.429 1.00 92.81 464 PHE A CA 1
ATOM 3858 C C . PHE A 1 464 ? 31.826 -8.047 -50.540 1.00 92.81 464 PHE A C 1
ATOM 3860 O O . PHE A 1 464 ? 32.316 -9.149 -50.319 1.00 92.81 464 PHE A O 1
ATOM 3867 N N . ILE A 1 465 ? 31.341 -7.723 -51.744 1.00 92.00 465 ILE A N 1
ATOM 3868 C CA . ILE A 1 465 ? 31.258 -8.674 -52.865 1.00 92.00 465 ILE A CA 1
ATOM 3869 C C . ILE A 1 465 ? 32.652 -9.131 -53.308 1.00 92.00 465 ILE A C 1
ATOM 3871 O O . ILE A 1 465 ? 32.853 -10.316 -53.585 1.00 92.00 465 ILE A O 1
ATOM 3875 N N . ASN A 1 466 ? 33.626 -8.221 -53.356 1.00 90.69 466 ASN A N 1
ATOM 3876 C CA . ASN A 1 466 ? 34.984 -8.545 -53.782 1.00 90.69 466 ASN A CA 1
ATOM 3877 C C . ASN A 1 466 ? 35.705 -9.477 -52.799 1.00 90.69 466 ASN A C 1
ATOM 3879 O O . ASN A 1 466 ? 36.416 -10.374 -53.250 1.00 90.69 466 ASN A O 1
ATOM 3883 N N . GLU A 1 467 ? 35.465 -9.344 -51.493 1.00 89.25 467 GLU A N 1
ATOM 3884 C CA . GLU A 1 467 ? 36.183 -10.102 -50.458 1.00 89.25 467 GLU A CA 1
ATOM 3885 C C . GLU A 1 467 ? 35.561 -11.459 -50.095 1.00 89.25 467 GLU A C 1
ATOM 3887 O O . GLU A 1 467 ? 36.235 -12.306 -49.505 1.00 89.25 467 GLU A O 1
ATOM 3892 N N . ILE A 1 468 ? 34.297 -11.714 -50.445 1.00 91.25 468 ILE A N 1
ATOM 3893 C CA . ILE A 1 468 ? 33.659 -13.001 -50.137 1.00 91.25 468 ILE A CA 1
ATOM 3894 C C . ILE A 1 468 ? 33.875 -14.060 -51.225 1.00 91.25 468 ILE A C 1
ATOM 3896 O O . ILE A 1 468 ? 33.948 -13.770 -52.423 1.00 91.25 468 ILE A O 1
ATOM 3900 N N . ASN A 1 469 ? 33.864 -15.317 -50.778 1.00 87.25 469 ASN A N 1
ATOM 3901 C CA . ASN A 1 469 ? 33.515 -16.482 -51.587 1.00 87.25 469 ASN A CA 1
ATOM 3902 C C . ASN A 1 469 ? 32.078 -16.899 -51.256 1.00 87.25 469 ASN A C 1
ATOM 3904 O O . ASN A 1 469 ? 31.614 -16.680 -50.131 1.00 87.25 469 ASN A O 1
ATOM 3908 N N . TYR A 1 470 ? 31.382 -17.512 -52.214 1.00 79.25 470 TYR A N 1
ATOM 3909 C CA . TYR A 1 470 ? 29.998 -17.940 -52.023 1.00 79.25 470 TYR A CA 1
ATOM 3910 C C . TYR A 1 470 ? 29.843 -18.845 -50.789 1.00 79.25 470 TYR A C 1
ATOM 3912 O O . TYR A 1 470 ? 30.549 -19.843 -50.636 1.00 79.25 470 TYR A O 1
ATOM 3920 N N . GLN A 1 471 ? 28.891 -18.498 -49.918 1.00 86.69 471 GLN A N 1
ATOM 3921 C CA . GLN A 1 471 ? 28.466 -19.293 -48.765 1.00 86.69 471 GLN A CA 1
ATOM 3922 C C . GLN A 1 471 ? 26.967 -19.085 -48.531 1.00 86.69 471 GLN A C 1
ATOM 3924 O O . GLN A 1 471 ? 26.470 -17.963 -48.654 1.00 86.69 471 GLN A O 1
ATOM 3929 N N . ALA A 1 472 ? 26.260 -20.137 -48.105 1.00 87.75 472 ALA A N 1
ATOM 3930 C CA . ALA A 1 472 ? 24.810 -20.102 -47.882 1.00 87.75 472 ALA A CA 1
ATOM 3931 C C . ALA A 1 472 ? 24.355 -18.967 -46.942 1.00 87.75 472 ALA A C 1
ATOM 3933 O O . ALA A 1 472 ? 23.295 -18.379 -47.148 1.00 87.75 472 ALA A O 1
ATOM 3934 N N . LYS A 1 473 ? 25.184 -18.596 -45.952 1.00 91.81 473 LYS A N 1
ATOM 3935 C CA . LYS A 1 473 ? 24.892 -17.511 -44.999 1.00 91.81 473 LYS A CA 1
ATOM 3936 C C . LYS A 1 473 ? 24.716 -16.131 -45.653 1.00 91.81 473 LYS A C 1
ATOM 3938 O O . LYS A 1 473 ? 24.107 -15.260 -45.050 1.00 91.81 473 LYS A O 1
ATOM 3943 N N . TYR A 1 474 ? 25.228 -15.922 -46.869 1.00 93.12 474 TYR A N 1
ATOM 3944 C CA . TYR A 1 474 ? 25.136 -14.638 -47.571 1.00 93.12 474 TYR A CA 1
ATOM 3945 C C . TYR A 1 474 ? 23.914 -14.511 -48.483 1.00 93.12 474 TYR A C 1
ATOM 3947 O O . TYR A 1 474 ? 23.698 -13.424 -49.015 1.00 93.12 474 TYR A O 1
ATOM 3955 N N . LYS A 1 475 ? 23.117 -15.575 -48.671 1.00 90.94 475 LYS A N 1
ATOM 3956 C CA . LYS A 1 475 ? 22.019 -15.614 -49.654 1.00 90.94 475 LYS A CA 1
ATOM 3957 C C . LYS A 1 475 ? 21.113 -14.383 -49.595 1.00 90.94 475 LYS A C 1
ATOM 3959 O O . LYS A 1 475 ? 21.050 -13.612 -50.548 1.00 90.94 475 LYS A O 1
ATOM 3964 N N . SER A 1 476 ? 20.509 -14.130 -48.438 1.00 91.31 476 SER A N 1
ATOM 3965 C CA . SER A 1 476 ? 19.578 -13.010 -48.243 1.00 91.31 476 SER A CA 1
ATOM 3966 C C . SER A 1 476 ? 20.229 -11.632 -48.424 1.00 91.31 476 SER A C 1
ATOM 3968 O O . SER A 1 476 ? 19.580 -10.681 -48.871 1.00 91.31 476 SER A O 1
ATOM 3970 N N . LEU A 1 477 ? 21.511 -11.497 -48.069 1.00 92.62 477 LEU A N 1
ATOM 3971 C CA . LEU A 1 477 ? 22.263 -10.251 -48.217 1.00 92.62 477 LEU A CA 1
ATOM 3972 C C . LEU A 1 477 ? 22.582 -9.983 -49.694 1.00 92.62 477 LEU A C 1
ATOM 3974 O O . LEU A 1 477 ? 22.325 -8.885 -50.183 1.00 92.62 477 LEU A O 1
ATOM 3978 N N . ILE A 1 478 ? 23.054 -11.000 -50.416 1.00 92.94 478 ILE A N 1
ATOM 3979 C CA . ILE A 1 478 ? 23.333 -10.923 -51.853 1.00 92.94 478 ILE A CA 1
ATOM 3980 C C . ILE A 1 478 ? 22.052 -10.614 -52.632 1.00 92.94 478 ILE A C 1
ATOM 3982 O O . ILE A 1 478 ? 22.060 -9.702 -53.452 1.00 92.94 478 ILE A O 1
ATOM 3986 N N . GLU A 1 479 ? 20.932 -11.279 -52.331 1.00 90.94 479 GLU A N 1
ATOM 3987 C CA . GLU A 1 479 ? 19.629 -10.966 -52.937 1.00 90.94 479 GLU A CA 1
ATOM 3988 C C . GLU A 1 479 ? 19.205 -9.506 -52.691 1.00 90.94 479 GLU A C 1
ATOM 3990 O O . GLU A 1 479 ? 18.667 -8.845 -53.584 1.00 90.94 479 GLU A O 1
ATOM 3995 N N . SER A 1 480 ? 19.460 -8.983 -51.486 1.00 90.50 480 SER A N 1
ATOM 3996 C CA . SER A 1 480 ? 19.142 -7.594 -51.129 1.00 90.50 480 SER A CA 1
ATOM 3997 C C . SER A 1 480 ? 19.982 -6.590 -51.923 1.00 90.50 480 SER A C 1
ATOM 3999 O O . SER A 1 480 ? 19.444 -5.588 -52.396 1.00 90.50 480 SER A O 1
ATOM 4001 N N . ILE A 1 481 ? 21.276 -6.867 -52.110 1.00 92.31 481 ILE A N 1
ATOM 4002 C CA . ILE A 1 481 ? 22.172 -6.034 -52.924 1.00 92.31 481 ILE A CA 1
ATOM 4003 C C . ILE A 1 481 ? 21.798 -6.145 -54.409 1.00 92.31 481 ILE A C 1
ATOM 4005 O O . ILE A 1 481 ? 21.697 -5.132 -55.100 1.00 92.31 481 ILE A O 1
ATOM 4009 N N . TYR A 1 482 ? 21.503 -7.356 -54.892 1.00 90.12 482 TYR A N 1
ATOM 4010 C CA . TYR A 1 482 ? 21.144 -7.623 -56.286 1.00 90.12 482 TYR A CA 1
ATOM 4011 C C . TYR A 1 482 ? 19.941 -6.807 -56.747 1.00 90.12 482 TYR A C 1
ATOM 4013 O O . TYR A 1 482 ? 19.964 -6.214 -57.829 1.00 90.12 482 TYR A O 1
ATOM 4021 N N . LYS A 1 483 ? 18.904 -6.721 -55.908 1.00 89.50 483 LYS A N 1
ATOM 4022 C CA . LYS A 1 483 ? 17.701 -5.922 -56.186 1.00 89.50 483 LYS A CA 1
ATOM 4023 C C . LYS A 1 483 ? 18.002 -4.432 -56.363 1.00 89.50 483 LYS A C 1
ATOM 4025 O O . LYS A 1 483 ? 17.279 -3.767 -57.093 1.00 89.50 483 LYS A O 1
ATOM 4030 N N . ARG A 1 484 ? 19.075 -3.927 -55.746 1.00 88.69 484 ARG A N 1
ATOM 4031 C CA . ARG A 1 484 ? 19.470 -2.509 -55.765 1.00 88.69 484 ARG A CA 1
ATOM 4032 C C . ARG A 1 484 ? 20.661 -2.204 -56.677 1.00 88.69 484 ARG A C 1
ATOM 4034 O O . ARG A 1 484 ? 21.084 -1.057 -56.750 1.00 88.69 484 ARG A O 1
ATOM 4041 N N . ARG A 1 485 ? 21.207 -3.192 -57.396 1.00 87.56 485 ARG A N 1
ATOM 4042 C CA . ARG A 1 485 ? 22.466 -3.049 -58.160 1.00 87.56 485 ARG A CA 1
ATOM 4043 C C . ARG A 1 485 ? 22.474 -1.884 -59.159 1.00 87.56 485 ARG A C 1
ATOM 4045 O O . ARG A 1 485 ? 23.495 -1.220 -59.299 1.00 87.56 485 ARG A O 1
ATOM 4052 N N . LEU A 1 486 ? 21.334 -1.616 -59.806 1.00 84.44 486 LEU A N 1
ATOM 4053 C CA . LEU A 1 486 ? 21.182 -0.510 -60.759 1.00 84.44 486 LEU A CA 1
ATOM 4054 C C . LEU A 1 486 ? 21.158 0.849 -60.050 1.00 84.44 486 LEU A C 1
ATOM 4056 O O . LEU A 1 486 ? 21.822 1.779 -60.489 1.00 84.44 486 LEU A O 1
ATOM 4060 N N . GLU A 1 487 ? 20.447 0.947 -58.923 1.00 88.25 487 GLU A N 1
ATOM 4061 C CA . GLU A 1 487 ? 20.398 2.162 -58.097 1.00 88.25 487 GLU A CA 1
ATOM 4062 C C . GLU A 1 487 ? 21.783 2.522 -57.550 1.00 88.25 487 GLU A C 1
ATOM 4064 O O . GLU A 1 487 ? 22.154 3.690 -57.494 1.00 88.25 487 GLU A O 1
ATOM 4069 N N . LEU A 1 488 ? 22.560 1.507 -57.162 1.00 89.75 488 LEU A N 1
ATOM 4070 C CA . LEU A 1 488 ? 23.891 1.682 -56.585 1.00 89.75 488 LEU A CA 1
ATOM 4071 C C . LEU A 1 488 ? 24.979 1.955 -57.626 1.00 89.75 488 LEU A C 1
ATOM 4073 O O . LEU A 1 488 ? 26.074 2.345 -57.233 1.00 89.75 488 LEU A O 1
ATOM 4077 N N . SER A 1 489 ? 24.705 1.774 -58.925 1.00 89.88 489 SER A N 1
ATOM 4078 C CA . SER A 1 489 ? 25.695 1.947 -60.002 1.00 89.88 489 SER A CA 1
ATOM 4079 C C . SER A 1 489 ? 27.011 1.196 -59.718 1.00 89.88 489 SER A C 1
ATOM 4081 O O . SER A 1 489 ? 28.091 1.794 -59.760 1.00 89.88 489 SER A O 1
ATOM 4083 N N . LEU A 1 490 ? 26.903 -0.089 -59.350 1.00 90.00 490 LEU A N 1
ATOM 4084 C CA . LEU A 1 490 ? 28.046 -0.967 -59.042 1.00 90.00 490 LEU A CA 1
ATOM 4085 C C . LEU A 1 490 ? 28.963 -1.144 -60.267 1.00 90.00 490 LEU A C 1
ATOM 4087 O O . LEU A 1 490 ? 28.482 -1.132 -61.399 1.00 90.00 490 LEU A O 1
ATOM 4091 N N . GLU A 1 491 ? 30.266 -1.335 -60.050 1.00 90.44 491 GLU A N 1
ATOM 4092 C CA . GLU A 1 491 ? 31.214 -1.655 -61.130 1.00 90.44 491 GLU A CA 1
ATOM 4093 C C . GLU A 1 491 ? 30.877 -2.980 -61.858 1.00 90.44 491 GLU A C 1
ATOM 4095 O O . GLU A 1 491 ? 30.349 -3.926 -61.268 1.00 90.44 491 GLU A O 1
ATOM 4100 N N . GLU A 1 492 ? 31.195 -3.077 -63.157 1.00 87.44 492 GLU A N 1
ATOM 4101 C CA . GLU A 1 492 ? 30.834 -4.232 -64.007 1.00 87.44 492 GLU A CA 1
ATOM 4102 C C . GLU A 1 492 ? 31.421 -5.567 -63.517 1.00 87.44 492 GLU A C 1
ATOM 4104 O O . GLU A 1 492 ? 30.761 -6.609 -63.578 1.00 87.44 492 GLU A O 1
ATOM 4109 N N . ASN A 1 493 ? 32.647 -5.547 -62.991 1.00 89.81 493 ASN A N 1
ATOM 4110 C CA . ASN A 1 493 ? 33.298 -6.704 -62.368 1.00 89.81 493 ASN A CA 1
ATOM 4111 C C . ASN A 1 493 ? 32.530 -7.190 -61.122 1.00 89.81 493 ASN A C 1
ATOM 4113 O O . ASN A 1 493 ? 32.353 -8.395 -60.934 1.00 89.81 493 ASN A O 1
ATOM 4117 N N . VAL A 1 494 ? 32.025 -6.265 -60.302 1.00 91.44 494 VAL A N 1
ATOM 4118 C CA . VAL A 1 494 ? 31.221 -6.556 -59.111 1.00 91.44 494 VAL A CA 1
ATOM 4119 C C . VAL A 1 494 ? 29.857 -7.111 -59.515 1.00 91.44 494 VAL A C 1
ATOM 4121 O O . VAL A 1 494 ? 29.411 -8.099 -58.933 1.00 91.44 494 VAL A O 1
ATOM 4124 N N . ILE A 1 495 ? 29.216 -6.534 -60.537 1.00 89.25 495 ILE A N 1
ATOM 4125 C CA . ILE A 1 495 ? 27.951 -7.041 -61.094 1.00 89.25 495 ILE A CA 1
ATOM 4126 C C . ILE A 1 495 ? 28.128 -8.468 -61.618 1.00 89.25 495 ILE A C 1
ATOM 4128 O O . ILE A 1 495 ? 27.322 -9.332 -61.285 1.00 89.25 495 ILE A O 1
ATOM 4132 N N . SER A 1 496 ? 29.208 -8.739 -62.353 1.00 89.25 496 SER A N 1
ATOM 4133 C CA . SER A 1 496 ? 29.500 -10.071 -62.898 1.00 89.25 496 SER A CA 1
ATOM 4134 C C . SER A 1 496 ? 29.636 -11.125 -61.793 1.00 89.25 496 SER A C 1
ATOM 4136 O O . SER A 1 496 ? 29.039 -12.200 -61.876 1.00 89.25 496 SER A O 1
ATOM 4138 N N . LYS A 1 497 ? 30.359 -10.795 -60.713 1.00 90.81 497 LYS A N 1
ATOM 4139 C CA . LYS A 1 497 ? 30.506 -11.666 -59.536 1.00 90.81 497 LYS A CA 1
ATOM 4140 C C . LYS A 1 497 ? 29.178 -11.849 -58.790 1.00 90.81 497 LYS A C 1
ATOM 4142 O O . LYS A 1 497 ? 28.868 -12.933 -58.298 1.00 90.81 497 LYS A O 1
ATOM 4147 N N . LEU A 1 498 ? 28.358 -10.800 -58.734 1.00 89.62 498 LEU A N 1
ATOM 4148 C CA . LEU A 1 498 ? 27.030 -10.849 -58.130 1.00 89.62 498 LEU A CA 1
ATOM 4149 C C . LEU A 1 498 ? 26.053 -11.714 -58.946 1.00 89.62 498 LEU A C 1
ATOM 4151 O O . LEU A 1 498 ? 25.282 -12.466 -58.352 1.00 89.62 498 LEU A O 1
ATOM 4155 N N . ASP A 1 499 ? 26.107 -11.656 -60.281 1.00 88.44 499 ASP A N 1
ATOM 4156 C CA . ASP A 1 499 ? 25.335 -12.518 -61.184 1.00 88.44 499 ASP A CA 1
ATOM 4157 C C . ASP A 1 499 ? 25.742 -13.992 -61.023 1.00 88.44 499 ASP A C 1
ATOM 4159 O O . ASP A 1 499 ? 24.872 -14.863 -60.969 1.00 88.44 499 ASP A O 1
ATOM 4163 N N . GLU A 1 500 ? 27.039 -14.284 -60.880 1.00 88.19 500 GLU A N 1
ATOM 4164 C CA . GLU A 1 500 ? 27.542 -15.633 -60.583 1.00 88.19 500 GLU A CA 1
ATOM 4165 C C . GLU A 1 500 ? 26.989 -16.161 -59.254 1.00 88.19 500 GLU A C 1
ATOM 4167 O O . GLU A 1 500 ? 26.443 -17.264 -59.198 1.00 88.19 500 GLU A O 1
ATOM 4172 N N . PHE A 1 501 ? 27.049 -15.357 -58.189 1.00 89.69 501 PHE A N 1
ATOM 4173 C CA . PHE A 1 501 ? 26.443 -15.728 -56.912 1.00 89.69 501 PHE A CA 1
ATOM 4174 C C . PHE A 1 501 ? 24.930 -15.916 -57.026 1.00 89.69 501 PHE A C 1
ATOM 4176 O O . PHE A 1 501 ? 24.401 -16.855 -56.437 1.00 89.69 501 PHE A O 1
ATOM 4183 N N . SER A 1 502 ? 24.247 -15.080 -57.817 1.00 78.06 502 SER A N 1
ATOM 4184 C CA . SER A 1 502 ? 22.792 -15.136 -57.987 1.00 78.06 502 SER A CA 1
ATOM 4185 C C . SER A 1 502 ? 22.292 -16.415 -58.671 1.00 78.06 502 SER A C 1
ATOM 4187 O O . SER A 1 502 ? 21.210 -16.898 -58.347 1.00 78.06 502 SER A O 1
ATOM 4189 N N . LYS A 1 503 ? 23.093 -16.990 -59.579 1.00 80.44 503 LYS A N 1
ATOM 4190 C CA . LYS A 1 503 ? 22.795 -18.248 -60.288 1.00 80.44 503 LYS A CA 1
ATOM 4191 C C . LYS A 1 503 ? 22.946 -19.487 -59.405 1.00 80.44 503 LYS A C 1
ATOM 4193 O O . LYS A 1 503 ? 22.418 -20.539 -59.746 1.00 80.44 503 LYS A O 1
ATOM 4198 N N . ASN A 1 504 ? 23.659 -19.357 -58.287 1.00 68.69 504 ASN A N 1
ATOM 4199 C CA . ASN A 1 504 ? 23.906 -20.427 -57.325 1.00 68.69 504 ASN A CA 1
ATOM 4200 C C . ASN A 1 504 ? 22.858 -20.463 -56.183 1.00 68.69 504 ASN A C 1
ATOM 4202 O O . ASN A 1 504 ? 23.130 -21.065 -55.142 1.00 68.69 504 ASN A O 1
ATOM 4206 N N . PHE A 1 505 ? 21.698 -19.800 -56.319 1.00 64.81 505 PHE A N 1
ATOM 4207 C CA . PHE A 1 505 ? 20.658 -19.710 -55.274 1.00 64.81 505 PHE A CA 1
ATOM 4208 C C . PHE A 1 505 ? 19.387 -20.504 -55.522 1.00 64.81 505 PHE A C 1
ATOM 4210 O O . PHE A 1 505 ? 18.994 -20.680 -56.693 1.00 64.81 505 PHE A O 1
#

Secondary structure (DSSP, 8-state):
-PPPPHHHHHHHHHHHHH-GGGS-HHHHHHHHHHHHHHSTT-HHHHHHHHS-HHHHHHH--HHHHHHHHHHHHTT----S-SS--HHHHHHHHHHHHHS-GGG--HHHHHHHHHHHHHHHHHHIIIIITTT-TTTTHHHHHHHHHHHHHHHHH----GGGHHHHHHHHHHHHHHHHHHHHTTHHHHHHHHHTTTT--SS-HHHHHHHHHHHHHHHHH---HHHHHHHHHHHS-HHHHHHH-HHHHHHHHHHHHH-HHHHHHHGGGS-HHHHHHHHHHHS-STTSS-HHHHHHHHHHHTT--TTHHHHHHHHHHHHHT--SHHHHHHHHHHHHHT---HHHHHTSSHHHHHHHHHT-SSHHHHHHHHHHHHHHGGGS-HHHHHHHHHHHHHHHHHTHHHHHHHHHHHHHTT----HHHHHHHHHT-HHHHHHHHHHHHHH--HHHHHHHHTTS-HHHHHHHHHHHHHHPPP-GGGHHHHHHHHHHHHHHT--HHHHHHHHHHHHT-

Sequence (505 aa):
MADLDEKQRSRLLDNFLSNVDFYEKGEFDRVKRVIASKYYNDFNIIERISETEKSRTLFSSKELLYKIIVEIQSERFKFRNTNDKLEDFFLVFRFLNKHESKYINNTILISSLDFLINTLDLLNNDIVKENKTEEKEQEINIVFDFFKRVIEKVSIPNQYHTNYLNLFNEVKSLFQADSYKYADTWLRFFMFYEGKNKFANAIENEIVSIPRNYIRSNQDAKGLLKALSSFSDVKKFMNTHSNFLNEVFSKSSSDSKFAYEFYEYFPDNKKQQLLESWVPVNGNKLMSHLKQILVKAKDNIPNKLNLGNKVLGSTRNRHYAQEKRESFDLFTSLNLTEEEVSTTDYSSQVIDLICNTSIDMHRVGISELKANKKYIKSPDLKLAVENFLSTCFQNVQAYHPHVESIFTNKTGVDRRFVDKLINNNINYQNQIYSFLISRGDSNFYRILSTKISDSTNKSICEKFINEINYQAKYKSLIESIYKRRLELSLEENVISKLDEFSKNF

Organism: NCBI:txid1912246